Protein 4ZRX (pdb70)

Nearest PDB structures (foldseek):
  4zrx-assembly1_A  TM=1.001E+00  e=0.000E+00  Bacteroides ovatus ATCC 8483
  3mo4-assembly2_B  TM=9.146E-01  e=2.061E-53  Bifidobacterium longum subsp. infantis ATCC 15697 = JCM 1222 = DSM 20088
  8ayr-assembly2_B  TM=6.978E-01  e=7.006E-56  Akkermansia muciniphila
  5k9h-assembly1_A  TM=6.922E-01  e=6.216E-56  unidentified
  3eyp-assembly2_B  TM=8.611E-01  e=3.362E-43  Bacteroides thetaiotaomicron

CATH classification: 3.20.20.80 (+1 more: 2.60.120.260)

Foldseek 3Di:
DAAAEFKDFAPDPDDLLRLLLLQRYFYDPLLVVVLVFEAAEAEDDLCLQVVDQADQLPDQLQSQAAAAAALLQVLVLCVLLPHPYEYAQAGLSGEGQAPAPLDPRYLLRYPHVDSPDHVLQNNLVSCVVSPAYAYEYELRHNNDPCAQVAVVSQVSSLSVLLCSLPVRPEHAEYEYAPDDDCPPHHGDYDHPVVVSVVSCCVRHVSYQDVHQSANEQQDAALAHALDFFLFFLQDRPNDPCRVVSCVVLVHDNPDHDGDDSVSSVPGRMTGNHFYAHHYEQFPGQEDDPVGLVGRAALQSVVVSRCRASQRSHHYHYYQYQHSNNHRDPSNSVSSNVNSVLVCQFPVDWFWDPFQPKDKAAAFDKDKTFGDPFDKFFDKFAFPSNRHWKQAKKWKWFQAPVGIDTADIGGTAYGHHHGGPIDGGGMMMMGRRHIRDMTITRGMTTGHRPDDDHDDDDDPAADQDCVQKDFPDFVQTKIFSNDKFWWQWKKFAPPVFDDDQAFAFKWKWFDVRPDTDTFDFPRGPPPCCGRGMDITGGPDTHIHRMMTMFGAGPVRHGHGGDVRMHIHD

Structure (mmCIF, N/CA/C/O backbone):
data_4ZRX
#
_entry.id   4ZRX
#
_cell.length_a   63.021
_cell.length_b   71.754
_cell.length_c   73.106
_cell.angle_alpha   90.000
_cell.angle_beta   106.980
_cell.angle_gamma   90.000
#
_symmetry.space_group_name_H-M   'P 1 21 1'
#
loop_
_entity.id
_entity.type
_entity.pdbx_description
1 polymer 'F5/8 type C domain protein'
2 non-polymer 1,2-ETHANEDIOL
3 water water
#
loop_
_atom_site.group_PDB
_atom_site.id
_atom_site.type_symbol
_atom_site.label_atom_id
_atom_site.label_alt_id
_atom_site.label_comp_id
_atom_site.label_asym_id
_atom_site.label_entity_id
_atom_site.label_seq_id
_atom_site.pdbx_PDB_ins_code
_atom_site.Cartn_x
_atom_site.Cartn_y
_atom_site.Cartn_z
_atom_site.occupancy
_atom_site.B_iso_or_equiv
_atom_site.auth_seq_id
_atom_site.auth_comp_id
_atom_site.auth_asym_id
_atom_site.auth_atom_id
_atom_site.pdbx_PDB_model_num
ATOM 1 N N . GLU A 1 5 ? -42.392 49.473 -60.935 1.00 52.85 24 GLU A N 1
ATOM 2 C CA . GLU A 1 5 ? -41.571 48.739 -59.948 1.00 47.73 24 GLU A CA 1
ATOM 3 C C . GLU A 1 5 ? -41.966 47.288 -59.835 1.00 47.58 24 GLU A C 1
ATOM 4 O O . GLU A 1 5 ? -42.989 46.996 -59.203 1.00 51.00 24 GLU A O 1
ATOM 6 N N . ASN A 1 6 ? -41.129 46.371 -60.325 1.00 41.49 25 ASN A N 1
ATOM 7 C CA . ASN A 1 6 ? -41.396 44.951 -60.186 1.00 38.80 25 ASN A CA 1
ATOM 8 C C . ASN A 1 6 ? -40.458 44.248 -59.169 1.00 33.74 25 ASN A C 1
ATOM 9 O O . ASN A 1 6 ? -39.341 44.695 -58.944 1.00 31.79 25 ASN A O 1
ATOM 14 N N . TYR A 1 7 ? -40.941 43.130 -58.654 1.00 30.97 26 TYR A N 1
ATOM 15 C CA . TYR A 1 7 ? -40.246 42.362 -57.625 1.00 28.87 26 TYR A CA 1
ATOM 16 C C . TYR A 1 7 ? -40.161 40.910 -58.056 1.00 28.51 26 TYR A C 1
ATOM 17 O O . TYR A 1 7 ? -41.022 40.405 -58.809 1.00 29.37 26 TYR A O 1
ATOM 26 N N . TYR A 1 8 ? -39.132 40.239 -57.571 1.00 26.35 27 TYR A N 1
ATOM 27 C CA . TYR A 1 8 ? -38.930 38.822 -57.817 1.00 26.80 27 TYR A CA 1
ATOM 28 C C . TYR A 1 8 ? -39.286 38.065 -56.570 1.00 25.49 27 TYR A C 1
ATOM 29 O O . TYR A 1 8 ? -38.645 38.270 -55.514 1.00 25.55 27 TYR A O 1
ATOM 38 N N . VAL A 1 9 ? -40.291 37.208 -56.622 1.00 25.27 28 VAL A N 1
ATOM 39 C CA . VAL A 1 9 ? -40.702 36.457 -55.435 1.00 23.87 28 VAL A CA 1
ATOM 40 C C . VAL A 1 9 ? -39.776 35.254 -55.250 1.00 24.46 28 VAL A C 1
ATOM 41 O O . VAL A 1 9 ? -39.733 34.381 -56.094 1.00 25.27 28 VAL A O 1
ATOM 45 N N . LYS A 1 10 ? -39.037 35.238 -54.112 1.00 23.42 29 LYS A N 1
ATOM 46 C CA . LYS A 1 10 ? -38.268 34.076 -53.587 1.00 24.50 29 LYS A CA 1
ATOM 47 C C . LYS A 1 10 ? -36.982 33.725 -54.280 1.00 24.91 29 LYS A C 1
ATOM 48 O O . LYS A 1 10 ? -36.027 33.276 -53.624 1.00 22.99 29 LYS A O 1
ATOM 54 N N . HIS A 1 11 ? -36.930 33.923 -55.599 1.00 25.86 30 HIS A N 1
ATOM 55 C CA . HIS A 1 11 ? -35.735 33.623 -56.388 1.00 27.21 30 HIS A CA 1
ATOM 56 C C . HIS A 1 11 ? -35.594 34.582 -57.534 1.00 27.87 30 HIS A C 1
ATOM 57 O O . HIS A 1 11 ? -36.607 35.009 -58.103 1.00 26.85 30 HIS A O 1
ATOM 64 N N . VAL A 1 12 ? -34.360 34.959 -57.826 1.00 27.96 31 VAL A N 1
ATOM 65 C CA . VAL A 1 12 ? -34.058 35.674 -59.040 1.00 29.85 31 VAL A CA 1
ATOM 66 C C . VAL A 1 12 ? -32.774 35.127 -59.638 1.00 30.81 31 VAL A C 1
ATOM 67 O O . VAL A 1 12 ? -31.837 34.849 -58.934 1.00 28.27 31 VAL A O 1
ATOM 71 N N . GLU A 1 13 ? -32.765 34.973 -60.969 1.00 33.11 32 GLU A N 1
ATOM 72 C CA A GLU A 1 13 ? -31.595 34.552 -61.732 0.50 35.19 32 GLU A CA 1
ATOM 73 C CA B GLU A 1 13 ? -31.574 34.556 -61.698 0.50 35.10 32 GLU A CA 1
ATOM 74 C C . GLU A 1 13 ? -30.991 35.790 -62.395 1.00 35.93 32 GLU A C 1
ATOM 75 O O . GLU A 1 13 ? -31.714 36.532 -63.053 1.00 37.36 32 GLU A O 1
ATOM 86 N N . PHE A 1 14 ? -29.697 36.020 -62.245 1.00 35.25 33 PHE A N 1
ATOM 87 C CA . PHE A 1 14 ? -29.075 37.156 -62.879 1.00 36.75 33 PHE A CA 1
ATOM 88 C C . PHE A 1 14 ? -28.769 36.737 -64.336 1.00 39.23 33 PHE A C 1
ATOM 89 O O . PHE A 1 14 ? -28.302 35.617 -64.568 1.00 39.22 33 PHE A O 1
ATOM 97 N N . PRO A 1 15 ? -29.072 37.612 -65.303 1.00 41.92 34 PRO A N 1
ATOM 98 C CA . PRO A 1 15 ? -28.664 37.339 -66.700 1.00 45.69 34 PRO A CA 1
ATOM 99 C C . PRO A 1 15 ? -27.160 37.173 -66.817 1.00 47.53 34 PRO A C 1
ATOM 100 O O . PRO A 1 15 ? -26.400 37.734 -66.034 1.00 45.82 34 PRO A O 1
ATOM 104 N N . GLN A 1 16 ? -26.746 36.446 -67.835 1.00 52.51 35 GLN A N 1
ATOM 105 C CA . GLN A 1 16 ? -25.404 35.868 -67.866 1.00 56.95 35 GLN A CA 1
ATOM 106 C C . GLN A 1 16 ? -24.237 36.838 -67.685 1.00 56.55 35 GLN A C 1
ATOM 107 O O . GLN A 1 16 ? -23.262 36.499 -67.046 1.00 60.84 35 GLN A O 1
ATOM 113 N N . SER A 1 17 ? -24.302 38.020 -68.241 1.00 56.10 36 SER A N 1
ATOM 114 C CA . SER A 1 17 ? -23.219 38.958 -67.999 1.00 57.87 36 SER A CA 1
ATOM 115 C C . SER A 1 17 ? -23.789 40.228 -67.394 1.00 55.38 36 SER A C 1
ATOM 116 O O . SER A 1 17 ? -23.512 41.330 -67.834 1.00 55.55 36 SER A O 1
ATOM 119 N N . ALA A 1 18 ? -24.605 40.041 -66.354 1.00 51.04 37 ALA A N 1
ATOM 120 C CA . ALA A 1 18 ? -25.064 41.140 -65.529 1.00 47.34 37 ALA A CA 1
ATOM 121 C C . ALA A 1 18 ? -23.883 41.816 -64.840 1.00 44.22 37 ALA A C 1
ATOM 122 O O . ALA A 1 18 ? -23.000 41.155 -64.315 1.00 45.74 37 ALA A O 1
ATOM 124 N N . THR A 1 19 ? -23.884 43.135 -64.825 1.00 41.88 38 THR A N 1
ATOM 125 C CA . THR A 1 19 ? -22.912 43.898 -64.059 1.00 39.97 38 THR A CA 1
ATOM 126 C C . THR A 1 19 ? -23.302 43.850 -62.587 1.00 38.19 38 THR A C 1
ATOM 127 O O . THR A 1 19 ? -24.418 43.480 -62.248 1.00 36.12 38 THR A O 1
ATOM 131 N N . ILE A 1 20 ? -22.371 44.214 -61.727 1.00 36.53 39 ILE A N 1
ATOM 132 C CA . ILE A 1 20 ? -22.661 44.300 -60.312 1.00 35.14 39 ILE A CA 1
ATOM 133 C C . ILE A 1 20 ? -23.800 45.286 -60.059 1.00 35.17 39 ILE A C 1
ATOM 134 O O . ILE A 1 20 ? -24.640 45.055 -59.179 1.00 32.47 39 ILE A O 1
ATOM 139 N N . GLU A 1 21 ? -23.879 46.364 -60.834 1.00 35.91 40 GLU A N 1
ATOM 140 C CA . GLU A 1 21 ? -24.978 47.306 -60.640 1.00 37.21 40 GLU A CA 1
ATOM 141 C C . GLU A 1 21 ? -26.313 46.638 -60.963 1.00 36.21 40 GLU A C 1
ATOM 142 O O . GLU A 1 21 ? -27.274 46.825 -60.239 1.00 35.72 40 GLU A O 1
ATOM 148 N N . GLN A 1 22 ? -26.356 45.841 -62.020 1.00 36.33 41 GLN A N 1
ATOM 149 C CA . GLN A 1 22 ? -27.579 45.141 -62.385 1.00 36.86 41 GLN A CA 1
ATOM 150 C C . GLN A 1 22 ? -27.931 44.096 -61.305 1.00 34.44 41 GLN A C 1
ATOM 151 O O . GLN A 1 22 ? -29.091 43.924 -60.947 1.00 33.62 41 GLN A O 1
ATOM 157 N N . LYS A 1 23 ? -26.925 43.374 -60.827 1.00 32.96 42 LYS A N 1
ATOM 158 C CA . LYS A 1 23 ? -27.161 42.402 -59.732 1.00 31.17 42 LYS A CA 1
ATOM 159 C C . LYS A 1 23 ? -27.706 43.068 -58.479 1.00 29.58 42 LYS A C 1
ATOM 160 O O . LYS A 1 23 ? -28.603 42.526 -57.860 1.00 28.62 42 LYS A O 1
ATOM 166 N N . VAL A 1 24 ? -27.142 44.209 -58.108 1.00 28.80 43 VAL A N 1
ATOM 167 C CA . VAL A 1 24 ? -27.596 44.924 -56.939 1.00 28.91 43 VAL A CA 1
ATOM 168 C C . VAL A 1 24 ? -29.044 45.396 -57.094 1.00 28.74 43 VAL A C 1
ATOM 169 O O . VAL A 1 24 ? -29.823 45.274 -56.159 1.00 25.98 43 VAL A O 1
ATOM 173 N N . ASP A 1 25 ? -29.385 45.891 -58.286 1.00 28.82 44 ASP A N 1
ATOM 174 C CA . ASP A 1 25 ? -30.740 46.359 -58.590 1.00 29.50 44 ASP A CA 1
ATOM 175 C C . ASP A 1 25 ? -31.755 45.217 -58.480 1.00 29.22 44 ASP A C 1
ATOM 176 O O . ASP A 1 25 ? -32.826 45.365 -57.893 1.00 29.28 44 ASP A O 1
ATOM 189 N N . ALA A 1 27 ? -31.199 42.329 -56.865 1.00 25.14 46 ALA A N 1
ATOM 190 C CA . ALA A 1 27 ? -31.149 41.843 -55.465 1.00 24.01 46 ALA A CA 1
ATOM 191 C C . ALA A 1 27 ? -32.075 42.646 -54.535 1.00 23.36 46 ALA A C 1
ATOM 192 O O . ALA A 1 27 ? -32.734 42.111 -53.651 1.00 21.92 46 ALA A O 1
ATOM 194 N N . ALA A 1 28 ? -32.106 43.962 -54.762 1.00 23.64 47 ALA A N 1
ATOM 195 C CA . ALA A 1 28 ? -32.898 44.864 -53.968 1.00 22.82 47 ALA A CA 1
ATOM 196 C C . ALA A 1 28 ? -34.380 44.595 -54.117 1.00 22.98 47 ALA A C 1
ATOM 197 O O . ALA A 1 28 ? -35.179 45.037 -53.281 1.00 22.08 47 ALA A O 1
ATOM 199 N N . ARG A 1 29 ? -34.778 43.921 -55.196 1.00 22.47 48 ARG A N 1
ATOM 200 C CA . ARG A 1 29 ? -36.192 43.712 -55.451 1.00 23.23 48 ARG A CA 1
ATOM 201 C C . ARG A 1 29 ? -36.615 42.280 -55.317 1.00 22.45 48 ARG A C 1
ATOM 202 O O . ARG A 1 29 ? -37.683 41.878 -55.775 1.00 22.43 48 ARG A O 1
ATOM 210 N N . LEU A 1 30 ? -35.784 41.494 -54.627 1.00 21.88 49 LEU A N 1
ATOM 211 C CA . LEU A 1 30 ? -36.098 40.128 -54.290 1.00 21.71 49 LEU A CA 1
ATOM 212 C C . LEU A 1 30 ? -36.875 40.098 -52.977 1.00 20.71 49 LEU A C 1
ATOM 213 O O . LEU A 1 30 ? -36.444 40.703 -52.001 1.00 20.69 49 LEU A O 1
ATOM 218 N N . VAL A 1 31 ? -38.004 39.420 -52.959 1.00 20.98 50 VAL A N 1
ATOM 219 C CA . VAL A 1 31 ? -38.977 39.540 -51.892 1.00 21.19 50 VAL A CA 1
ATOM 220 C C . VAL A 1 31 ? -39.481 38.156 -51.400 1.00 21.18 50 VAL A C 1
ATOM 221 O O . VAL A 1 31 ? -39.441 37.217 -52.148 1.00 21.81 50 VAL A O 1
ATOM 225 N N . PRO A 1 32 ? -39.909 38.035 -50.132 1.00 20.32 51 PRO A N 1
ATOM 226 C CA . PRO A 1 32 ? -40.493 36.767 -49.633 1.00 20.02 51 PRO A CA 1
ATOM 227 C C . PRO A 1 32 ? -41.828 36.411 -50.285 1.00 20.93 51 PRO A C 1
ATOM 228 O O . PRO A 1 32 ? -42.573 37.294 -50.763 1.00 20.23 51 PRO A O 1
ATOM 232 N N . THR A 1 33 ? -42.138 35.111 -50.291 1.00 20.89 52 THR A N 1
ATOM 233 C CA . THR A 1 33 ? -43.522 34.663 -50.534 1.00 21.22 52 THR A CA 1
ATOM 234 C C . THR A 1 33 ? -44.392 35.141 -49.400 1.00 21.23 52 THR A C 1
ATOM 235 O O . THR A 1 33 ? -43.891 35.458 -48.325 1.00 21.09 52 THR A O 1
ATOM 239 N N . PRO A 1 34 ? -45.738 35.112 -49.572 1.00 22.43 53 PRO A N 1
ATOM 240 C CA . PRO A 1 34 ? -46.608 35.390 -48.423 1.00 22.17 53 PRO A CA 1
ATOM 241 C C . PRO A 1 34 ? -46.347 34.448 -47.246 1.00 20.59 53 PRO A C 1
ATOM 242 O O . PRO A 1 34 ? -46.440 34.874 -46.091 1.00 20.21 53 PRO A O 1
ATOM 246 N N . GLN A 1 35 ? -46.029 33.202 -47.541 1.00 20.76 54 GLN A N 1
ATOM 247 C CA . GLN A 1 35 ? -45.764 32.220 -46.453 1.00 20.91 54 GLN A CA 1
ATOM 248 C C . GLN A 1 35 ? -44.481 32.564 -45.690 1.00 19.19 54 GLN A C 1
ATOM 249 O O . GLN A 1 35 ? -44.430 32.479 -44.453 1.00 18.73 54 GLN A O 1
ATOM 255 N N . GLN A 1 36 ? -43.461 32.955 -46.417 1.00 19.01 55 GLN A N 1
ATOM 256 C CA . GLN A 1 36 ? -42.218 33.369 -45.761 1.00 17.55 55 GLN A CA 1
ATOM 257 C C . GLN A 1 36 ? -42.389 34.623 -44.958 1.00 17.17 55 GLN A C 1
ATOM 258 O O . GLN A 1 36 ? -41.768 34.781 -43.906 1.00 16.15 55 GLN A O 1
ATOM 264 N N . TYR A 1 37 ? -43.199 35.539 -45.454 1.00 17.70 56 TYR A N 1
ATOM 265 C CA . TYR A 1 37 ? -43.443 36.788 -44.753 1.00 18.63 56 TYR A CA 1
ATOM 266 C C . TYR A 1 37 ? -44.214 36.556 -43.508 1.00 17.96 56 TYR A C 1
ATOM 267 O O . TYR A 1 37 ? -43.858 37.056 -42.435 1.00 18.23 56 TYR A O 1
ATOM 276 N N . ALA A 1 38 ? -45.252 35.718 -43.596 1.00 18.38 57 ALA A N 1
ATOM 277 C CA . ALA A 1 38 ? -46.030 35.359 -42.403 1.00 17.91 57 ALA A CA 1
ATOM 278 C C . ALA A 1 38 ? -45.157 34.645 -41.354 1.00 17.33 57 ALA A C 1
ATOM 279 O O . ALA A 1 38 ? -45.239 34.886 -40.149 1.00 17.06 57 ALA A O 1
ATOM 281 N N . TRP A 1 39 ? -44.285 33.761 -41.819 1.00 16.36 58 TRP A N 1
ATOM 282 C CA . TRP A 1 39 ? -43.364 33.076 -40.910 1.00 16.53 58 TRP A CA 1
ATOM 283 C C . TRP A 1 39 ? -42.510 34.064 -40.139 1.00 15.17 58 TRP A C 1
ATOM 284 O O . TRP A 1 39 ? -42.370 33.962 -38.912 1.00 13.95 58 TRP A O 1
ATOM 295 N N . GLN A 1 40 ? -41.970 35.041 -40.855 1.00 15.46 59 GLN A N 1
ATOM 296 C CA . GLN A 1 40 ? -41.084 36.053 -40.301 1.00 15.62 59 GLN A CA 1
ATOM 297 C C . GLN A 1 40 ? -41.800 36.824 -39.168 1.00 16.52 59 GLN A C 1
ATOM 298 O O . GLN A 1 40 ? -41.220 37.143 -38.148 1.00 15.37 59 GLN A O 1
ATOM 304 N N . GLN A 1 41 ? -43.074 37.094 -39.372 1.00 16.38 60 GLN A N 1
ATOM 305 C CA . GLN A 1 41 ? -43.879 37.827 -38.398 1.00 17.78 60 GLN A CA 1
ATOM 306 C C . GLN A 1 41 ? -44.043 37.121 -37.103 1.00 17.26 60 GLN A C 1
ATOM 307 O O . GLN A 1 41 ? -44.270 37.789 -36.070 1.00 16.99 60 GLN A O 1
ATOM 321 N N . GLU A 1 43 ? -41.781 35.633 -35.242 1.00 15.69 62 GLU A N 1
ATOM 322 C CA . GLU A 1 43 ? -40.621 36.049 -34.469 1.00 15.37 62 GLU A CA 1
ATOM 323 C C . GLU A 1 43 ? -40.124 35.032 -33.472 1.00 15.01 62 GLU A C 1
ATOM 324 O O . GLU A 1 43 ? -38.907 34.853 -33.378 1.00 14.56 62 GLU A O 1
ATOM 330 N N . LEU A 1 44 ? -41.033 34.442 -32.696 1.00 14.93 63 LEU A N 1
ATOM 331 C CA . LEU A 1 44 ? -40.674 33.646 -31.509 1.00 15.96 63 LEU A CA 1
ATOM 332 C C . LEU A 1 44 ? -41.483 32.394 -31.500 1.00 15.96 63 LEU A C 1
ATOM 333 O O . LEU A 1 44 ? -42.698 32.455 -31.315 1.00 16.88 63 LEU A O 1
ATOM 338 N N . THR A 1 45 ? -40.814 31.270 -31.644 1.00 14.46 64 THR A N 1
ATOM 339 C CA . THR A 1 45 ? -41.500 30.008 -31.738 1.00 14.43 64 THR A CA 1
ATOM 340 C C . THR A 1 45 ? -40.865 28.995 -30.789 1.00 14.30 64 THR A C 1
ATOM 341 O O . THR A 1 45 ? -39.755 29.192 -30.330 1.00 13.60 64 THR A O 1
ATOM 345 N N . ALA A 1 46 ? -41.560 27.913 -30.528 1.00 13.78 65 ALA A N 1
ATOM 346 C CA . ALA A 1 46 ? -41.085 26.913 -29.571 1.00 14.65 65 ALA A CA 1
ATOM 347 C C . ALA A 1 46 ? -40.853 25.562 -30.206 1.00 15.39 65 ALA A C 1
ATOM 348 O O . ALA A 1 46 ? -41.717 25.036 -30.916 1.00 17.48 65 ALA A O 1
ATOM 350 N N . PHE A 1 47 ? -39.703 24.988 -29.913 1.00 14.60 66 PHE A N 1
ATOM 351 C CA . PHE A 1 47 ? -39.346 23.614 -30.305 1.00 14.64 66 PHE A CA 1
ATOM 352 C C . PHE A 1 47 ? -39.727 22.734 -29.113 1.00 15.19 66 PHE A C 1
ATOM 353 O O . PHE A 1 47 ? -39.502 23.118 -27.946 1.00 15.67 66 PHE A O 1
ATOM 361 N N . LEU A 1 48 ? -40.290 21.547 -29.399 1.00 15.49 67 LEU A N 1
ATOM 362 C CA . LEU A 1 48 ? -40.527 20.517 -28.440 1.00 15.73 67 LEU A CA 1
ATOM 363 C C . LEU A 1 48 ? -39.814 19.229 -28.846 1.00 15.91 67 LEU A C 1
ATOM 364 O O . LEU A 1 48 ? -40.327 18.436 -29.668 1.00 16.88 67 LEU A O 1
ATOM 369 N N . HIS A 1 49 ? -38.619 19.014 -28.337 1.00 15.05 68 HIS A N 1
ATOM 370 C CA . HIS A 1 49 ? -37.947 17.738 -28.481 1.00 15.51 68 HIS A CA 1
ATOM 371 C C . HIS A 1 49 ? -38.472 16.791 -27.419 1.00 15.60 68 HIS A C 1
ATOM 372 O O . HIS A 1 49 ? -38.269 16.997 -26.219 1.00 15.73 68 HIS A O 1
ATOM 379 N N . PHE A 1 50 ? -39.140 15.738 -27.899 1.00 15.43 69 PHE A N 1
ATOM 380 C CA . PHE A 1 50 ? -39.796 14.753 -27.077 1.00 15.69 69 PHE A CA 1
ATOM 381 C C . PHE A 1 50 ? -39.846 13.458 -27.859 1.00 15.89 69 PHE A C 1
ATOM 382 O O . PHE A 1 50 ? -40.075 13.427 -29.068 1.00 16.10 69 PHE A O 1
ATOM 390 N N . GLY A 1 51 ? -39.540 12.357 -27.204 1.00 16.37 70 GLY A N 1
ATOM 391 C CA . GLY A 1 51 ? -39.566 11.048 -27.849 1.00 17.29 70 GLY A CA 1
ATOM 392 C C . GLY A 1 51 ? -38.964 9.971 -26.995 1.00 18.22 70 GLY A C 1
ATOM 393 O O . GLY A 1 51 ? -38.894 10.086 -25.754 1.00 17.94 70 GLY A O 1
ATOM 394 N N . ILE A 1 52 ? -38.515 8.910 -27.656 1.00 18.92 71 ILE A N 1
ATOM 395 C CA . ILE A 1 52 ? -37.906 7.831 -26.902 1.00 20.45 71 ILE A CA 1
ATOM 396 C C . ILE A 1 52 ? -36.591 8.299 -26.230 1.00 20.14 71 ILE A C 1
ATOM 397 O O . ILE A 1 52 ? -36.263 7.826 -25.142 1.00 20.19 71 ILE A O 1
ATOM 402 N N . ASN A 1 53 ? -35.905 9.273 -26.821 1.00 19.88 72 ASN A N 1
ATOM 403 C CA . ASN A 1 53 ? -34.671 9.800 -26.231 1.00 19.75 72 ASN A CA 1
ATOM 404 C C . ASN A 1 53 ? -34.915 10.410 -24.862 1.00 19.94 72 ASN A C 1
ATOM 405 O O . ASN A 1 53 ? -34.012 10.429 -23.999 1.00 20.21 72 ASN A O 1
ATOM 410 N N . THR A 1 54 ? -36.128 10.935 -24.637 1.00 18.72 73 THR A N 1
ATOM 411 C CA . THR A 1 54 ? -36.470 11.478 -23.344 1.00 18.50 73 THR A CA 1
ATOM 412 C C . THR A 1 54 ? -36.338 10.405 -22.252 1.00 20.10 73 THR A C 1
ATOM 413 O O . THR A 1 54 ? -36.002 10.719 -21.099 1.00 20.06 73 THR A O 1
ATOM 417 N N . PHE A 1 55 ? -36.618 9.152 -22.624 1.00 19.46 74 PHE A N 1
ATOM 418 C CA . PHE A 1 55 ? -36.645 8.018 -21.692 1.00 20.71 74 PHE A CA 1
ATOM 419 C C . PHE A 1 55 ? -35.338 7.257 -21.604 1.00 22.30 74 PHE A C 1
ATOM 420 O O . PHE A 1 55 ? -35.123 6.514 -20.629 1.00 23.85 74 PHE A O 1
ATOM 428 N N . THR A 1 56 ? -34.475 7.404 -22.610 1.00 22.27 75 THR A N 1
ATOM 429 C CA . THR A 1 56 ? -33.175 6.753 -22.551 1.00 22.14 75 THR A CA 1
ATOM 430 C C . THR A 1 56 ? -32.052 7.649 -22.042 1.00 23.16 75 THR A C 1
ATOM 431 O O . THR A 1 56 ? -30.974 7.158 -21.693 1.00 23.21 75 THR A O 1
ATOM 435 N N . GLY A 1 57 ? -32.272 8.952 -22.064 1.00 23.00 76 GLY A N 1
ATOM 436 C CA . GLY A 1 57 ? -31.271 9.929 -21.703 1.00 23.96 76 GLY A CA 1
ATOM 437 C C . GLY A 1 57 ? -30.283 10.248 -22.798 1.00 24.08 76 GLY A C 1
ATOM 438 O O . GLY A 1 57 ? -29.286 10.840 -22.535 1.00 26.38 76 GLY A O 1
ATOM 439 N N . ARG A 1 58 ? -30.575 9.907 -24.040 1.00 24.06 77 ARG A N 1
ATOM 440 C CA . ARG A 1 58 ? -29.671 10.139 -25.129 1.00 24.83 77 ARG A CA 1
ATOM 441 C C . ARG A 1 58 ? -30.041 11.407 -25.897 1.00 23.69 77 ARG A C 1
ATOM 442 O O . ARG A 1 58 ? -31.185 11.748 -25.967 1.00 24.81 77 ARG A O 1
ATOM 450 N N . GLU A 1 59 ? -29.072 12.107 -26.454 1.00 21.83 78 GLU A N 1
ATOM 451 C CA . GLU A 1 59 ? -29.367 13.201 -27.351 1.00 20.73 78 GLU A CA 1
ATOM 452 C C . GLU A 1 59 ? -29.713 12.719 -28.747 1.00 21.04 78 GLU A C 1
ATOM 453 O O . GLU A 1 59 ? -30.564 13.309 -29.393 1.00 20.64 78 GLU A O 1
ATOM 459 N N . TRP A 1 60 ? -28.972 11.721 -29.243 1.00 21.19 79 TRP A N 1
ATOM 460 C CA . TRP A 1 60 ? -29.322 11.061 -30.490 1.00 21.91 79 TRP A CA 1
ATOM 461 C C . TRP A 1 60 ? -29.521 9.581 -30.151 1.00 22.13 79 TRP A C 1
ATOM 462 O O . TRP A 1 60 ? -28.649 8.952 -29.553 1.00 22.20 79 TRP A O 1
ATOM 473 N N . GLY A 1 61 ? -30.647 9.043 -30.537 1.00 21.79 80 GLY A N 1
ATOM 474 C CA . GLY A 1 61 ? -30.896 7.581 -30.389 1.00 22.06 80 GLY A CA 1
ATOM 475 C C . GLY A 1 61 ? -30.323 6.829 -31.562 1.00 23.09 80 GLY A C 1
ATOM 476 O O . GLY A 1 61 ? -29.968 7.410 -32.600 1.00 23.34 80 GLY A O 1
ATOM 477 N N . ASP A 1 62 ? -30.288 5.498 -31.448 1.00 23.29 81 ASP A N 1
ATOM 478 C CA . ASP A 1 62 ? -29.608 4.696 -32.477 1.00 24.43 81 ASP A CA 1
ATOM 479 C C . ASP A 1 62 ? -30.544 3.852 -33.322 1.00 24.41 81 ASP A C 1
ATOM 480 O O . ASP A 1 62 ? -30.086 3.116 -34.231 1.00 24.32 81 ASP A O 1
ATOM 485 N N . GLY A 1 63 ? -31.842 3.891 -33.033 1.00 23.34 82 GLY A N 1
ATOM 486 C CA . GLY A 1 63 ? -32.820 3.154 -33.847 1.00 24.55 82 GLY A CA 1
ATOM 487 C C . GLY A 1 63 ? -33.094 1.736 -33.308 1.00 25.21 82 GLY A C 1
ATOM 488 O O . GLY A 1 63 ? -34.008 1.062 -33.744 1.00 26.25 82 GLY A O 1
ATOM 489 N N . LYS A 1 64 ? -32.350 1.340 -32.292 1.00 26.04 83 LYS A N 1
ATOM 490 C CA . LYS A 1 64 ? -32.489 0.001 -31.667 1.00 28.12 83 LYS A CA 1
ATOM 491 C C . LYS A 1 64 ? -33.262 0.061 -30.382 1.00 27.63 83 LYS A C 1
ATOM 492 O O . LYS A 1 64 ? -33.480 -0.966 -29.752 1.00 27.18 83 LYS A O 1
ATOM 498 N N . GLU A 1 65 ? -33.708 1.246 -29.979 1.00 25.66 84 GLU A N 1
ATOM 499 C CA . GLU A 1 65 ? -34.429 1.376 -28.736 1.00 25.30 84 GLU A CA 1
ATOM 500 C C . GLU A 1 65 ? -35.711 0.524 -28.757 1.00 24.88 84 GLU A C 1
ATOM 501 O O . GLU A 1 65 ? -36.388 0.397 -29.789 1.00 24.02 84 GLU A O 1
ATOM 507 N N . ASP A 1 66 ? -36.030 -0.003 -27.591 1.00 25.06 85 ASP A N 1
ATOM 508 C CA . ASP A 1 66 ? -37.253 -0.767 -27.387 1.00 25.58 85 ASP A CA 1
ATOM 509 C C . ASP A 1 66 ? -38.418 0.237 -27.231 1.00 26.42 85 ASP A C 1
ATOM 510 O O . ASP A 1 66 ? -38.414 1.009 -26.274 1.00 24.45 85 ASP A O 1
ATOM 515 N N . PRO A 1 67 ? -39.462 0.193 -28.118 1.00 26.91 86 PRO A N 1
ATOM 516 C CA . PRO A 1 67 ? -40.612 1.119 -27.846 1.00 27.07 86 PRO A CA 1
ATOM 517 C C . PRO A 1 67 ? -41.220 1.059 -26.485 1.00 26.75 86 PRO A C 1
ATOM 518 O O . PRO A 1 67 ? -41.912 1.976 -26.087 1.00 26.49 86 PRO A O 1
ATOM 522 N N . ALA A 1 68 ? -41.024 -0.042 -25.781 1.00 26.59 87 ALA A N 1
ATOM 523 C CA . ALA A 1 68 ? -41.458 -0.196 -24.403 1.00 26.73 87 ALA A CA 1
ATOM 524 C C . ALA A 1 68 ? -40.962 0.909 -23.474 1.00 26.94 87 ALA A C 1
ATOM 525 O O . ALA A 1 68 ? -41.599 1.197 -22.486 1.00 27.50 87 ALA A O 1
ATOM 527 N N . LEU A 1 69 ? -39.835 1.522 -23.808 1.00 25.67 88 LEU A N 1
ATOM 528 C CA . LEU A 1 69 ? -39.272 2.550 -22.969 1.00 25.79 88 LEU A CA 1
ATOM 529 C C . LEU A 1 69 ? -40.075 3.849 -23.033 1.00 24.48 88 LEU A C 1
ATOM 530 O O . LEU A 1 69 ? -39.985 4.656 -22.107 1.00 23.47 88 LEU A O 1
ATOM 535 N N . PHE A 1 70 ? -40.803 4.041 -24.127 1.00 23.76 89 PHE A N 1
ATOM 536 C CA . PHE A 1 70 ? -41.654 5.276 -24.255 1.00 23.04 89 PHE A CA 1
ATOM 537 C C . PHE A 1 70 ? -42.851 5.150 -23.367 1.00 24.54 89 PHE A C 1
ATOM 538 O O . PHE A 1 70 ? -43.847 4.469 -23.692 1.00 24.99 89 PHE A O 1
ATOM 546 N N . ASN A 1 71 ? -42.795 5.783 -22.207 1.00 24.79 90 ASN A N 1
ATOM 547 C CA . ASN A 1 71 ? -43.907 5.666 -21.293 1.00 26.73 90 ASN A CA 1
ATOM 548 C C . ASN A 1 71 ? -44.085 6.858 -20.369 1.00 25.50 90 ASN A C 1
ATOM 549 O O . ASN A 1 71 ? -43.844 6.780 -19.170 1.00 25.50 90 ASN A O 1
ATOM 554 N N . PRO A 1 72 ? -44.511 7.986 -20.924 1.00 23.99 91 PRO A N 1
ATOM 555 C CA . PRO A 1 72 ? -44.750 9.148 -20.069 1.00 24.44 91 PRO A CA 1
ATOM 556 C C . PRO A 1 72 ? -45.770 8.946 -18.998 1.00 25.50 91 PRO A C 1
ATOM 557 O O . PRO A 1 72 ? -46.829 8.347 -19.273 1.00 26.70 91 PRO A O 1
ATOM 561 N N . SER A 1 73 ? -45.459 9.362 -17.764 1.00 26.01 92 SER A N 1
ATOM 562 C CA . SER A 1 73 ? -46.334 8.992 -16.656 1.00 26.86 92 SER A CA 1
ATOM 563 C C . SER A 1 73 ? -47.613 9.788 -16.548 1.00 26.90 92 SER A C 1
ATOM 564 O O . SER A 1 73 ? -48.579 9.274 -15.983 1.00 27.70 92 SER A O 1
ATOM 567 N N . GLU A 1 74 ? -47.642 11.048 -17.018 1.00 25.50 93 GLU A N 1
ATOM 568 C CA . GLU A 1 74 ? -48.845 11.861 -16.904 1.00 26.00 93 GLU A CA 1
ATOM 569 C C . GLU A 1 74 ? -48.878 12.947 -17.975 1.00 24.33 93 GLU A C 1
ATOM 570 O O . GLU A 1 74 ? -49.050 14.135 -17.683 1.00 23.52 93 GLU A O 1
ATOM 576 N N . LEU A 1 75 ? -48.766 12.511 -19.211 1.00 23.90 94 LEU A N 1
ATOM 577 C CA . LEU A 1 75 ? -48.540 13.450 -20.298 1.00 22.60 94 LEU A CA 1
ATOM 578 C C . LEU A 1 75 ? -49.718 14.423 -20.369 1.00 23.67 94 LEU A C 1
ATOM 579 O O . LEU A 1 75 ? -50.902 14.006 -20.291 1.00 23.47 94 LEU A O 1
ATOM 584 N N . ASP A 1 76 ? -49.411 15.711 -20.547 1.00 22.94 95 ASP A N 1
ATOM 585 C CA . ASP A 1 76 ? -50.424 16.732 -20.662 1.00 23.43 95 ASP A CA 1
ATOM 586 C C . ASP A 1 76 ? -49.952 17.796 -21.645 1.00 23.16 95 ASP A C 1
ATOM 587 O O . ASP A 1 76 ? -49.232 18.754 -21.260 1.00 23.18 95 ASP A O 1
ATOM 592 N N . ALA A 1 77 ? -50.346 17.636 -22.909 1.00 21.86 96 ALA A N 1
ATOM 593 C CA . ALA A 1 77 ? -50.006 18.591 -23.932 1.00 20.67 96 ALA A CA 1
ATOM 594 C C . ALA A 1 77 ? -50.686 19.954 -23.801 1.00 21.54 96 ALA A C 1
ATOM 595 O O . ALA A 1 77 ? -50.125 20.968 -24.293 1.00 21.44 96 ALA A O 1
ATOM 597 N N . GLU A 1 78 ? -51.826 20.011 -23.113 1.00 22.61 97 GLU A N 1
ATOM 598 C CA . GLU A 1 78 ? -52.445 21.298 -22.751 1.00 23.94 97 GLU A CA 1
ATOM 599 C C . GLU A 1 78 ? -51.510 22.105 -21.844 1.00 22.60 97 GLU A C 1
ATOM 600 O O . GLU A 1 78 ? -51.425 23.313 -21.965 1.00 22.54 97 GLU A O 1
ATOM 606 N N . GLN A 1 79 ? -50.797 21.418 -20.942 1.00 22.31 98 GLN A N 1
ATOM 607 C CA . GLN A 1 79 ? -49.837 22.081 -20.066 1.00 21.11 98 GLN A CA 1
ATOM 608 C C . GLN A 1 79 ? -48.700 22.669 -20.874 1.00 20.33 98 GLN A C 1
ATOM 609 O O . GLN A 1 79 ? -48.256 23.791 -20.641 1.00 20.49 98 GLN A O 1
ATOM 615 N N . TRP A 1 80 ? -48.252 21.920 -21.881 1.00 19.32 99 TRP A N 1
ATOM 616 C CA . TRP A 1 80 ? -47.238 22.446 -22.778 1.00 18.54 99 TRP A CA 1
ATOM 617 C C . TRP A 1 80 ? -47.718 23.739 -23.478 1.00 18.67 99 TRP A C 1
ATOM 618 O O . TRP A 1 80 ? -47.031 24.749 -23.491 1.00 18.24 99 TRP A O 1
ATOM 629 N N . VAL A 1 81 ? -48.862 23.650 -24.149 1.00 19.02 100 VAL A N 1
ATOM 630 C CA . VAL A 1 81 ? -49.295 24.726 -25.000 1.00 19.12 100 VAL A CA 1
ATOM 631 C C . VAL A 1 81 ? -49.736 25.913 -24.179 1.00 19.36 100 VAL A C 1
ATOM 632 O O . VAL A 1 81 ? -49.455 27.067 -24.555 1.00 19.67 100 VAL A O 1
ATOM 636 N N . ARG A 1 82 ? -50.391 25.686 -23.052 1.00 21.44 101 ARG A N 1
ATOM 637 C CA . ARG A 1 82 ? -50.800 26.813 -22.192 1.00 23.10 101 ARG A CA 1
ATOM 638 C C . ARG A 1 82 ? -49.541 27.591 -21.719 1.00 22.22 101 ARG A C 1
ATOM 639 O O . ARG A 1 82 ? -49.478 28.828 -21.756 1.00 22.28 101 ARG A O 1
ATOM 647 N N . THR A 1 83 ? -48.545 26.834 -21.271 1.00 21.77 102 THR A N 1
ATOM 648 C CA . THR A 1 83 ? -47.297 27.408 -20.810 1.00 21.52 102 THR A CA 1
ATOM 649 C C . THR A 1 83 ? -46.666 28.257 -21.925 1.00 20.83 102 THR A C 1
ATOM 650 O O . THR A 1 83 ? -46.286 29.414 -21.698 1.00 20.73 102 THR A O 1
ATOM 654 N N . LEU A 1 84 ? -46.604 27.685 -23.117 1.00 19.71 103 LEU A N 1
ATOM 655 C CA . LEU A 1 84 ? -45.919 28.339 -24.226 1.00 19.05 103 LEU A CA 1
ATOM 656 C C . LEU A 1 84 ? -46.716 29.530 -24.799 1.00 18.75 103 LEU A C 1
ATOM 657 O O . LEU A 1 84 ? -46.143 30.542 -25.203 1.00 18.04 103 LEU A O 1
ATOM 662 N N . LYS A 1 85 ? -48.052 29.426 -24.775 1.00 19.15 104 LYS A N 1
ATOM 663 C CA . LYS A 1 85 ? -48.901 30.560 -25.163 1.00 21.04 104 LYS A CA 1
ATOM 664 C C . LYS A 1 85 ? -48.696 31.715 -24.229 1.00 20.91 104 LYS A C 1
ATOM 665 O O . LYS A 1 85 ? -48.421 32.851 -24.685 1.00 21.96 104 LYS A O 1
ATOM 671 N N . GLU A 1 86 ? -48.749 31.435 -22.940 1.00 21.90 105 GLU A N 1
ATOM 672 C CA . GLU A 1 86 ? -48.568 32.447 -21.920 1.00 24.44 105 GLU A CA 1
ATOM 673 C C . GLU A 1 86 ? -47.163 33.053 -21.955 1.00 23.57 105 GLU A C 1
ATOM 674 O O . GLU A 1 86 ? -47.003 34.230 -21.667 1.00 24.46 105 GLU A O 1
ATOM 680 N N . ALA A 1 87 ? -46.174 32.271 -22.347 1.00 22.15 106 ALA A N 1
ATOM 681 C CA . ALA A 1 87 ? -44.792 32.749 -22.501 1.00 21.40 106 ALA A CA 1
ATOM 682 C C . ALA A 1 87 ? -44.491 33.498 -23.780 1.00 20.19 106 ALA A C 1
ATOM 683 O O . ALA A 1 87 ? -43.390 33.957 -23.954 1.00 19.96 106 ALA A O 1
ATOM 685 N N . GLY A 1 88 ? -45.447 33.643 -24.671 1.00 19.61 107 GLY A N 1
ATOM 686 C CA . GLY A 1 88 ? -45.332 34.464 -25.824 1.00 18.56 107 GLY A CA 1
ATOM 687 C C . GLY A 1 88 ? -45.019 33.815 -27.141 1.00 18.35 107 GLY A C 1
ATOM 688 O O . GLY A 1 88 ? -44.798 34.523 -28.130 1.00 18.90 107 GLY A O 1
ATOM 689 N N . PHE A 1 89 ? -44.942 32.487 -27.193 1.00 17.58 108 PHE A N 1
ATOM 690 C CA . PHE A 1 89 ? -44.629 31.785 -28.422 1.00 17.70 108 PHE A CA 1
ATOM 691 C C . PHE A 1 89 ? -45.779 31.771 -29.401 1.00 17.22 108 PHE A C 1
ATOM 692 O O . PHE A 1 89 ? -46.944 31.736 -28.988 1.00 17.02 108 PHE A O 1
ATOM 700 N N . LYS A 1 90 ? -45.432 31.797 -30.676 1.00 17.03 109 LYS A N 1
ATOM 701 C CA . LYS A 1 90 ? -46.424 31.879 -31.749 1.00 19.48 109 LYS A CA 1
ATOM 702 C C . LYS A 1 90 ? -46.626 30.603 -32.528 1.00 18.97 109 LYS A C 1
ATOM 703 O O . LYS A 1 90 ? -47.497 30.531 -33.378 1.00 19.89 109 LYS A O 1
ATOM 717 N N . VAL A 1 92 ? -45.744 26.089 -31.956 1.00 16.97 111 VAL A N 1
ATOM 718 C CA . VAL A 1 92 ? -45.047 24.973 -31.343 1.00 17.37 111 VAL A CA 1
ATOM 719 C C . VAL A 1 92 ? -44.668 23.976 -32.405 1.00 17.64 111 VAL A C 1
ATOM 720 O O . VAL A 1 92 ? -45.454 23.664 -33.351 1.00 19.64 111 VAL A O 1
ATOM 724 N N . LEU A 1 93 ? -43.433 23.480 -32.321 1.00 16.57 112 LEU A N 1
ATOM 725 C CA . LEU A 1 93 ? -42.898 22.612 -33.338 1.00 17.73 112 LEU A CA 1
ATOM 726 C C . LEU A 1 93 ? -42.417 21.329 -32.710 1.00 16.67 112 LEU A C 1
ATOM 727 O O . LEU A 1 93 ? -41.439 21.318 -31.980 1.00 15.70 112 LEU A O 1
ATOM 732 N N . LEU A 1 94 ? -43.102 20.233 -33.006 1.00 16.29 113 LEU A N 1
ATOM 733 C CA . LEU A 1 94 ? -42.848 18.947 -32.314 1.00 16.23 113 LEU A CA 1
ATOM 734 C C . LEU A 1 94 ? -41.964 18.027 -33.127 1.00 16.35 113 LEU A C 1
ATOM 735 O O . LEU A 1 94 ? -42.180 17.838 -34.331 1.00 16.44 113 LEU A O 1
ATOM 740 N N . THR A 1 95 ? -41.008 17.365 -32.482 1.00 15.76 114 THR A N 1
ATOM 741 C CA . THR A 1 95 ? -40.246 16.278 -33.057 1.00 15.85 114 THR A CA 1
ATOM 742 C C . THR A 1 95 ? -41.120 15.007 -33.151 1.00 15.54 114 THR A C 1
ATOM 743 O O . THR A 1 95 ? -41.033 14.087 -32.322 1.00 17.11 114 THR A O 1
ATOM 747 N N . ALA A 1 96 ? -41.918 14.939 -34.201 1.00 15.46 115 ALA A N 1
ATOM 748 C CA . ALA A 1 96 ? -42.799 13.807 -34.416 1.00 16.16 115 ALA A CA 1
ATOM 749 C C . ALA A 1 96 ? -41.964 12.521 -34.643 1.00 16.11 115 ALA A C 1
ATOM 750 O O . ALA A 1 96 ? -42.395 11.409 -34.306 1.00 17.12 115 ALA A O 1
ATOM 752 N N . LYS A 1 97 ? -40.782 12.679 -35.262 1.00 16.61 116 LYS A N 1
ATOM 753 C CA . LYS A 1 97 ? -39.848 11.603 -35.447 1.00 17.00 116 LYS A CA 1
ATOM 754 C C . LYS A 1 97 ? -38.461 12.212 -35.491 1.00 17.14 116 LYS A C 1
ATOM 755 O O . LYS A 1 97 ? -38.182 13.077 -36.305 1.00 17.45 116 LYS A O 1
ATOM 761 N N . HIS A 1 98 ? -37.605 11.788 -34.547 1.00 16.59 117 HIS A N 1
ATOM 762 C CA . HIS A 1 98 ? -36.213 12.208 -34.518 1.00 16.44 117 HIS A CA 1
ATOM 763 C C . HIS A 1 98 ? -35.343 11.145 -35.220 1.00 17.55 117 HIS A C 1
ATOM 764 O O . HIS A 1 98 ? -35.870 10.302 -35.906 1.00 17.19 117 HIS A O 1
ATOM 771 N N . HIS A 1 99 ? -34.014 11.294 -35.162 1.00 18.23 118 HIS A N 1
ATOM 772 C CA . HIS A 1 99 ? -33.098 10.461 -36.002 1.00 20.21 118 HIS A CA 1
ATOM 773 C C . HIS A 1 99 ? -33.218 8.983 -35.716 1.00 20.53 118 HIS A C 1
ATOM 774 O O . HIS A 1 99 ? -33.027 8.143 -36.608 1.00 20.91 118 HIS A O 1
ATOM 781 N N . ASP A 1 100 ? -33.582 8.693 -34.484 1.00 19.82 119 ASP A N 1
ATOM 782 C CA . ASP A 1 100 ? -33.829 7.311 -34.013 1.00 21.21 119 ASP A CA 1
ATOM 783 C C . ASP A 1 100 ? -34.991 6.624 -34.705 1.00 20.79 119 ASP A C 1
ATOM 784 O O . ASP A 1 100 ? -35.081 5.392 -34.698 1.00 22.38 119 ASP A O 1
ATOM 789 N N . GLY A 1 101 ? -35.899 7.385 -35.308 1.00 20.11 120 GLY A N 1
ATOM 790 C CA . GLY A 1 101 ? -36.946 6.801 -36.125 1.00 20.51 120 GLY A CA 1
ATOM 791 C C . GLY A 1 101 ? -38.220 6.422 -35.417 1.00 20.88 120 GLY A C 1
ATOM 792 O O . GLY A 1 101 ? -39.177 5.943 -36.067 1.00 21.05 120 GLY A O 1
ATOM 793 N N . PHE A 1 102 ? -38.246 6.646 -34.099 1.00 19.57 121 PHE A N 1
ATOM 794 C CA . PHE A 1 102 ? -39.424 6.389 -33.291 1.00 20.18 121 PHE A CA 1
ATOM 795 C C . PHE A 1 102 ? -40.539 7.422 -33.510 1.00 19.80 121 PHE A C 1
ATOM 796 O O . PHE A 1 102 ? -40.338 8.591 -33.281 1.00 19.55 121 PHE A O 1
ATOM 804 N N . CYS A 1 103 ? -41.683 6.984 -34.015 1.00 19.76 122 CYS A N 1
ATOM 805 C CA . CYS A 1 103 ? -42.773 7.903 -34.364 1.00 20.15 122 CYS A CA 1
ATOM 806 C C . CYS A 1 103 ? -43.680 8.140 -33.177 1.00 19.65 122 CYS A C 1
ATOM 807 O O . CYS A 1 103 ? -44.183 7.187 -32.560 1.00 20.35 122 CYS A O 1
ATOM 810 N N . LEU A 1 104 ? -43.989 9.431 -32.924 1.00 19.04 123 LEU A N 1
ATOM 811 C CA . LEU A 1 104 ? -44.910 9.840 -31.867 1.00 19.08 123 LEU A CA 1
ATOM 812 C C . LEU A 1 104 ? -46.413 9.756 -32.165 1.00 18.83 123 LEU A C 1
ATOM 813 O O . LEU A 1 104 ? -47.211 10.116 -31.341 1.00 19.26 123 LEU A O 1
ATOM 818 N N . TRP A 1 105 ? -46.765 9.249 -33.335 1.00 19.18 124 TRP A N 1
ATOM 819 C CA . TRP A 1 105 ? -48.119 9.023 -33.738 1.00 20.11 124 TRP A CA 1
ATOM 820 C C . TRP A 1 105 ? -48.154 7.582 -34.325 1.00 21.28 124 TRP A C 1
ATOM 821 O O . TRP A 1 105 ? -47.120 7.048 -34.813 1.00 20.89 124 TRP A O 1
ATOM 832 N N . PRO A 1 106 ? -49.341 6.968 -34.282 1.00 22.85 125 PRO A N 1
ATOM 833 C CA . PRO A 1 106 ? -49.476 5.563 -34.759 1.00 23.99 125 PRO A CA 1
ATOM 834 C C . PRO A 1 106 ? -49.507 5.508 -36.268 1.00 25.28 125 PRO A C 1
ATOM 835 O O . PRO A 1 106 ? -50.587 5.325 -36.896 1.00 27.41 125 PRO A O 1
ATOM 839 N N . THR A 1 107 ? -48.356 5.681 -36.866 1.00 23.87 126 THR A N 1
ATOM 840 C CA . THR A 1 107 ? -48.202 5.647 -38.308 1.00 24.46 126 THR A CA 1
ATOM 841 C C . THR A 1 107 ? -48.532 4.256 -38.880 1.00 25.42 126 THR A C 1
ATOM 842 O O . THR A 1 107 ? -48.226 3.233 -38.293 1.00 27.39 126 THR A O 1
ATOM 846 N N . ALA A 1 108 ? -49.077 4.237 -40.084 1.00 26.45 127 ALA A N 1
ATOM 847 C CA . ALA A 1 108 ? -49.278 2.972 -40.820 1.00 26.79 127 ALA A CA 1
ATOM 848 C C . ALA A 1 108 ? -47.949 2.457 -41.382 1.00 26.82 127 ALA A C 1
ATOM 849 O O . ALA A 1 108 ? -47.870 1.341 -41.881 1.00 27.44 127 ALA A O 1
ATOM 851 N N . THR A 1 109 ? -46.863 3.242 -41.289 1.00 25.45 128 THR A N 1
ATOM 852 C CA . THR A 1 109 ? -45.631 2.927 -42.011 1.00 25.07 128 THR A CA 1
ATOM 853 C C . THR A 1 109 ? -44.672 1.989 -41.291 1.00 25.35 128 THR A C 1
ATOM 854 O O . THR A 1 109 ? -43.808 1.363 -41.941 1.00 26.53 128 THR A O 1
ATOM 858 N N . THR A 1 110 ? -44.784 1.932 -39.978 1.00 25.15 129 THR A N 1
ATOM 859 C CA . THR A 1 110 ? -43.797 1.184 -39.159 1.00 25.04 129 THR A CA 1
ATOM 860 C C . THR A 1 110 ? -44.414 0.854 -37.831 1.00 25.10 129 THR A C 1
ATOM 861 O O . THR A 1 110 ? -45.339 1.541 -37.374 1.00 26.66 129 THR A O 1
ATOM 865 N N . LYS A 1 111 ? -43.927 -0.242 -37.248 1.00 25.48 130 LYS A N 1
ATOM 866 C CA . LYS A 1 111 ? -44.226 -0.632 -35.884 1.00 25.31 130 LYS A CA 1
ATOM 867 C C . LYS A 1 111 ? -43.470 0.180 -34.859 1.00 24.12 130 LYS A C 1
ATOM 868 O O . LYS A 1 111 ? -43.800 0.121 -33.686 1.00 24.22 130 LYS A O 1
ATOM 874 N N . HIS A 1 112 ? -42.464 0.932 -35.285 1.00 23.71 131 HIS A N 1
ATOM 875 C CA . HIS A 1 112 ? -41.587 1.623 -34.363 1.00 23.25 131 HIS A CA 1
ATOM 876 C C . HIS A 1 112 ? -42.221 2.975 -34.031 1.00 23.16 131 HIS A C 1
ATOM 877 O O . HIS A 1 112 ? -41.811 4.038 -34.534 1.00 22.87 131 HIS A O 1
ATOM 884 N N . SER A 1 113 ? -43.230 2.898 -33.185 1.00 23.01 132 SER A N 1
ATOM 885 C CA . SER A 1 113 ? -44.037 4.049 -32.816 1.00 22.39 132 SER A CA 1
ATOM 886 C C . SER A 1 113 ? -44.690 3.871 -31.494 1.00 22.16 132 SER A C 1
ATOM 887 O O . SER A 1 113 ? -44.625 2.782 -30.901 1.00 22.52 132 SER A O 1
ATOM 890 N N . VAL A 1 114 ? -45.414 4.894 -31.079 1.00 20.77 133 VAL A N 1
ATOM 891 C CA . VAL A 1 114 ? -46.217 4.837 -29.855 1.00 21.46 133 VAL A CA 1
ATOM 892 C C . VAL A 1 114 ? -47.231 3.680 -29.812 1.00 21.85 133 VAL A C 1
ATOM 893 O O . VAL A 1 114 ? -47.635 3.253 -28.762 1.00 22.42 133 VAL A O 1
ATOM 897 N N . ALA A 1 115 ? -47.638 3.211 -30.970 1.00 22.05 134 ALA A N 1
ATOM 898 C CA . ALA A 1 115 ? -48.562 2.037 -31.055 1.00 23.61 134 ALA A CA 1
ATOM 899 C C . ALA A 1 115 ? -47.959 0.778 -30.441 1.00 24.57 134 ALA A C 1
ATOM 900 O O . ALA A 1 115 ? -48.691 -0.127 -29.993 1.00 26.38 134 ALA A O 1
ATOM 902 N N . SER A 1 116 ? -46.626 0.682 -30.444 1.00 24.12 135 SER A N 1
ATOM 903 C CA . SER A 1 116 ? -45.891 -0.447 -29.870 1.00 24.76 135 SER A CA 1
ATOM 904 C C . SER A 1 116 ? -45.401 -0.162 -28.487 1.00 25.07 135 SER A C 1
ATOM 905 O O . SER A 1 116 ? -44.655 -0.993 -27.953 1.00 26.07 135 SER A O 1
ATOM 908 N N . SER A 1 117 ? -45.817 0.963 -27.895 1.00 24.21 136 SER A N 1
ATOM 909 C CA A SER A 1 117 ? -45.436 1.355 -26.535 0.40 24.42 136 SER A CA 1
ATOM 910 C CA B SER A 1 117 ? -45.432 1.357 -26.537 0.30 24.78 136 SER A CA 1
ATOM 911 C CA C SER A 1 117 ? -45.427 1.339 -26.543 0.30 24.60 136 SER A CA 1
ATOM 912 C C . SER A 1 117 ? -46.541 1.022 -25.542 1.00 25.85 136 SER A C 1
ATOM 913 O O . SER A 1 117 ? -47.713 0.904 -25.928 1.00 25.89 136 SER A O 1
ATOM 920 N N . PRO A 1 118 ? -46.186 0.907 -24.231 1.00 27.54 137 PRO A N 1
ATOM 921 C CA . PRO A 1 118 ? -47.199 0.641 -23.202 1.00 29.58 137 PRO A CA 1
ATOM 922 C C . PRO A 1 118 ? -48.022 1.859 -22.832 1.00 28.49 137 PRO A C 1
ATOM 923 O O . PRO A 1 118 ? -49.095 1.721 -22.207 1.00 29.91 137 PRO A O 1
ATOM 927 N N . TRP A 1 119 ? -47.580 3.036 -23.231 1.00 26.13 138 TRP A N 1
ATOM 928 C CA . TRP A 1 119 ? -48.277 4.280 -22.978 1.00 25.56 138 TRP A CA 1
ATOM 929 C C . TRP A 1 119 ? -49.705 4.198 -23.544 1.00 25.80 138 TRP A C 1
ATOM 930 O O . TRP A 1 119 ? -49.903 3.877 -24.740 1.00 24.51 138 TRP A O 1
ATOM 941 N N . LYS A 1 120 ? -50.667 4.465 -22.678 1.00 26.15 139 LYS A N 1
ATOM 942 C CA . LYS A 1 120 ? -52.075 4.372 -23.025 1.00 27.41 139 LYS A CA 1
ATOM 943 C C . LYS A 1 120 ? -52.411 3.080 -23.745 1.00 25.58 139 LYS A C 1
ATOM 944 O O . LYS A 1 120 ? -53.209 3.050 -24.678 1.00 24.24 139 LYS A O 1
ATOM 950 N N . ASN A 1 121 ? -51.785 1.978 -23.329 1.00 25.75 140 ASN A N 1
ATOM 951 C CA . ASN A 1 121 ? -52.055 0.654 -23.907 1.00 25.81 140 ASN A CA 1
ATOM 952 C C . ASN A 1 121 ? -51.880 0.588 -25.397 1.00 25.34 140 ASN A C 1
ATOM 953 O O . ASN A 1 121 ? -52.589 -0.134 -26.074 1.00 25.52 140 ASN A O 1
ATOM 958 N N . GLY A 1 122 ? -50.927 1.385 -25.912 1.00 24.11 141 GLY A N 1
ATOM 959 C CA . GLY A 1 122 ? -50.666 1.417 -27.336 1.00 23.59 141 GLY A CA 1
ATOM 960 C C . GLY A 1 122 ? -51.635 2.239 -28.159 1.00 23.98 141 GLY A C 1
ATOM 961 O O . GLY A 1 122 ? -51.556 2.252 -29.392 1.00 24.41 141 GLY A O 1
ATOM 962 N N . GLN A 1 123 ? -52.558 2.915 -27.482 1.00 23.91 142 GLN A N 1
ATOM 963 C CA . GLN A 1 123 ? -53.617 3.661 -28.138 1.00 24.52 142 GLN A CA 1
ATOM 964 C C . GLN A 1 123 ? -53.338 5.139 -28.179 1.00 24.63 142 GLN A C 1
ATOM 965 O O . GLN A 1 123 ? -54.234 5.906 -28.563 1.00 26.46 142 GLN A O 1
ATOM 971 N N . GLY A 1 124 ? -52.127 5.552 -27.854 1.00 22.64 143 GLY A N 1
ATOM 972 C CA . GLY A 1 124 ? -51.811 6.967 -27.817 1.00 23.50 143 GLY A CA 1
ATOM 973 C C . GLY A 1 124 ? -51.378 7.591 -29.133 1.00 22.53 143 GLY A C 1
ATOM 974 O O . GLY A 1 124 ? -50.959 6.916 -30.095 1.00 22.07 143 GLY A O 1
ATOM 975 N N . ASP A 1 125 ? -51.420 8.927 -29.147 1.00 21.79 144 ASP A N 1
ATOM 976 C CA . ASP A 1 125 ? -50.927 9.665 -30.270 1.00 20.69 144 ASP A CA 1
ATOM 977 C C . ASP A 1 125 ? -50.523 11.062 -29.739 1.00 19.60 144 ASP A C 1
ATOM 978 O O . ASP A 1 125 ? -51.369 11.875 -29.397 1.00 19.45 144 ASP A O 1
ATOM 983 N N . VAL A 1 126 ? -49.221 11.276 -29.603 1.00 19.32 145 VAL A N 1
ATOM 984 C CA . VAL A 1 126 ? -48.717 12.529 -28.995 1.00 18.51 145 VAL A CA 1
ATOM 985 C C . VAL A 1 126 ? -49.049 13.687 -29.906 1.00 17.91 145 VAL A C 1
ATOM 986 O O . VAL A 1 126 ? -49.355 14.778 -29.446 1.00 18.02 145 VAL A O 1
ATOM 990 N N . VAL A 1 127 ? -48.927 13.438 -31.201 1.00 17.85 146 VAL A N 1
ATOM 991 C CA . VAL A 1 127 ? -49.174 14.485 -32.189 1.00 18.15 146 VAL A CA 1
ATOM 992 C C . VAL A 1 127 ? -50.627 14.942 -32.085 1.00 18.73 146 VAL A C 1
ATOM 993 O O . VAL A 1 127 ? -50.919 16.135 -32.102 1.00 18.26 146 VAL A O 1
ATOM 997 N N . LYS A 1 128 ? -51.546 13.993 -31.941 1.00 19.28 147 LYS A N 1
ATOM 998 C CA . LYS A 1 128 ? -52.928 14.296 -31.757 1.00 20.89 147 LYS A CA 1
ATOM 999 C C . LYS A 1 128 ? -53.181 15.097 -30.492 1.00 20.22 147 LYS A C 1
ATOM 1000 O O . LYS A 1 128 ? -53.932 16.074 -30.530 1.00 20.22 147 LYS A O 1
ATOM 1006 N N . GLU A 1 129 ? -52.598 14.699 -29.362 1.00 19.76 148 GLU A N 1
ATOM 1007 C CA . GLU A 1 129 ? -52.810 15.422 -28.133 1.00 20.21 148 GLU A CA 1
ATOM 1008 C C . GLU A 1 129 ? -52.281 16.869 -28.248 1.00 19.65 148 GLU A C 1
ATOM 1009 O O . GLU A 1 129 ? -52.931 17.794 -27.749 1.00 19.11 148 GLU A O 1
ATOM 1015 N N . LEU A 1 130 ? -51.130 17.034 -28.900 1.00 19.14 149 LEU A N 1
ATOM 1016 C CA . LEU A 1 130 ? -50.585 18.373 -29.102 1.00 18.49 149 LEU A CA 1
ATOM 1017 C C . LEU A 1 130 ? -51.527 19.190 -29.991 1.00 19.03 149 LEU A C 1
ATOM 1018 O O . LEU A 1 130 ? -51.812 20.373 -29.709 1.00 19.04 149 LEU A O 1
ATOM 1023 N N . ARG A 1 131 ? -52.011 18.584 -31.075 1.00 20.43 150 ARG A N 1
ATOM 1024 C CA . ARG A 1 131 ? -52.928 19.334 -31.942 1.00 21.61 150 ARG A CA 1
ATOM 1025 C C . ARG A 1 131 ? -54.180 19.757 -31.244 1.00 21.62 150 ARG A C 1
ATOM 1026 O O . ARG A 1 131 ? -54.644 20.870 -31.500 1.00 21.31 150 ARG A O 1
ATOM 1034 N N . ALA A 1 132 ? -54.751 18.902 -30.387 1.00 20.84 151 ALA A N 1
ATOM 1035 C CA . ALA A 1 132 ? -55.924 19.257 -29.605 1.00 21.14 151 ALA A CA 1
ATOM 1036 C C . ALA A 1 132 ? -55.682 20.471 -28.669 1.00 20.73 151 ALA A C 1
ATOM 1037 O O . ALA A 1 132 ? -56.512 21.372 -28.593 1.00 21.11 151 ALA A O 1
ATOM 1039 N N . ALA A 1 133 ? -54.517 20.492 -28.041 1.00 19.26 152 ALA A N 1
ATOM 1040 C CA . ALA A 1 133 ? -54.094 21.601 -27.202 1.00 19.94 152 ALA A CA 1
ATOM 1041 C C . ALA A 1 133 ? -53.854 22.866 -28.048 1.00 19.76 152 ALA A C 1
ATOM 1042 O O . ALA A 1 133 ? -54.308 23.935 -27.641 1.00 20.13 152 ALA A O 1
ATOM 1044 N N . CYS A 1 134 ? -53.296 22.729 -29.253 1.00 19.48 153 CYS A N 1
ATOM 1045 C CA . CYS A 1 134 ? -53.173 23.891 -30.120 1.00 20.39 153 CYS A CA 1
ATOM 1046 C C . CYS A 1 134 ? -54.534 24.428 -30.535 1.00 21.79 153 CYS A C 1
ATOM 1047 O O . CYS A 1 134 ? -54.712 25.647 -30.631 1.00 22.35 153 CYS A O 1
ATOM 1050 N N . ASP A 1 135 ? -55.475 23.521 -30.828 1.00 22.06 154 ASP A N 1
ATOM 1051 C CA . ASP A 1 135 ? -56.877 23.903 -31.116 1.00 23.89 154 ASP A CA 1
ATOM 1052 C C . ASP A 1 135 ? -57.485 24.727 -29.988 1.00 24.72 154 ASP A C 1
ATOM 1053 O O . ASP A 1 135 ? -58.107 25.774 -30.247 1.00 26.42 154 ASP A O 1
ATOM 1058 N N . LYS A 1 136 ? -57.252 24.330 -28.747 1.00 24.43 155 LYS A N 1
ATOM 1059 C CA . LYS A 1 136 ? -57.828 24.999 -27.593 1.00 26.08 155 LYS A CA 1
ATOM 1060 C C . LYS A 1 136 ? -57.284 26.413 -27.410 1.00 25.92 155 LYS A C 1
ATOM 1061 O O . LYS A 1 136 ? -58.055 27.348 -27.152 1.00 25.58 155 LYS A O 1
ATOM 1067 N N . TYR A 1 137 ? -55.979 26.557 -27.563 1.00 24.00 156 TYR A N 1
ATOM 1068 C CA . TYR A 1 137 ? -55.291 27.857 -27.325 1.00 25.03 156 TYR A CA 1
ATOM 1069 C C . TYR A 1 137 ? -55.006 28.676 -28.550 1.00 24.64 156 TYR A C 1
ATOM 1070 O O . TYR A 1 137 ? -54.324 29.717 -28.453 1.00 25.61 156 TYR A O 1
ATOM 1079 N N . ASP A 1 138 ? -55.494 28.255 -29.712 1.00 23.77 157 ASP A N 1
ATOM 1080 C CA . ASP A 1 138 ? -55.288 28.950 -30.975 1.00 24.31 157 ASP A CA 1
ATOM 1081 C C . ASP A 1 138 ? -53.801 29.190 -31.211 1.00 23.32 157 ASP A C 1
ATOM 1082 O O . ASP A 1 138 ? -53.347 30.330 -31.418 1.00 24.14 157 ASP A O 1
ATOM 1095 N N . LYS A 1 140 ? -50.345 28.067 -33.353 1.00 20.32 159 LYS A N 1
ATOM 1096 C CA . LYS A 1 140 ? -49.916 27.488 -34.620 1.00 20.14 159 LYS A CA 1
ATOM 1097 C C . LYS A 1 140 ? -49.032 26.255 -34.335 1.00 19.47 159 LYS A C 1
ATOM 1098 O O . LYS A 1 140 ? -48.444 26.136 -33.257 1.00 19.23 159 LYS A O 1
ATOM 1104 N N . PHE A 1 141 ? -48.977 25.370 -35.306 1.00 18.67 160 PHE A N 1
ATOM 1105 C CA . PHE A 1 141 ? -48.437 24.009 -35.120 1.00 20.10 160 PHE A CA 1
ATOM 1106 C C . PHE A 1 141 ? -47.518 23.747 -36.250 1.00 18.83 160 PHE A C 1
ATOM 1107 O O . PHE A 1 141 ? -47.856 23.982 -37.447 1.00 18.87 160 PHE A O 1
ATOM 1115 N N . GLY A 1 142 ? -46.388 23.151 -35.913 1.00 17.38 161 GLY A N 1
ATOM 1116 C CA . GLY A 1 142 ? -45.427 22.715 -36.883 1.00 17.19 161 GLY A CA 1
ATOM 1117 C C . GLY A 1 142 ? -44.886 21.338 -36.535 1.00 17.81 161 GLY A C 1
ATOM 1118 O O . GLY A 1 142 ? -45.000 20.891 -35.405 1.00 16.58 161 GLY A O 1
ATOM 1119 N N . VAL A 1 143 ? -44.318 20.655 -37.529 1.00 17.69 162 VAL A N 1
ATOM 1120 C CA . VAL A 1 143 ? -43.748 19.342 -37.358 1.00 18.18 162 VAL A CA 1
ATOM 1121 C C . VAL A 1 143 ? -42.309 19.211 -37.839 1.00 17.34 162 VAL A C 1
ATOM 1122 O O . VAL A 1 143 ? -41.958 19.696 -38.892 1.00 17.84 162 VAL A O 1
ATOM 1126 N N . TYR A 1 144 ? -41.534 18.460 -37.067 1.00 16.44 163 TYR A N 1
ATOM 1127 C CA . TYR A 1 144 ? -40.158 18.042 -37.353 1.00 16.44 163 TYR A CA 1
ATOM 1128 C C . TYR A 1 144 ? -40.274 16.557 -37.681 1.00 17.73 163 TYR A C 1
ATOM 1129 O O . TYR A 1 144 ? -40.774 15.780 -36.878 1.00 18.15 163 TYR A O 1
ATOM 1138 N N . LEU A 1 145 ? -39.841 16.197 -38.886 1.00 17.35 164 LEU A N 1
ATOM 1139 C CA . LEU A 1 145 ? -39.885 14.807 -39.327 1.00 17.94 164 LEU A CA 1
ATOM 1140 C C . LEU A 1 145 ? -38.496 14.487 -39.855 1.00 18.08 164 LEU A C 1
ATOM 1141 O O . LEU A 1 145 ? -38.129 14.906 -40.952 1.00 18.83 164 LEU A O 1
ATOM 1146 N N . SER A 1 146 ? -37.710 13.731 -39.076 1.00 18.15 165 SER A N 1
ATOM 1147 C CA . SER A 1 146 ? -36.278 13.539 -39.429 1.00 18.30 165 SER A CA 1
ATOM 1148 C C . SER A 1 146 ? -36.064 12.808 -40.756 1.00 19.52 165 SER A C 1
ATOM 1149 O O . SER A 1 146 ? -36.534 11.647 -40.899 1.00 20.05 165 SER A O 1
ATOM 1152 N N . PRO A 1 147 ? -35.394 13.454 -41.719 1.00 20.11 166 PRO A N 1
ATOM 1153 C CA . PRO A 1 147 ? -35.027 12.711 -42.957 1.00 21.47 166 PRO A CA 1
ATOM 1154 C C . PRO A 1 147 ? -34.163 11.495 -42.623 1.00 22.17 166 PRO A C 1
ATOM 1155 O O . PRO A 1 147 ? -34.491 10.400 -43.066 1.00 22.16 166 PRO A O 1
ATOM 1159 N N . TRP A 1 148 ? -33.122 11.671 -41.800 1.00 21.98 167 TRP A N 1
ATOM 1160 C CA . TRP A 1 148 ? -32.268 10.545 -41.393 1.00 22.68 167 TRP A CA 1
ATOM 1161 C C . TRP A 1 148 ? -33.086 9.667 -40.410 1.00 22.93 167 TRP A C 1
ATOM 1162 O O . TRP A 1 148 ? -33.607 10.152 -39.407 1.00 21.97 167 TRP A O 1
ATOM 1173 N N . ASP A 1 149 ? -33.179 8.368 -40.711 1.00 22.03 168 ASP A N 1
ATOM 1174 C CA . ASP A 1 149 ? -33.965 7.461 -39.911 1.00 21.44 168 ASP A CA 1
ATOM 1175 C C . ASP A 1 149 ? -33.089 6.230 -39.664 1.00 22.92 168 ASP A C 1
ATOM 1176 O O . ASP A 1 149 ? -32.783 5.480 -40.591 1.00 23.07 168 ASP A O 1
ATOM 1181 N N . ARG A 1 150 ? -32.701 6.030 -38.412 1.00 21.44 169 ARG A N 1
ATOM 1182 C CA . ARG A 1 150 ? -31.781 4.979 -38.072 1.00 22.82 169 ARG A CA 1
ATOM 1183 C C . ARG A 1 150 ? -32.515 3.672 -37.758 1.00 23.41 169 ARG A C 1
ATOM 1184 O O . ARG A 1 150 ? -31.853 2.686 -37.475 1.00 25.27 169 ARG A O 1
ATOM 1192 N N . ASN A 1 151 ? -33.836 3.666 -37.745 1.00 23.47 170 ASN A N 1
ATOM 1193 C CA . ASN A 1 151 ? -34.603 2.449 -37.452 1.00 24.33 170 ASN A CA 1
ATOM 1194 C C . ASN A 1 151 ? -35.100 1.809 -38.722 1.00 26.15 170 ASN A C 1
ATOM 1195 O O . ASN A 1 151 ? -34.979 0.587 -38.905 1.00 27.77 170 ASN A O 1
ATOM 1200 N N . ALA A 1 152 ? -35.643 2.601 -39.618 1.00 26.53 171 ALA A N 1
ATOM 1201 C CA . ALA A 1 152 ? -36.306 2.092 -40.797 1.00 27.10 171 ALA A CA 1
ATOM 1202 C C . ALA A 1 152 ? -35.382 1.212 -41.657 1.00 29.88 171 ALA A C 1
ATOM 1203 O O . ALA A 1 152 ? -34.335 1.652 -42.136 1.00 28.65 171 ALA A O 1
ATOM 1205 N N . GLU A 1 153 ? -35.827 -0.026 -41.903 1.00 32.92 172 GLU A N 1
ATOM 1206 C CA . GLU A 1 153 ? -35.021 -0.950 -42.664 1.00 35.99 172 GLU A CA 1
ATOM 1207 C C . GLU A 1 153 ? -34.774 -0.417 -44.063 1.00 35.54 172 GLU A C 1
ATOM 1208 O O . GLU A 1 153 ? -33.727 -0.677 -44.632 1.00 35.06 172 GLU A O 1
ATOM 1214 N N . CYS A 1 154 ? -35.744 0.325 -44.616 1.00 34.61 173 CYS A N 1
ATOM 1215 C CA . CYS A 1 154 ? -35.643 0.755 -46.005 1.00 34.78 173 CYS A CA 1
ATOM 1216 C C . CYS A 1 154 ? -34.806 2.018 -46.166 1.00 34.30 173 CYS A C 1
ATOM 1217 O O . CYS A 1 154 ? -34.594 2.441 -47.296 1.00 33.52 173 CYS A O 1
ATOM 1220 N N . TYR A 1 155 ? -34.335 2.629 -45.050 1.00 33.66 174 TYR A N 1
ATOM 1221 C CA . TYR A 1 155 ? -33.451 3.803 -45.152 1.00 32.32 174 TYR A CA 1
ATOM 1222 C C . TYR A 1 155 ? -32.192 3.456 -45.933 1.00 34.60 174 TYR A C 1
ATOM 1223 O O . TYR A 1 155 ? -31.496 2.510 -45.593 1.00 35.92 174 TYR A O 1
ATOM 1232 N N . GLY A 1 156 ? -31.929 4.219 -46.991 1.00 35.29 175 GLY A N 1
ATOM 1233 C CA . GLY A 1 156 ? -30.766 4.010 -47.824 1.00 38.00 175 GLY A CA 1
ATOM 1234 C C . GLY A 1 156 ? -31.071 3.154 -49.057 1.00 39.81 175 GLY A C 1
ATOM 1235 O O . GLY A 1 156 ? -30.240 3.045 -49.921 1.00 43.39 175 GLY A O 1
ATOM 1236 N N . ASP A 1 157 ? -32.255 2.543 -49.126 1.00 41.84 176 ASP A N 1
ATOM 1237 C CA . ASP A 1 157 ? -32.827 1.999 -50.389 1.00 42.74 176 ASP A CA 1
ATOM 1238 C C . ASP A 1 157 ? -33.661 3.170 -50.895 1.00 40.06 176 ASP A C 1
ATOM 1239 O O . ASP A 1 157 ? -34.862 3.244 -50.629 1.00 42.07 176 ASP A O 1
ATOM 1244 N N . SER A 1 158 ? -33.039 4.072 -51.636 1.00 39.41 177 SER A N 1
ATOM 1245 C CA . SER A 1 158 ? -33.584 5.435 -51.773 1.00 37.49 177 SER A CA 1
ATOM 1246 C C . SER A 1 158 ? -35.069 5.563 -52.156 1.00 38.21 177 SER A C 1
ATOM 1247 O O . SER A 1 158 ? -35.805 6.282 -51.481 1.00 36.38 177 SER A O 1
ATOM 1250 N N . PRO A 1 159 ? -35.533 4.881 -53.239 1.00 38.70 178 PRO A N 1
ATOM 1251 C CA . PRO A 1 159 ? -36.946 5.097 -53.608 1.00 38.32 178 PRO A CA 1
ATOM 1252 C C . PRO A 1 159 ? -37.923 4.556 -52.608 1.00 36.39 178 PRO A C 1
ATOM 1253 O O . PRO A 1 159 ? -39.004 5.115 -52.437 1.00 37.64 178 PRO A O 1
ATOM 1257 N N . ARG A 1 160 ? -37.558 3.477 -51.950 1.00 37.21 179 ARG A N 1
ATOM 1258 C CA . ARG A 1 160 ? -38.433 2.849 -50.983 1.00 36.73 179 ARG A CA 1
ATOM 1259 C C . ARG A 1 160 ? -38.542 3.769 -49.749 1.00 33.95 179 ARG A C 1
ATOM 1260 O O . ARG A 1 160 ? -39.627 4.018 -49.212 1.00 31.79 179 ARG A O 1
ATOM 1268 N N . TYR A 1 161 ? -37.406 4.277 -49.328 1.00 32.51 180 TYR A N 1
ATOM 1269 C CA . TYR A 1 161 ? -37.446 5.235 -48.189 1.00 30.62 180 TYR A CA 1
ATOM 1270 C C . TYR A 1 161 ? -38.135 6.540 -48.547 1.00 30.14 180 TYR A C 1
ATOM 1271 O O . TYR A 1 161 ? -38.831 7.105 -47.724 1.00 29.27 180 TYR A O 1
ATOM 1280 N N . ASN A 1 162 ? -37.951 7.015 -49.768 1.00 31.25 181 ASN A N 1
ATOM 1281 C CA . ASN A 1 162 ? -38.641 8.216 -50.186 1.00 30.68 181 ASN A CA 1
ATOM 1282 C C . ASN A 1 162 ? -40.132 8.032 -50.124 1.00 32.21 181 ASN A C 1
ATOM 1283 O O . ASN A 1 162 ? -40.837 8.885 -49.614 1.00 31.18 181 ASN A O 1
ATOM 1288 N N . ASP A 1 163 ? -40.644 6.885 -50.603 1.00 31.96 182 ASP A N 1
ATOM 1289 C CA A ASP A 1 163 ? -42.090 6.601 -50.513 0.50 32.92 182 ASP A CA 1
ATOM 1290 C CA B ASP A 1 163 ? -42.082 6.640 -50.514 0.50 32.40 182 ASP A CA 1
ATOM 1291 C C . ASP A 1 163 ? -42.545 6.544 -49.065 1.00 30.50 182 ASP A C 1
ATOM 1292 O O . ASP A 1 163 ? -43.616 7.058 -48.719 1.00 31.01 182 ASP A O 1
ATOM 1301 N N . PHE A 1 164 ? -41.759 5.863 -48.250 1.00 28.52 183 PHE A N 1
ATOM 1302 C CA . PHE A 1 164 ? -42.025 5.671 -46.810 1.00 27.43 183 PHE A CA 1
ATOM 1303 C C . PHE A 1 164 ? -42.122 7.036 -46.107 1.00 25.48 183 PHE A C 1
ATOM 1304 O O . PHE A 1 164 ? -43.046 7.299 -45.338 1.00 25.35 183 PHE A O 1
ATOM 1312 N N . PHE A 1 165 ? -41.158 7.863 -46.421 1.00 24.12 184 PHE A N 1
ATOM 1313 C CA . PHE A 1 165 ? -41.081 9.239 -45.893 1.00 24.21 184 PHE A CA 1
ATOM 1314 C C . PHE A 1 165 ? -42.276 10.055 -46.294 1.00 24.21 184 PHE A C 1
ATOM 1315 O O . PHE A 1 165 ? -42.877 10.716 -45.470 1.00 23.36 184 PHE A O 1
ATOM 1323 N N . ILE A 1 166 ? -42.679 9.964 -47.573 1.00 25.65 185 ILE A N 1
ATOM 1324 C CA . ILE A 1 166 ? -43.847 10.686 -48.008 1.00 26.34 185 ILE A CA 1
ATOM 1325 C C . ILE A 1 166 ? -45.056 10.156 -47.291 1.00 26.13 185 ILE A C 1
ATOM 1326 O O . ILE A 1 166 ? -45.958 10.924 -46.995 1.00 26.41 185 ILE A O 1
ATOM 1331 N N . ARG A 1 167 ? -45.147 8.826 -47.061 1.00 26.77 186 ARG A N 1
ATOM 1332 C CA A ARG A 1 167 ? -46.327 8.331 -46.361 0.50 26.56 186 ARG A CA 1
ATOM 1333 C CA B ARG A 1 167 ? -46.295 8.245 -46.351 0.50 26.87 186 ARG A CA 1
ATOM 1334 C C . ARG A 1 167 ? -46.375 8.857 -44.944 1.00 25.44 186 ARG A C 1
ATOM 1335 O O . ARG A 1 167 ? -47.440 9.263 -44.493 1.00 25.58 186 ARG A O 1
ATOM 1350 N N . GLN A 1 168 ? -45.234 8.917 -44.256 1.00 25.24 187 GLN A N 1
ATOM 1351 C CA . GLN A 1 168 ? -45.198 9.555 -42.915 1.00 23.66 187 GLN A CA 1
ATOM 1352 C C . GLN A 1 168 ? -45.607 11.029 -42.911 1.00 22.43 187 GLN A C 1
ATOM 1353 O O . GLN A 1 168 ? -46.438 11.491 -42.092 1.00 22.92 187 GLN A O 1
ATOM 1359 N N . LEU A 1 169 ? -45.065 11.736 -43.877 1.00 22.89 188 LEU A N 1
ATOM 1360 C CA . LEU A 1 169 ? -45.310 13.183 -44.060 1.00 22.04 188 LEU A CA 1
ATOM 1361 C C . LEU A 1 169 ? -46.747 13.441 -44.368 1.00 22.71 188 LEU A C 1
ATOM 1362 O O . LEU A 1 169 ? -47.335 14.326 -43.851 1.00 22.74 188 LEU A O 1
ATOM 1367 N N . THR A 1 170 ? -47.343 12.609 -45.232 1.00 24.17 189 THR A N 1
ATOM 1368 C CA . THR A 1 170 ? -48.746 12.726 -45.599 1.00 24.20 189 THR A CA 1
ATOM 1369 C C . THR A 1 170 ? -49.627 12.506 -44.399 1.00 23.67 189 THR A C 1
ATOM 1370 O O . THR A 1 170 ? -50.544 13.237 -44.187 1.00 23.86 189 THR A O 1
ATOM 1374 N N . GLU A 1 171 ? -49.295 11.563 -43.524 1.00 23.29 190 GLU A N 1
ATOM 1375 C CA . GLU A 1 171 ? -50.110 11.427 -42.314 1.00 23.48 190 GLU A CA 1
ATOM 1376 C C . GLU A 1 171 ? -50.092 12.708 -41.466 1.00 22.73 190 GLU A C 1
ATOM 1377 O O . GLU A 1 171 ? -51.148 13.239 -40.992 1.00 23.06 190 GLU A O 1
ATOM 1383 N N . LEU A 1 172 ? -48.883 13.212 -41.249 1.00 22.39 191 LEU A N 1
ATOM 1384 C CA . LEU A 1 172 ? -48.699 14.394 -40.409 1.00 21.21 191 LEU A CA 1
ATOM 1385 C C . LEU A 1 172 ? -49.372 15.628 -40.964 1.00 21.43 191 LEU A C 1
ATOM 1386 O O . LEU A 1 172 ? -49.832 16.468 -40.199 1.00 20.46 191 LEU A O 1
ATOM 1391 N N . LEU A 1 173 ? -49.437 15.692 -42.287 1.00 22.39 192 LEU A N 1
ATOM 1392 C CA . LEU A 1 173 ? -49.979 16.866 -42.956 1.00 24.18 192 LEU A CA 1
ATOM 1393 C C . LEU A 1 173 ? -51.450 16.743 -43.343 1.00 25.20 192 LEU A C 1
ATOM 1394 O O . LEU A 1 173 ? -52.007 17.676 -43.921 1.00 24.92 192 LEU A O 1
ATOM 1399 N N . THR A 1 174 ? -52.056 15.591 -43.064 1.00 25.56 193 THR A N 1
ATOM 1400 C CA . THR A 1 174 ? -53.475 15.303 -43.370 1.00 27.18 193 THR A CA 1
ATOM 1401 C C . THR A 1 174 ? -54.319 15.263 -42.104 1.00 27.36 193 THR A C 1
ATOM 1402 O O . THR A 1 174 ? -55.390 15.920 -41.993 1.00 28.45 193 THR A O 1
ATOM 1406 N N . ASN A 1 175 ? -53.830 14.515 -41.105 1.00 26.74 194 ASN A N 1
ATOM 1407 C CA . ASN A 1 175 ? -54.660 14.201 -39.941 1.00 27.09 194 ASN A CA 1
ATOM 1408 C C . ASN A 1 175 ? -54.567 15.109 -38.773 1.00 26.03 194 ASN A C 1
ATOM 1409 O O . ASN A 1 175 ? -55.214 14.868 -37.758 1.00 25.76 194 ASN A O 1
ATOM 1414 N N . TYR A 1 176 ? -53.792 16.206 -38.873 1.00 23.91 195 TYR A N 1
ATOM 1415 C CA . TYR A 1 176 ? -53.584 17.072 -37.709 1.00 23.27 195 TYR A CA 1
ATOM 1416 C C . TYR A 1 176 ? -53.768 18.564 -38.070 1.00 23.07 195 TYR A C 1
ATOM 1417 O O . TYR A 1 176 ? -52.956 19.410 -37.613 1.00 21.83 195 TYR A O 1
ATOM 1426 N N . GLY A 1 177 ? -54.798 18.870 -38.864 1.00 22.64 196 GLY A N 1
ATOM 1427 C CA . GLY A 1 177 ? -55.127 20.264 -39.121 1.00 22.72 196 GLY A CA 1
ATOM 1428 C C . GLY A 1 177 ? -54.011 21.017 -39.849 1.00 22.43 196 GLY A C 1
ATOM 1429 O O . GLY A 1 177 ? -53.156 20.432 -40.477 1.00 22.07 196 GLY A O 1
ATOM 1430 N N . GLU A 1 178 ? -54.021 22.331 -39.709 1.00 22.47 197 GLU A N 1
ATOM 1431 C CA . GLU A 1 178 ? -53.102 23.197 -40.411 1.00 23.52 197 GLU A CA 1
ATOM 1432 C C . GLU A 1 178 ? -51.718 23.144 -39.771 1.00 21.69 197 GLU A C 1
ATOM 1433 O O . GLU A 1 178 ? -51.595 23.147 -38.549 1.00 20.71 197 GLU A O 1
ATOM 1439 N N . VAL A 1 179 ? -50.718 23.124 -40.633 1.00 21.13 198 VAL A N 1
ATOM 1440 C CA . VAL A 1 179 ? -49.341 23.008 -40.271 1.00 21.00 198 VAL A CA 1
ATOM 1441 C C . VAL A 1 179 ? -48.604 24.203 -40.887 1.00 20.43 198 VAL A C 1
ATOM 1442 O O . VAL A 1 179 ? -48.693 24.413 -42.108 1.00 22.19 198 VAL A O 1
ATOM 1446 N N . HIS A 1 180 ? -47.924 24.989 -40.062 1.00 19.34 199 HIS A N 1
ATOM 1447 C CA . HIS A 1 180 ? -47.258 26.206 -40.538 1.00 19.09 199 HIS A CA 1
ATOM 1448 C C . HIS A 1 180 ? -45.770 26.044 -40.864 1.00 18.23 199 HIS A C 1
ATOM 1449 O O . HIS A 1 180 ? -45.216 26.878 -41.573 1.00 19.18 199 HIS A O 1
ATOM 1456 N N . GLU A 1 181 ? -45.128 24.999 -40.363 1.00 17.66 200 GLU A N 1
ATOM 1457 C CA . GLU A 1 181 ? -43.712 24.799 -40.639 1.00 17.18 200 GLU A CA 1
ATOM 1458 C C . GLU A 1 181 ? -43.430 23.310 -40.600 1.00 17.64 200 GLU A C 1
ATOM 1459 O O . GLU A 1 181 ? -43.932 22.636 -39.693 1.00 18.21 200 GLU A O 1
ATOM 1465 N N . VAL A 1 182 ? -42.613 22.846 -41.550 1.00 17.80 201 VAL A N 1
ATOM 1466 C CA . VAL A 1 182 ? -42.130 21.485 -41.652 1.00 18.01 201 VAL A CA 1
ATOM 1467 C C . VAL A 1 182 ? -40.619 21.519 -41.650 1.00 18.08 201 VAL A C 1
ATOM 1468 O O . VAL A 1 182 ? -40.012 22.165 -42.519 1.00 18.14 201 VAL A O 1
ATOM 1472 N N . TRP A 1 183 ? -40.025 20.931 -40.598 1.00 17.28 202 TRP A N 1
ATOM 1473 C CA . TRP A 1 183 ? -38.607 21.043 -40.362 1.00 17.43 202 TRP A CA 1
ATOM 1474 C C . TRP A 1 183 ? -37.942 19.747 -40.795 1.00 18.63 202 TRP A C 1
ATOM 1475 O O . TRP A 1 183 ? -38.280 18.666 -40.271 1.00 19.21 202 TRP A O 1
ATOM 1486 N N . PHE A 1 184 ? -37.013 19.861 -41.746 1.00 17.71 203 PHE A N 1
ATOM 1487 C CA . PHE A 1 184 ? -36.231 18.730 -42.236 1.00 18.37 203 PHE A CA 1
ATOM 1488 C C . PHE A 1 184 ? -34.761 18.936 -41.911 1.00 18.29 203 PHE A C 1
ATOM 1489 O O . PHE A 1 184 ? -34.008 19.637 -42.596 1.00 18.88 203 PHE A O 1
ATOM 1497 N N . ASP A 1 185 ? -34.355 18.364 -40.781 1.00 18.65 204 ASP A N 1
ATOM 1498 C CA . ASP A 1 185 ? -33.016 18.456 -40.274 1.00 19.46 204 ASP A CA 1
ATOM 1499 C C . ASP A 1 185 ? -32.034 17.897 -41.273 1.00 21.13 204 ASP A C 1
ATOM 1500 O O . ASP A 1 185 ? -32.309 16.859 -41.902 1.00 20.57 204 ASP A O 1
ATOM 1505 N N . GLY A 1 186 ? -30.906 18.605 -41.449 1.00 20.37 205 GLY A N 1
ATOM 1506 C CA . GLY A 1 186 ? -29.847 18.158 -42.389 1.00 22.18 205 GLY A CA 1
ATOM 1507 C C . GLY A 1 186 ? -28.860 17.197 -41.764 1.00 24.05 205 GLY A C 1
ATOM 1508 O O . GLY A 1 186 ? -28.033 16.596 -42.452 1.00 24.65 205 GLY A O 1
ATOM 1509 N N . ALA A 1 187 ? -28.940 17.050 -40.453 1.00 25.95 206 ALA A N 1
ATOM 1510 C CA . ALA A 1 187 ? -27.959 16.252 -39.701 1.00 27.98 206 ALA A CA 1
ATOM 1511 C C . ALA A 1 187 ? -28.040 14.803 -40.124 1.00 30.18 206 ALA A C 1
ATOM 1512 O O . ALA A 1 187 ? -29.123 14.241 -40.335 1.00 31.48 206 ALA A O 1
ATOM 1514 N N . ASN A 1 188 ? -26.879 14.209 -40.337 1.00 30.38 207 ASN A N 1
ATOM 1515 C CA . ASN A 1 188 ? -26.794 12.869 -40.765 1.00 33.24 207 ASN A CA 1
ATOM 1516 C C . ASN A 1 188 ? -25.456 12.301 -40.278 1.00 35.49 207 ASN A C 1
ATOM 1517 O O . ASN A 1 188 ? -24.403 12.823 -40.611 1.00 35.66 207 ASN A O 1
ATOM 1522 N N . GLY A 1 189 ? -25.509 11.276 -39.455 1.00 36.18 208 GLY A N 1
ATOM 1523 C CA . GLY A 1 189 ? -24.281 10.662 -38.922 1.00 37.45 208 GLY A CA 1
ATOM 1524 C C . GLY A 1 189 ? -23.967 9.307 -39.531 1.00 38.29 208 GLY A C 1
ATOM 1525 O O . GLY A 1 189 ? -23.263 8.530 -38.918 1.00 39.75 208 GLY A O 1
ATOM 1526 N N . GLU A 1 190 ? -24.541 8.960 -40.680 1.00 39.86 209 GLU A N 1
ATOM 1527 C CA . GLU A 1 190 ? -24.198 7.677 -41.315 1.00 43.31 209 GLU A CA 1
ATOM 1528 C C . GLU A 1 190 ? -22.685 7.640 -41.587 1.00 46.55 209 GLU A C 1
ATOM 1529 O O . GLU A 1 190 ? -22.059 6.631 -41.325 1.00 51.04 209 GLU A O 1
ATOM 1535 N N . GLY A 1 191 ? -22.143 8.761 -42.073 1.00 51.97 210 GLY A N 1
ATOM 1536 C CA . GLY A 1 191 ? -20.697 8.996 -42.233 1.00 57.16 210 GLY A CA 1
ATOM 1537 C C . GLY A 1 191 ? -20.204 8.470 -43.567 1.00 59.89 210 GLY A C 1
ATOM 1538 O O . GLY A 1 191 ? -21.037 8.092 -44.395 1.00 62.96 210 GLY A O 1
ATOM 1539 N N . PRO A 1 192 ? -18.858 8.424 -43.787 1.00 64.27 211 PRO A N 1
ATOM 1540 C CA . PRO A 1 192 ? -18.346 7.825 -45.062 1.00 67.53 211 PRO A CA 1
ATOM 1541 C C . PRO A 1 192 ? -18.821 6.365 -45.309 1.00 69.72 211 PRO A C 1
ATOM 1542 O O . PRO A 1 192 ? -18.996 5.968 -46.461 1.00 72.53 211 PRO A O 1
ATOM 1546 N N . ASN A 1 193 ? -19.080 5.617 -44.234 1.00 69.66 212 ASN A N 1
ATOM 1547 C CA . ASN A 1 193 ? -19.653 4.271 -44.307 1.00 71.04 212 ASN A CA 1
ATOM 1548 C C . ASN A 1 193 ? -21.127 4.269 -43.950 1.00 70.62 212 ASN A C 1
ATOM 1549 O O . ASN A 1 193 ? -21.681 5.312 -43.703 1.00 60.11 212 ASN A O 1
ATOM 1554 N N . GLY A 1 194 ? -21.766 3.096 -43.959 1.00 75.54 213 GLY A N 1
ATOM 1555 C CA . GLY A 1 194 ? -23.215 3.022 -43.691 1.00 74.34 213 GLY A CA 1
ATOM 1556 C C . GLY A 1 194 ? -24.062 3.551 -44.846 1.00 71.65 213 GLY A C 1
ATOM 1557 O O . GLY A 1 194 ? -23.627 3.571 -45.990 1.00 70.56 213 GLY A O 1
ATOM 1558 N N . LYS A 1 195 ? -25.260 4.031 -44.531 1.00 68.64 214 LYS A N 1
ATOM 1559 C CA . LYS A 1 195 ? -26.362 4.085 -45.514 1.00 64.90 214 LYS A CA 1
ATOM 1560 C C . LYS A 1 195 ? -26.427 5.396 -46.293 1.00 60.87 214 LYS A C 1
ATOM 1561 O O . LYS A 1 195 ? -26.242 6.461 -45.703 1.00 60.35 214 LYS A O 1
ATOM 1567 N N . LYS A 1 196 ? -26.686 5.315 -47.604 1.00 56.09 215 LYS A N 1
ATOM 1568 C CA . LYS A 1 196 ? -26.635 6.477 -48.479 1.00 53.24 215 LYS A CA 1
ATOM 1569 C C . LYS A 1 196 ? -27.979 6.782 -49.116 1.00 48.95 215 LYS A C 1
ATOM 1570 O O . LYS A 1 196 ? -28.308 6.295 -50.191 1.00 49.41 215 LYS A O 1
ATOM 1576 N N . GLN A 1 197 ? -28.736 7.661 -48.485 1.00 40.79 216 GLN A N 1
ATOM 1577 C CA . GLN A 1 197 ? -30.065 7.977 -48.953 1.00 38.09 216 GLN A CA 1
ATOM 1578 C C . GLN A 1 197 ? -29.998 9.153 -49.895 1.00 35.54 216 GLN A C 1
ATOM 1579 O O . GLN A 1 197 ? -29.387 10.156 -49.566 1.00 35.10 216 GLN A O 1
ATOM 1585 N N . VAL A 1 198 ? -30.666 9.057 -51.037 1.00 35.57 217 VAL A N 1
ATOM 1586 C CA . VAL A 1 198 ? -30.817 10.192 -51.947 1.00 34.98 217 VAL A CA 1
ATOM 1587 C C . VAL A 1 198 ? -32.256 10.585 -51.800 1.00 34.06 217 VAL A C 1
ATOM 1588 O O . VAL A 1 198 ? -33.169 9.876 -52.245 1.00 33.53 217 VAL A O 1
ATOM 1592 N N . TYR A 1 199 ? -32.465 11.710 -51.124 1.00 31.68 218 TYR A N 1
ATOM 1593 C CA . TYR A 1 199 ? -33.801 12.158 -50.814 1.00 30.96 218 TYR A CA 1
ATOM 1594 C C . TYR A 1 199 ? -34.500 12.801 -52.013 1.00 31.02 218 TYR A C 1
ATOM 1595 O O . TYR A 1 199 ? -33.892 13.595 -52.724 1.00 33.79 218 TYR A O 1
ATOM 1604 N N . ASP A 1 200 ? -35.799 12.548 -52.162 1.00 30.63 219 ASP A N 1
ATOM 1605 C CA . ASP A 1 200 ? -36.614 13.226 -53.178 1.00 31.71 219 ASP A CA 1
ATOM 1606 C C . ASP A 1 200 ? -37.256 14.452 -52.548 1.00 29.46 219 ASP A C 1
ATOM 1607 O O . ASP A 1 200 ? -38.457 14.517 -52.297 1.00 28.75 219 ASP A O 1
ATOM 1612 N N . TRP A 1 201 ? -36.415 15.435 -52.299 1.00 29.58 220 TRP A N 1
ATOM 1613 C CA . TRP A 1 201 ? -36.826 16.688 -51.657 1.00 27.90 220 TRP A CA 1
ATOM 1614 C C . TRP A 1 201 ? -37.917 17.395 -52.415 1.00 28.72 220 TRP A C 1
ATOM 1615 O O . TRP A 1 201 ? -38.829 17.978 -51.830 1.00 28.50 220 TRP A O 1
ATOM 1626 N N . ASP A 1 202 ? -37.889 17.304 -53.747 1.00 30.73 221 ASP A N 1
ATOM 1627 C CA . ASP A 1 202 ? -38.923 17.963 -54.527 1.00 31.64 221 ASP A CA 1
ATOM 1628 C C . ASP A 1 202 ? -40.276 17.310 -54.310 1.00 30.50 221 ASP A C 1
ATOM 1629 O O . ASP A 1 202 ? -41.272 18.018 -54.106 1.00 30.72 221 ASP A O 1
ATOM 1634 N N . ALA A 1 203 ? -40.323 15.981 -54.247 1.00 29.80 222 ALA A N 1
ATOM 1635 C CA . ALA A 1 203 ? -41.586 15.305 -53.971 1.00 30.37 222 ALA A CA 1
ATOM 1636 C C . ALA A 1 203 ? -42.078 15.606 -52.573 1.00 28.99 222 ALA A C 1
ATOM 1637 O O . ALA A 1 203 ? -43.289 15.716 -52.356 1.00 29.70 222 ALA A O 1
ATOM 1639 N N . PHE A 1 204 ? -41.154 15.741 -51.616 1.00 28.83 223 PHE A N 1
ATOM 1640 C CA . PHE A 1 204 ? -41.549 16.088 -50.257 1.00 27.17 223 PHE A CA 1
ATOM 1641 C C . PHE A 1 204 ? -42.157 17.472 -50.301 1.00 26.57 223 PHE A C 1
ATOM 1642 O O . PHE A 1 204 ? -43.173 17.763 -49.639 1.00 26.81 223 PHE A O 1
ATOM 1650 N N . TYR A 1 205 ? -41.531 18.355 -51.058 1.00 27.34 224 TYR A N 1
ATOM 1651 C CA . TYR A 1 205 ? -42.069 19.727 -51.167 1.00 28.02 224 TYR A CA 1
ATOM 1652 C C . TYR A 1 205 ? -43.429 19.790 -51.826 1.00 27.89 224 TYR A C 1
ATOM 1653 O O . TYR A 1 205 ? -44.302 20.558 -51.408 1.00 27.12 224 TYR A O 1
ATOM 1662 N N . GLN A 1 206 ? -43.630 18.982 -52.867 1.00 29.72 225 GLN A N 1
ATOM 1663 C CA . GLN A 1 206 ? -44.937 18.946 -53.531 1.00 30.83 225 GLN A CA 1
ATOM 1664 C C . GLN A 1 206 ? -46.035 18.457 -52.594 1.00 29.81 225 GLN A C 1
ATOM 1665 O O . GLN A 1 206 ? -47.120 19.039 -52.562 1.00 29.90 225 GLN A O 1
ATOM 1671 N N . THR A 1 207 ? -45.692 17.518 -51.696 1.00 28.66 226 THR A N 1
ATOM 1672 C CA . THR A 1 207 ? -46.641 17.042 -50.709 1.00 27.81 226 THR A CA 1
ATOM 1673 C C . THR A 1 207 ? -47.048 18.137 -49.782 1.00 26.70 226 THR A C 1
ATOM 1674 O O . THR A 1 207 ? -48.228 18.320 -49.493 1.00 26.18 226 THR A O 1
ATOM 1678 N N . ILE A 1 208 ? -46.049 18.864 -49.278 1.00 25.49 227 ILE A N 1
ATOM 1679 C CA . ILE A 1 208 ? -46.304 19.946 -48.364 1.00 25.17 227 ILE A CA 1
ATOM 1680 C C . ILE A 1 208 ? -47.206 20.995 -49.002 1.00 26.03 227 ILE A C 1
ATOM 1681 O O . ILE A 1 208 ? -48.205 21.422 -48.431 1.00 26.45 227 ILE A O 1
ATOM 1686 N N . GLN A 1 209 ? -46.849 21.400 -50.205 1.00 27.26 228 GLN A N 1
ATOM 1687 C CA . GLN A 1 209 ? -47.619 22.434 -50.920 1.00 28.73 228 GLN A CA 1
ATOM 1688 C C . GLN A 1 209 ? -49.075 22.036 -51.185 1.00 29.72 228 GLN A C 1
ATOM 1689 O O . GLN A 1 209 ? -49.984 22.889 -51.134 1.00 30.25 228 GLN A O 1
ATOM 1695 N N . ARG A 1 210 ? -49.294 20.758 -51.444 1.00 31.01 229 ARG A N 1
ATOM 1696 C CA . ARG A 1 210 ? -50.636 20.278 -51.768 1.00 32.21 229 ARG A CA 1
ATOM 1697 C C . ARG A 1 210 ? -51.500 20.221 -50.552 1.00 31.02 229 ARG A C 1
ATOM 1698 O O . ARG A 1 210 ? -52.634 20.679 -50.583 1.00 31.31 229 ARG A O 1
ATOM 1706 N N . LEU A 1 211 ? -50.955 19.661 -49.460 1.00 28.97 230 LEU A N 1
ATOM 1707 C CA . LEU A 1 211 ? -51.680 19.498 -48.216 1.00 28.00 230 LEU A CA 1
ATOM 1708 C C . LEU A 1 211 ? -51.734 20.691 -47.324 1.00 26.51 230 LEU A C 1
ATOM 1709 O O . LEU A 1 211 ? -52.697 20.865 -46.570 1.00 25.85 230 LEU A O 1
ATOM 1714 N N . GLN A 1 212 ? -50.728 21.547 -47.430 1.00 24.87 231 GLN A N 1
ATOM 1715 C CA . GLN A 1 212 ? -50.526 22.638 -46.457 1.00 24.62 231 GLN A CA 1
ATOM 1716 C C . GLN A 1 212 ? -50.018 23.885 -47.142 1.00 24.96 231 GLN A C 1
ATOM 1717 O O . GLN A 1 212 ? -48.823 24.233 -47.062 1.00 24.61 231 GLN A O 1
ATOM 1723 N N . PRO A 1 213 ? -50.928 24.583 -47.834 1.00 26.46 232 PRO A N 1
ATOM 1724 C CA . PRO A 1 213 ? -50.544 25.756 -48.594 1.00 26.65 232 PRO A CA 1
ATOM 1725 C C . PRO A 1 213 ? -49.889 26.874 -47.792 1.00 26.88 232 PRO A C 1
ATOM 1726 O O . PRO A 1 213 ? -49.222 27.724 -48.391 1.00 27.32 232 PRO A O 1
ATOM 1730 N N . LYS A 1 214 ? -50.094 26.916 -46.477 1.00 26.58 233 LYS A N 1
ATOM 1731 C CA . LYS A 1 214 ? -49.508 27.960 -45.654 1.00 26.21 233 LYS A CA 1
ATOM 1732 C C . LYS A 1 214 ? -48.121 27.616 -45.131 1.00 25.18 233 LYS A C 1
ATOM 1733 O O . LYS A 1 214 ? -47.433 28.531 -44.586 1.00 24.47 233 LYS A O 1
ATOM 1739 N N . ALA A 1 215 ? -47.711 26.340 -45.232 1.00 23.90 234 ALA A N 1
ATOM 1740 C CA . ALA A 1 215 ? -46.483 25.841 -44.564 1.00 23.14 234 ALA A CA 1
ATOM 1741 C C . ALA A 1 215 ? -45.246 26.339 -45.255 1.00 22.14 234 ALA A C 1
ATOM 1742 O O . ALA A 1 215 ? -45.242 26.498 -46.500 1.00 22.73 234 ALA A O 1
ATOM 1744 N N . VAL A 1 216 ? -44.195 26.545 -44.470 1.00 20.41 235 VAL A N 1
ATOM 1745 C CA . VAL A 1 216 ? -42.856 26.688 -44.997 1.00 19.49 235 VAL A CA 1
ATOM 1746 C C . VAL A 1 216 ? -42.023 25.399 -44.751 1.00 20.18 235 VAL A C 1
ATOM 1747 O O . VAL A 1 216 ? -42.179 24.760 -43.703 1.00 21.02 235 VAL A O 1
ATOM 1759 N N . ALA A 1 218 ? -38.480 24.020 -44.005 1.00 18.13 237 ALA A N 1
ATOM 1760 C CA . ALA A 1 218 ? -37.306 24.567 -43.326 1.00 17.37 237 ALA A CA 1
ATOM 1761 C C . ALA A 1 218 ? -36.100 23.644 -43.246 1.00 17.52 237 ALA A C 1
ATOM 1762 O O . ALA A 1 218 ? -36.228 22.424 -43.099 1.00 17.17 237 ALA A O 1
ATOM 1764 N N . ILE A 1 219 ? -34.922 24.274 -43.343 1.00 17.41 238 ILE A N 1
ATOM 1765 C CA . ILE A 1 219 ? -33.589 23.714 -43.105 1.00 17.89 238 ILE A CA 1
ATOM 1766 C C . ILE A 1 219 ? -33.177 22.996 -44.380 1.00 19.32 238 ILE A C 1
ATOM 1767 O O . ILE A 1 219 ? -32.515 23.615 -45.238 1.00 19.62 238 ILE A O 1
ATOM 1780 N N . GLY A 1 221 ? -34.769 22.675 -46.996 1.00 21.41 240 GLY A N 1
ATOM 1781 C CA . GLY A 1 221 ? -35.949 23.331 -47.559 1.00 22.18 240 GLY A CA 1
ATOM 1782 C C . GLY A 1 221 ? -35.464 24.619 -48.218 1.00 21.87 240 GLY A C 1
ATOM 1783 O O . GLY A 1 221 ? -34.359 25.064 -47.959 1.00 20.76 240 GLY A O 1
ATOM 1784 N N . ASP A 1 222 ? -36.268 25.240 -49.074 1.00 21.99 241 ASP A N 1
ATOM 1785 C CA . ASP A 1 222 ? -35.881 26.543 -49.616 1.00 21.22 241 ASP A CA 1
ATOM 1786 C C . ASP A 1 222 ? -36.701 27.687 -49.063 1.00 20.37 241 ASP A C 1
ATOM 1787 O O . ASP A 1 222 ? -36.522 28.842 -49.517 1.00 21.04 241 ASP A O 1
ATOM 1792 N N . ASP A 1 223 ? -37.533 27.437 -48.029 1.00 19.38 242 ASP A N 1
ATOM 1793 C CA . ASP A 1 223 ? -38.286 28.534 -47.400 1.00 18.38 242 ASP A CA 1
ATOM 1794 C C . ASP A 1 223 ? -37.547 29.184 -46.229 1.00 17.37 242 ASP A C 1
ATOM 1795 O O . ASP A 1 223 ? -37.685 30.401 -46.053 1.00 18.08 242 ASP A O 1
ATOM 1800 N N . VAL A 1 224 ? -36.875 28.372 -45.420 1.00 16.29 243 VAL A N 1
ATOM 1801 C CA . VAL A 1 224 ? -36.267 28.837 -44.160 1.00 15.47 243 VAL A CA 1
ATOM 1802 C C . VAL A 1 224 ? -34.883 28.211 -44.023 1.00 15.55 243 VAL A C 1
ATOM 1803 O O . VAL A 1 224 ? -34.723 27.006 -44.197 1.00 15.45 243 VAL A O 1
ATOM 1807 N N . ARG A 1 225 ? -33.904 29.061 -43.703 1.00 14.79 244 ARG A N 1
ATOM 1808 C CA . ARG A 1 225 ? -32.495 28.710 -43.668 1.00 15.30 244 ARG A CA 1
ATOM 1809 C C . ARG A 1 225 ? -32.057 28.568 -42.207 1.00 14.36 244 ARG A C 1
ATOM 1810 O O . ARG A 1 225 ? -32.290 29.460 -41.386 1.00 14.83 244 ARG A O 1
ATOM 1818 N N . TRP A 1 226 ? -31.322 27.499 -41.927 1.00 14.19 245 TRP A N 1
ATOM 1819 C CA . TRP A 1 226 ? -30.685 27.370 -40.638 1.00 13.86 245 TRP A CA 1
ATOM 1820 C C . TRP A 1 226 ? -29.627 28.463 -40.462 1.00 13.92 245 TRP A C 1
ATOM 1821 O O . TRP A 1 226 ? -28.798 28.613 -41.324 1.00 16.22 245 TRP A O 1
ATOM 1832 N N . VAL A 1 227 ? -29.596 29.124 -39.314 1.00 14.05 246 VAL A N 1
ATOM 1833 C CA . VAL A 1 227 ? -28.681 30.211 -39.091 1.00 14.47 246 VAL A CA 1
ATOM 1834 C C . VAL A 1 227 ? -27.227 29.715 -39.176 1.00 14.86 246 VAL A C 1
ATOM 1835 O O . VAL A 1 227 ? -26.369 30.566 -39.402 1.00 14.80 246 VAL A O 1
ATOM 1839 N N . GLY A 1 228 ? -26.950 28.423 -38.877 1.00 15.23 247 GLY A N 1
ATOM 1840 C CA . GLY A 1 228 ? -25.581 27.877 -39.027 1.00 15.62 247 GLY A CA 1
ATOM 1841 C C . GLY A 1 228 ? -24.928 27.510 -37.742 1.00 16.20 247 GLY A C 1
ATOM 1842 O O . GLY A 1 228 ? -23.789 27.058 -37.734 1.00 17.93 247 GLY A O 1
ATOM 1843 N N . ASN A 1 229 ? -25.583 27.711 -36.626 1.00 15.84 248 ASN A N 1
ATOM 1844 C CA . ASN A 1 229 ? -25.138 27.255 -35.279 1.00 16.06 248 ASN A CA 1
ATOM 1845 C C . ASN A 1 229 ? -26.336 26.925 -34.397 1.00 16.92 248 ASN A C 1
ATOM 1846 O O . ASN A 1 229 ? -27.460 27.361 -34.723 1.00 15.83 248 ASN A O 1
ATOM 1851 N N . GLU A 1 230 ? -26.088 26.265 -33.247 1.00 18.18 249 GLU A N 1
ATOM 1852 C CA . GLU A 1 230 ? -27.177 25.840 -32.304 1.00 19.69 249 GLU A CA 1
ATOM 1853 C C . GLU A 1 230 ? -27.021 26.578 -30.976 1.00 19.39 249 GLU A C 1
ATOM 1854 O O . GLU A 1 230 ? -27.533 26.104 -29.937 1.00 20.03 249 GLU A O 1
ATOM 1860 N N . LYS A 1 231 ? -26.246 27.673 -30.969 1.00 17.63 250 LYS A N 1
ATOM 1861 C CA . LYS A 1 231 ? -25.958 28.361 -29.734 1.00 19.20 250 LYS A CA 1
ATOM 1862 C C . LYS A 1 231 ? -26.863 29.580 -29.477 1.00 17.38 250 LYS A C 1
ATOM 1863 O O . LYS A 1 231 ? -26.777 30.176 -28.404 1.00 17.47 250 LYS A O 1
ATOM 1869 N N . GLY A 1 232 ? -27.720 29.935 -30.433 1.00 15.81 251 GLY A N 1
ATOM 1870 C CA . GLY A 1 232 ? -28.649 31.066 -30.254 1.00 15.84 251 GLY A CA 1
ATOM 1871 C C . GLY A 1 232 ? -28.104 32.405 -30.684 1.00 17.07 251 GLY A C 1
ATOM 1872 O O . GLY A 1 232 ? -28.607 33.455 -30.246 1.00 17.81 251 GLY A O 1
ATOM 1873 N N . VAL A 1 233 ? -27.138 32.373 -31.609 1.00 16.67 252 VAL A N 1
ATOM 1874 C CA . VAL A 1 233 ? -26.428 33.612 -32.022 1.00 18.03 252 VAL A CA 1
ATOM 1875 C C . VAL A 1 233 ? -26.606 33.851 -33.509 1.00 16.45 252 VAL A C 1
ATOM 1876 O O . VAL A 1 233 ? -26.178 33.035 -34.321 1.00 16.21 252 VAL A O 1
ATOM 1880 N N . GLY A 1 234 ? -27.313 34.912 -33.873 1.00 14.15 253 GLY A N 1
ATOM 1881 C CA . GLY A 1 234 ? -27.423 35.269 -35.280 1.00 14.61 253 GLY A CA 1
ATOM 1882 C C . GLY A 1 234 ? -26.272 36.130 -35.720 1.00 15.73 253 GLY A C 1
ATOM 1883 O O . GLY A 1 234 ? -25.215 36.150 -35.080 1.00 18.62 253 GLY A O 1
ATOM 1884 N N . ARG A 1 235 ? -26.471 36.837 -36.818 1.00 14.59 254 ARG A N 1
ATOM 1885 C CA . ARG A 1 235 ? -25.446 37.689 -37.390 1.00 14.54 254 ARG A CA 1
ATOM 1886 C C . ARG A 1 235 ? -25.886 39.139 -37.276 1.00 15.12 254 ARG A C 1
ATOM 1887 O O . ARG A 1 235 ? -27.054 39.501 -37.588 1.00 14.50 254 ARG A O 1
ATOM 1895 N N . GLU A 1 236 ? -24.944 39.991 -36.875 1.00 16.09 255 GLU A N 1
ATOM 1896 C CA . GLU A 1 236 ? -25.180 41.438 -36.989 1.00 17.03 255 GLU A CA 1
ATOM 1897 C C . GLU A 1 236 ? -25.490 41.894 -38.422 1.00 15.89 255 GLU A C 1
ATOM 1898 O O . GLU A 1 236 ? -26.351 42.770 -38.605 1.00 16.45 255 GLU A O 1
ATOM 1904 N N . THR A 1 237 ? -24.834 41.314 -39.410 1.00 15.45 256 THR A N 1
ATOM 1905 C CA . THR A 1 237 ? -25.126 41.606 -40.802 1.00 15.14 256 THR A CA 1
ATOM 1906 C C . THR A 1 237 ? -25.802 40.357 -41.351 1.00 15.75 256 THR A C 1
ATOM 1907 O O . THR A 1 237 ? -25.116 39.337 -41.595 1.00 15.76 256 THR A O 1
ATOM 1911 N N . GLU A 1 238 ? -27.145 40.408 -41.454 1.00 15.33 257 GLU A N 1
ATOM 1912 C CA . GLU A 1 238 ? -27.928 39.244 -41.852 1.00 15.22 257 GLU A CA 1
ATOM 1913 C C . GLU A 1 238 ? -28.702 39.544 -43.131 1.00 15.77 257 GLU A C 1
ATOM 1914 O O . GLU A 1 238 ? -29.733 40.277 -43.093 1.00 15.32 257 GLU A O 1
ATOM 1920 N N . TRP A 1 239 ? -28.179 39.016 -44.236 1.00 15.60 258 TRP A N 1
ATOM 1921 C CA . TRP A 1 239 ? -28.791 39.104 -45.580 1.00 16.02 258 TRP A CA 1
ATOM 1922 C C . TRP A 1 239 ? -29.723 37.913 -45.782 1.00 16.13 258 TRP A C 1
ATOM 1923 O O . TRP A 1 239 ? -29.278 36.772 -45.872 1.00 16.52 258 TRP A O 1
ATOM 1934 N N . ASN A 1 240 ? -31.022 38.180 -45.811 1.00 16.40 259 ASN A N 1
ATOM 1935 C CA . ASN A 1 240 ? -31.987 37.148 -46.157 1.00 16.99 259 ASN A CA 1
ATOM 1936 C C . ASN A 1 240 ? -32.239 37.045 -47.629 1.00 17.42 259 ASN A C 1
ATOM 1937 O O . ASN A 1 240 ? -32.836 36.080 -48.110 1.00 18.72 259 ASN A O 1
ATOM 1942 N N . ALA A 1 241 ? -31.814 38.063 -48.369 1.00 18.37 260 ALA A N 1
ATOM 1943 C CA . ALA A 1 241 ? -31.605 37.960 -49.798 1.00 18.60 260 ALA A CA 1
ATOM 1944 C C . ALA A 1 241 ? -30.145 37.459 -49.917 1.00 19.40 260 ALA A C 1
ATOM 1945 O O . ALA A 1 241 ? -29.202 38.225 -49.741 1.00 19.43 260 ALA A O 1
ATOM 1947 N N . THR A 1 242 ? -29.980 36.162 -50.139 1.00 19.28 261 THR A N 1
ATOM 1948 C CA . THR A 1 242 ? -28.714 35.490 -49.921 1.00 20.02 261 THR A CA 1
ATOM 1949 C C . THR A 1 242 ? -28.258 34.695 -51.138 1.00 20.96 261 THR A C 1
ATOM 1950 O O . THR A 1 242 ? -29.079 34.208 -51.968 1.00 21.82 261 THR A O 1
ATOM 1954 N N . VAL A 1 243 ? -26.947 34.616 -51.289 1.00 22.05 262 VAL A N 1
ATOM 1955 C CA . VAL A 1 243 ? -26.328 33.782 -52.326 1.00 22.83 262 VAL A CA 1
ATOM 1956 C C . VAL A 1 243 ? -26.303 32.296 -51.939 1.00 22.93 262 VAL A C 1
ATOM 1957 O O . VAL A 1 243 ? -25.947 31.432 -52.769 1.00 23.86 262 VAL A O 1
ATOM 1961 N N . LEU A 1 244 ? -26.570 31.972 -50.661 1.00 22.22 263 LEU A N 1
ATOM 1962 C CA . LEU A 1 244 ? -26.533 30.576 -50.222 1.00 22.12 263 LEU A CA 1
ATOM 1963 C C . LEU A 1 244 ? -27.641 29.771 -50.884 1.00 22.92 263 LEU A C 1
ATOM 1964 O O . LEU A 1 244 ? -28.793 30.103 -50.731 1.00 22.39 263 LEU A O 1
ATOM 1969 N N . THR A 1 245 ? -27.275 28.685 -51.567 1.00 23.25 264 THR A N 1
ATOM 1970 C CA . THR A 1 245 ? -28.209 27.904 -52.331 1.00 24.45 264 THR A CA 1
ATOM 1971 C C . THR A 1 245 ? -28.819 26.892 -51.352 1.00 23.46 264 THR A C 1
ATOM 1972 O O . THR A 1 245 ? -28.084 26.115 -50.712 1.00 23.84 264 THR A O 1
ATOM 1976 N N . PRO A 1 246 ? -30.151 26.847 -51.263 1.00 24.24 265 PRO A N 1
ATOM 1977 C CA . PRO A 1 246 ? -30.802 25.805 -50.473 1.00 23.95 265 PRO A CA 1
ATOM 1978 C C . PRO A 1 246 ? -30.269 24.428 -50.754 1.00 25.68 265 PRO A C 1
ATOM 1979 O O . PRO A 1 246 ? -30.104 24.046 -51.931 1.00 26.08 265 PRO A O 1
ATOM 1983 N N . GLY A 1 247 ? -30.003 23.684 -49.682 1.00 25.70 266 GLY A N 1
ATOM 1984 C CA . GLY A 1 247 ? -29.353 22.382 -49.776 1.00 26.96 266 GLY A CA 1
ATOM 1985 C C . GLY A 1 247 ? -30.143 21.335 -50.547 1.00 27.96 266 GLY A C 1
ATOM 1986 O O . GLY A 1 247 ? -29.589 20.333 -51.005 1.00 29.89 266 GLY A O 1
ATOM 1987 N N . ILE A 1 248 ? -31.447 21.550 -50.685 1.00 27.81 267 ILE A N 1
ATOM 1988 C CA . ILE A 1 248 ? -32.293 20.608 -51.376 1.00 28.98 267 ILE A CA 1
ATOM 1989 C C . ILE A 1 248 ? -32.119 20.624 -52.900 1.00 29.92 267 ILE A C 1
ATOM 1990 O O . ILE A 1 248 ? -32.669 19.751 -53.565 1.00 31.01 267 ILE A O 1
ATOM 1995 N N . TYR A 1 249 ? -31.430 21.629 -53.431 1.00 29.12 268 TYR A N 1
ATOM 1996 C CA . TYR A 1 249 ? -31.270 21.741 -54.858 1.00 29.75 268 TYR A CA 1
ATOM 1997 C C . TYR A 1 249 ? -30.032 20.960 -55.235 1.00 30.96 268 TYR A C 1
ATOM 1998 O O . TYR A 1 249 ? -29.016 21.015 -54.554 1.00 29.17 268 TYR A O 1
ATOM 2007 N N . ALA A 1 250 ? -30.111 20.225 -56.347 1.00 31.86 269 ALA A N 1
ATOM 2008 C CA . ALA A 1 250 ? -28.987 19.394 -56.748 1.00 33.38 269 ALA A CA 1
ATOM 2009 C C . ALA A 1 250 ? -27.713 20.231 -56.956 1.00 34.03 269 ALA A C 1
ATOM 2010 O O . ALA A 1 250 ? -26.619 19.797 -56.643 1.00 36.01 269 ALA A O 1
ATOM 2012 N N . ARG A 1 251 ? -27.854 21.429 -57.504 1.00 34.51 270 ARG A N 1
ATOM 2013 C CA . ARG A 1 251 ? -26.687 22.328 -57.710 1.00 34.35 270 ARG A CA 1
ATOM 2014 C C . ARG A 1 251 ? -26.047 22.956 -56.454 1.00 33.32 270 ARG A C 1
ATOM 2015 O O . ARG A 1 251 ? -24.986 23.574 -56.526 1.00 33.26 270 ARG A O 1
ATOM 2023 N N . SER A 1 252 ? -26.697 22.836 -55.313 1.00 32.86 271 SER A N 1
ATOM 2024 C CA . SER A 1 252 ? -26.226 23.525 -54.127 1.00 31.26 271 SER A CA 1
ATOM 2025 C C . SER A 1 252 ? -24.809 23.201 -53.722 1.00 32.06 271 SER A C 1
ATOM 2026 O O . SER A 1 252 ? -24.081 24.095 -53.403 1.00 30.34 271 SER A O 1
ATOM 2029 N N . GLN A 1 253 ? -24.406 21.929 -53.679 1.00 34.32 272 GLN A N 1
ATOM 2030 C CA . GLN A 1 253 ? -23.083 21.649 -53.126 1.00 36.17 272 GLN A CA 1
ATOM 2031 C C . GLN A 1 253 ? -21.984 22.304 -53.977 1.00 37.57 272 GLN A C 1
ATOM 2032 O O . GLN A 1 253 ? -21.071 22.917 -53.425 1.00 36.50 272 GLN A O 1
ATOM 2038 N N . GLU A 1 254 ? -22.070 22.176 -55.308 1.00 39.44 273 GLU A N 1
ATOM 2039 C CA A GLU A 1 254 ? -21.063 22.767 -56.195 0.50 40.37 273 GLU A CA 1
ATOM 2040 C CA B GLU A 1 254 ? -21.054 22.762 -56.174 0.50 40.42 273 GLU A CA 1
ATOM 2041 C C . GLU A 1 254 ? -21.109 24.291 -56.153 1.00 38.74 273 GLU A C 1
ATOM 2042 O O . GLU A 1 254 ? -20.086 24.919 -56.061 1.00 38.61 273 GLU A O 1
ATOM 2053 N N . ASN A 1 255 ? -22.304 24.872 -56.245 1.00 35.96 274 ASN A N 1
ATOM 2054 C CA . ASN A 1 255 ? -22.446 26.335 -56.245 1.00 35.23 274 ASN A CA 1
ATOM 2055 C C . ASN A 1 255 ? -22.030 26.975 -54.931 1.00 31.30 274 ASN A C 1
ATOM 2056 O O . ASN A 1 255 ? -21.305 27.946 -54.916 1.00 30.62 274 ASN A O 1
ATOM 2061 N N . ASN A 1 256 ? -22.423 26.375 -53.830 1.00 28.85 275 ASN A N 1
ATOM 2062 C CA . ASN A 1 256 ? -21.921 26.871 -52.563 1.00 27.94 275 ASN A CA 1
ATOM 2063 C C . ASN A 1 256 ? -20.423 26.775 -52.413 1.00 28.63 275 ASN A C 1
ATOM 2064 O O . ASN A 1 256 ? -19.787 27.696 -51.876 1.00 27.41 275 ASN A O 1
ATOM 2069 N N . LYS A 1 257 ? -19.823 25.673 -52.896 1.00 30.70 276 LYS A N 1
ATOM 2070 C CA . LYS A 1 257 ? -18.360 25.557 -52.814 1.00 33.11 276 LYS A CA 1
ATOM 2071 C C . LYS A 1 257 ? -17.684 26.606 -53.683 1.00 33.60 276 LYS A C 1
ATOM 2072 O O . LYS A 1 257 ? -16.723 27.248 -53.246 1.00 33.07 276 LYS A O 1
ATOM 2078 N N . ARG A 1 258 ? -18.204 26.824 -54.890 1.00 34.37 277 ARG A N 1
ATOM 2079 C CA . ARG A 1 258 ? -17.636 27.835 -55.777 1.00 38.06 277 ARG A CA 1
ATOM 2080 C C . ARG A 1 258 ? -17.701 29.220 -55.158 1.00 35.99 277 ARG A C 1
ATOM 2081 O O . ARG A 1 258 ? -16.752 29.967 -55.269 1.00 36.11 277 ARG A O 1
ATOM 2089 N N . LEU A 1 259 ? -18.775 29.545 -54.441 1.00 34.20 278 LEU A N 1
ATOM 2090 C CA . LEU A 1 259 ? -18.859 30.879 -53.815 1.00 32.99 278 LEU A CA 1
ATOM 2091 C C . LEU A 1 259 ? -18.208 30.974 -52.446 1.00 31.23 278 LEU A C 1
ATOM 2092 O O . LEU A 1 259 ? -18.082 32.072 -51.933 1.00 29.58 278 LEU A O 1
ATOM 2097 N N . GLY A 1 260 ? -17.793 29.847 -51.862 1.00 30.45 279 GLY A N 1
ATOM 2098 C CA . GLY A 1 260 ? -17.204 29.838 -50.532 1.00 27.76 279 GLY A CA 1
ATOM 2099 C C . GLY A 1 260 ? -18.237 30.105 -49.432 1.00 26.51 279 GLY A C 1
ATOM 2100 O O . GLY A 1 260 ? -17.924 30.777 -48.469 1.00 25.47 279 GLY A O 1
ATOM 2101 N N . VAL A 1 261 ? -19.457 29.587 -49.591 1.00 24.65 280 VAL A N 1
ATOM 2102 C CA . VAL A 1 261 ? -20.512 29.816 -48.644 1.00 22.72 280 VAL A CA 1
ATOM 2103 C C . VAL A 1 261 ? -21.042 28.473 -48.124 1.00 21.87 280 VAL A C 1
ATOM 2104 O O . VAL A 1 261 ? -20.916 27.389 -48.787 1.00 23.87 280 VAL A O 1
ATOM 2108 N N . PHE A 1 262 ? -21.575 28.542 -46.903 1.00 20.40 281 PHE A N 1
ATOM 2109 C CA . PHE A 1 262 ? -22.089 27.361 -46.223 1.00 20.12 281 PHE A CA 1
ATOM 2110 C C . PHE A 1 262 ? -22.876 27.940 -45.070 1.00 19.28 281 PHE A C 1
ATOM 2111 O O . PHE A 1 262 ? -22.749 29.153 -44.790 1.00 19.07 281 PHE A O 1
ATOM 2119 N N . SER A 1 263 ? -23.699 27.129 -44.427 1.00 18.74 282 SER A N 1
ATOM 2120 C CA . SER A 1 263 ? -24.622 27.665 -43.438 1.00 18.95 282 SER A CA 1
ATOM 2121 C C . SER A 1 263 ? -24.022 28.537 -42.336 1.00 17.80 282 SER A C 1
ATOM 2122 O O . SER A 1 263 ? -24.619 29.541 -42.010 1.00 16.93 282 SER A O 1
ATOM 2125 N N . LYS A 1 264 ? -22.859 28.150 -41.797 1.00 17.18 283 LYS A N 1
ATOM 2126 C CA . LYS A 1 264 ? -22.196 28.838 -40.750 1.00 16.35 283 LYS A CA 1
ATOM 2127 C C . LYS A 1 264 ? -21.336 30.061 -41.237 1.00 16.79 283 LYS A C 1
ATOM 2128 O O . LYS A 1 264 ? -20.823 30.776 -40.451 1.00 16.16 283 LYS A O 1
ATOM 2134 N N . ALA A 1 265 ? -21.226 30.273 -42.544 1.00 17.24 284 ALA A N 1
ATOM 2135 C CA . ALA A 1 265 ? -20.314 31.309 -43.050 1.00 18.45 284 ALA A CA 1
ATOM 2136 C C . ALA A 1 265 ? -20.733 32.686 -42.612 1.00 18.58 284 ALA A C 1
ATOM 2137 O O . ALA A 1 265 ? -21.930 32.959 -42.358 1.00 17.87 284 ALA A O 1
ATOM 2139 N N . GLU A 1 266 ? -19.736 33.546 -42.560 1.00 19.01 285 GLU A N 1
ATOM 2140 C CA . GLU A 1 266 ? -19.953 34.920 -42.121 1.00 20.85 285 GLU A CA 1
ATOM 2141 C C . GLU A 1 266 ? -20.714 35.778 -43.087 1.00 19.71 285 GLU A C 1
ATOM 2142 O O . GLU A 1 266 ? -21.663 36.480 -42.649 1.00 20.89 285 GLU A O 1
ATOM 2148 N N . ASP A 1 267 ? -20.346 35.724 -44.359 1.00 19.12 286 ASP A N 1
ATOM 2149 C CA . ASP A 1 267 ? -20.956 36.572 -45.393 1.00 19.57 286 ASP A CA 1
ATOM 2150 C C . ASP A 1 267 ? -21.732 35.738 -46.370 1.00 20.04 286 ASP A C 1
ATOM 2151 O O . ASP A 1 267 ? -21.136 34.935 -47.117 1.00 20.37 286 ASP A O 1
ATOM 2156 N N . LEU A 1 268 ? -23.048 35.938 -46.377 1.00 18.16 287 LEU A N 1
ATOM 2157 C CA . LEU A 1 268 ? -23.942 35.247 -47.231 1.00 18.91 287 LEU A CA 1
ATOM 2158 C C . LEU A 1 268 ? -24.690 36.175 -48.192 1.00 19.05 287 LEU A C 1
ATOM 2159 O O . LEU A 1 268 ? -25.601 35.709 -48.864 1.00 20.34 287 LEU A O 1
ATOM 2164 N N . GLY A 1 269 ? -24.291 37.443 -48.307 1.00 19.94 288 GLY A N 1
ATOM 2165 C CA . GLY A 1 269 ? -24.992 38.346 -49.230 1.00 20.00 288 GLY A CA 1
ATOM 2166 C C . GLY A 1 269 ? -24.478 39.736 -49.475 1.00 20.86 288 GLY A C 1
ATOM 2167 O O . GLY A 1 269 ? -25.236 40.514 -50.047 1.00 20.43 288 GLY A O 1
ATOM 2168 N N . SER A 1 270 ? -23.238 40.055 -49.084 1.00 20.12 289 SER A N 1
ATOM 2169 C CA . SER A 1 270 ? -22.696 41.397 -49.357 1.00 22.04 289 SER A CA 1
ATOM 2170 C C . SER A 1 270 ? -22.553 41.620 -50.862 1.00 22.42 289 SER A C 1
ATOM 2171 O O . SER A 1 270 ? -22.548 40.683 -51.632 1.00 23.07 289 SER A O 1
ATOM 2174 N N . ARG A 1 271 ? -22.377 42.874 -51.275 1.00 23.09 290 ARG A N 1
ATOM 2175 C CA . ARG A 1 271 ? -22.166 43.125 -52.704 1.00 24.32 290 ARG A CA 1
ATOM 2176 C C . ARG A 1 271 ? -20.911 42.442 -53.234 1.00 26.27 290 ARG A C 1
ATOM 2177 O O . ARG A 1 271 ? -20.871 42.006 -54.392 1.00 27.35 290 ARG A O 1
ATOM 2185 N N . LYS A 1 272 ? -19.903 42.335 -52.389 1.00 26.45 291 LYS A N 1
ATOM 2186 C CA . LYS A 1 272 ? -18.688 41.628 -52.770 1.00 29.54 291 LYS A CA 1
ATOM 2187 C C . LYS A 1 272 ? -19.002 40.216 -53.197 1.00 29.72 291 LYS A C 1
ATOM 2188 O O . LYS A 1 272 ? -18.514 39.760 -54.240 1.00 30.50 291 LYS A O 1
ATOM 2194 N N . ILE A 1 273 ? -19.770 39.488 -52.400 1.00 27.33 292 ILE A N 1
ATOM 2195 C CA . ILE A 1 273 ? -20.044 38.110 -52.753 1.00 28.09 292 ILE A CA 1
ATOM 2196 C C . ILE A 1 273 ? -21.041 37.963 -53.912 1.00 29.12 292 ILE A C 1
ATOM 2197 O O . ILE A 1 273 ? -21.022 36.948 -54.613 1.00 28.47 292 ILE A O 1
ATOM 2202 N N . LEU A 1 274 ? -21.892 38.971 -54.154 1.00 28.08 293 LEU A N 1
ATOM 2203 C CA . LEU A 1 274 ? -22.723 38.982 -55.376 1.00 32.07 293 LEU A CA 1
ATOM 2204 C C . LEU A 1 274 ? -21.949 38.837 -56.655 1.00 35.20 293 LEU A C 1
ATOM 2205 O O . LEU A 1 274 ? -22.476 38.292 -57.632 1.00 35.13 293 LEU A O 1
ATOM 2210 N N . GLU A 1 275 ? -20.689 39.279 -56.633 1.00 39.53 294 GLU A N 1
ATOM 2211 C CA . GLU A 1 275 ? -19.821 39.275 -57.831 1.00 44.32 294 GLU A CA 1
ATOM 2212 C C . GLU A 1 275 ? -19.787 37.945 -58.557 1.00 44.27 294 GLU A C 1
ATOM 2213 O O . GLU A 1 275 ? -19.981 37.918 -59.755 1.00 42.09 294 GLU A O 1
ATOM 2219 N N . LYS A 1 276 ? -19.581 36.840 -57.854 1.00 45.49 295 LYS A N 1
ATOM 2220 C CA . LYS A 1 276 ? -19.583 35.560 -58.545 1.00 46.42 295 LYS A CA 1
ATOM 2221 C C . LYS A 1 276 ? -20.913 34.833 -58.484 1.00 41.79 295 LYS A C 1
ATOM 2222 O O . LYS A 1 276 ? -21.028 33.768 -59.077 1.00 41.74 295 LYS A O 1
ATOM 2228 N N . ALA A 1 277 ? -21.943 35.425 -57.869 1.00 35.66 296 ALA A N 1
ATOM 2229 C CA . ALA A 1 277 ? -23.234 34.763 -57.815 1.00 33.49 296 ALA A CA 1
ATOM 2230 C C . ALA A 1 277 ? -23.972 34.880 -59.128 1.00 33.67 296 ALA A C 1
ATOM 2231 O O . ALA A 1 277 ? -23.883 35.907 -59.794 1.00 33.91 296 ALA A O 1
ATOM 2233 N N . THR A 1 278 ? -24.710 33.844 -59.508 1.00 33.94 297 THR A N 1
ATOM 2234 C CA . THR A 1 278 ? -25.562 33.926 -60.717 1.00 34.87 297 THR A CA 1
ATOM 2235 C C . THR A 1 278 ? -27.046 33.930 -60.358 1.00 32.88 297 THR A C 1
ATOM 2236 O O . THR A 1 278 ? -27.890 33.967 -61.253 1.00 33.17 297 THR A O 1
ATOM 2240 N N . GLU A 1 279 ? -27.376 33.812 -59.061 1.00 30.94 298 GLU A N 1
ATOM 2241 C CA . GLU A 1 279 ? -28.753 33.826 -58.643 1.00 28.86 298 GLU A CA 1
ATOM 2242 C C . GLU A 1 279 ? -28.816 34.180 -57.169 1.00 27.11 298 GLU A C 1
ATOM 2243 O O . GLU A 1 279 ? -27.796 34.223 -56.504 1.00 26.61 298 GLU A O 1
ATOM 2249 N N . LEU A 1 280 ? -30.020 34.492 -56.708 1.00 25.98 299 LEU A N 1
ATOM 2250 C CA . LEU A 1 280 ? -30.210 34.955 -55.362 1.00 24.17 299 LEU A CA 1
ATOM 2251 C C . LEU A 1 280 ? -31.529 34.440 -54.849 1.00 23.47 299 LEU A C 1
ATOM 2252 O O . LEU A 1 280 ? -32.497 34.278 -55.601 1.00 24.35 299 LEU A O 1
ATOM 2257 N N . PHE A 1 281 ? -31.542 34.159 -53.545 1.00 21.98 300 PHE A N 1
ATOM 2258 C CA . PHE A 1 281 ? -32.659 33.485 -52.924 1.00 21.43 300 PHE A CA 1
ATOM 2259 C C . PHE A 1 281 ? -33.190 34.287 -51.756 1.00 20.53 300 PHE A C 1
ATOM 2260 O O . PHE A 1 281 ? -32.389 34.759 -50.959 1.00 19.89 300 PHE A O 1
ATOM 2268 N N . TRP A 1 282 ? -34.530 34.378 -51.598 1.00 19.94 301 TRP A N 1
ATOM 2269 C CA . TRP A 1 282 ? -35.083 34.861 -50.321 1.00 18.94 301 TRP A CA 1
ATOM 2270 C C . TRP A 1 282 ? -35.134 33.618 -49.431 1.00 18.13 301 TRP A C 1
ATOM 2271 O O . TRP A 1 282 ? -35.925 32.652 -49.636 1.00 18.45 301 TRP A O 1
ATOM 2282 N N . TYR A 1 283 ? -34.257 33.592 -48.432 1.00 17.89 302 TYR A N 1
ATOM 2283 C CA . TYR A 1 283 ? -34.002 32.342 -47.670 1.00 17.20 302 TYR A CA 1
ATOM 2284 C C . TYR A 1 283 ? -33.586 32.812 -46.308 1.00 16.83 302 TYR A C 1
ATOM 2285 O O . TYR A 1 283 ? -32.414 32.948 -46.025 1.00 16.08 302 TYR A O 1
ATOM 2294 N N . PRO A 1 284 ? -34.564 33.081 -45.451 1.00 15.46 303 PRO A N 1
ATOM 2295 C CA . PRO A 1 284 ? -34.299 33.799 -44.231 1.00 15.32 303 PRO A CA 1
ATOM 2296 C C . PRO A 1 284 ? -33.934 32.920 -43.065 1.00 14.90 303 PRO A C 1
ATOM 2297 O O . PRO A 1 284 ? -34.376 31.808 -42.973 1.00 15.23 303 PRO A O 1
ATOM 2301 N N . SER A 1 285 ? -33.119 33.491 -42.200 1.00 14.64 304 SER A N 1
ATOM 2302 C CA A SER A 1 285 ? -32.476 32.806 -41.082 0.50 14.48 304 SER A CA 1
ATOM 2303 C CA B SER A 1 285 ? -32.501 32.708 -41.128 0.50 14.43 304 SER A CA 1
ATOM 2304 C C . SER A 1 285 ? -33.390 32.481 -39.917 1.00 14.16 304 SER A C 1
ATOM 2305 O O . SER A 1 285 ? -34.139 33.357 -39.488 1.00 14.28 304 SER A O 1
ATOM 2310 N N . GLU A 1 286 ? -33.277 31.251 -39.396 1.00 14.03 305 GLU A N 1
ATOM 2311 C CA . GLU A 1 286 ? -33.924 30.837 -38.199 1.00 13.95 305 GLU A CA 1
ATOM 2312 C C . GLU A 1 286 ? -32.856 30.396 -37.214 1.00 13.58 305 GLU A C 1
ATOM 2313 O O . GLU A 1 286 ? -32.019 29.522 -37.512 1.00 13.74 305 GLU A O 1
ATOM 2319 N N . VAL A 1 287 ? -32.895 31.001 -36.026 1.00 13.44 306 VAL A N 1
ATOM 2320 C CA . VAL A 1 287 ? -31.980 30.700 -34.931 1.00 13.53 306 VAL A CA 1
ATOM 2321 C C . VAL A 1 287 ? -32.639 29.668 -34.022 1.00 13.46 306 VAL A C 1
ATOM 2322 O O . VAL A 1 287 ? -33.677 29.949 -33.455 1.00 13.97 306 VAL A O 1
ATOM 2326 N N . ASP A 1 288 ? -32.066 28.462 -33.936 1.00 12.89 307 ASP A N 1
ATOM 2327 C CA . ASP A 1 288 ? -32.590 27.413 -33.100 1.00 13.53 307 ASP A CA 1
ATOM 2328 C C . ASP A 1 288 ? -31.666 27.207 -31.902 1.00 13.47 307 ASP A C 1
ATOM 2329 O O . ASP A 1 288 ? -30.443 27.132 -32.060 1.00 15.53 307 ASP A O 1
ATOM 2334 N N . VAL A 1 289 ? -32.226 27.119 -30.706 1.00 13.48 308 VAL A N 1
ATOM 2335 C CA . VAL A 1 289 ? -31.405 26.935 -29.528 1.00 12.86 308 VAL A CA 1
ATOM 2336 C C . VAL A 1 289 ? -32.224 26.313 -28.467 1.00 13.55 308 VAL A C 1
ATOM 2337 O O . VAL A 1 289 ? -33.445 26.530 -28.422 1.00 13.71 308 VAL A O 1
ATOM 2341 N N . SER A 1 290 ? -31.587 25.576 -27.575 1.00 13.40 309 SER A N 1
ATOM 2342 C CA . SER A 1 290 ? -32.328 25.008 -26.461 1.00 13.46 309 SER A CA 1
ATOM 2343 C C . SER A 1 290 ? -32.244 25.830 -25.181 1.00 14.21 309 SER A C 1
ATOM 2344 O O . SER A 1 290 ? -31.282 26.528 -24.938 1.00 14.71 309 SER A O 1
ATOM 2347 N N . ILE A 1 291 ? -33.303 25.792 -24.412 1.00 13.92 310 ILE A N 1
ATOM 2348 C CA . ILE A 1 291 ? -33.315 26.367 -23.044 1.00 14.78 310 ILE A CA 1
ATOM 2349 C C . ILE A 1 291 ? -32.376 25.679 -22.079 1.00 16.00 310 ILE A C 1
ATOM 2350 O O . ILE A 1 291 ? -32.040 26.261 -21.003 1.00 16.19 310 ILE A O 1
ATOM 2355 N N . ARG A 1 292 ? -31.967 24.462 -22.437 1.00 15.67 311 ARG A N 1
ATOM 2356 C CA . ARG A 1 292 ? -31.043 23.645 -21.646 1.00 16.82 311 ARG A CA 1
ATOM 2357 C C . ARG A 1 292 ? -29.818 23.341 -22.482 1.00 17.26 311 ARG A C 1
ATOM 2358 O O . ARG A 1 292 ? -29.805 23.626 -23.677 1.00 16.77 311 ARG A O 1
ATOM 2366 N N . PRO A 1 293 ? -28.802 22.697 -21.908 1.00 17.84 312 PRO A N 1
ATOM 2367 C CA . PRO A 1 293 ? -27.638 22.366 -22.759 1.00 19.00 312 PRO A CA 1
ATOM 2368 C C . PRO A 1 293 ? -27.980 21.377 -23.889 1.00 18.57 312 PRO A C 1
ATOM 2369 O O . PRO A 1 293 ? -27.528 21.568 -25.017 1.00 19.65 312 PRO A O 1
ATOM 2373 N N . GLY A 1 294 ? -28.779 20.362 -23.582 1.00 17.86 313 GLY A N 1
ATOM 2374 C CA . GLY A 1 294 ? -29.230 19.392 -24.559 1.00 17.27 313 GLY A CA 1
ATOM 2375 C C . GLY A 1 294 ? -30.625 19.767 -25.123 1.00 16.30 313 GLY A C 1
ATOM 2376 O O . GLY A 1 294 ? -31.296 20.638 -24.594 1.00 16.96 313 GLY A O 1
ATOM 2377 N N . TRP A 1 295 ? -30.988 19.156 -26.235 1.00 16.20 314 TRP A N 1
ATOM 2378 C CA . TRP A 1 295 ? -32.299 19.290 -26.824 1.00 15.14 314 TRP A CA 1
ATOM 2379 C C . TRP A 1 295 ? -33.349 18.482 -26.127 1.00 15.54 314 TRP A C 1
ATOM 2380 O O . TRP A 1 295 ? -34.501 18.912 -26.007 1.00 14.97 314 TRP A O 1
ATOM 2391 N N . PHE A 1 296 ? -33.026 17.239 -25.763 1.00 15.71 315 PHE A N 1
ATOM 2392 C CA . PHE A 1 296 ? -33.973 16.412 -25.060 1.00 16.00 315 PHE A CA 1
ATOM 2393 C C . PHE A 1 296 ? -33.860 16.658 -23.571 1.00 16.55 315 PHE A C 1
ATOM 2394 O O . PHE A 1 296 ? -32.894 17.275 -23.104 1.00 18.07 315 PHE A O 1
ATOM 2402 N N . TYR A 1 297 ? -34.897 16.264 -22.854 1.00 17.03 316 TYR A N 1
ATOM 2403 C CA . TYR A 1 297 ? -34.952 16.461 -21.410 1.00 16.94 316 TYR A CA 1
ATOM 2404 C C . TYR A 1 297 ? -33.938 15.556 -20.683 1.00 17.86 316 TYR A C 1
ATOM 2405 O O . TYR A 1 297 ? -33.928 14.321 -20.890 1.00 17.82 316 TYR A O 1
ATOM 2414 N N . HIS A 1 298 ? -33.125 16.163 -19.817 1.00 18.25 317 HIS A N 1
ATOM 2415 C CA . HIS A 1 298 ? -32.274 15.391 -18.904 1.00 19.37 317 HIS A CA 1
ATOM 2416 C C . HIS A 1 298 ? -32.467 15.960 -17.538 1.00 19.70 317 HIS A C 1
ATOM 2417 O O . HIS A 1 298 ? -32.298 17.154 -17.352 1.00 19.79 317 HIS A O 1
ATOM 2424 N N . ALA A 1 299 ? -32.795 15.133 -16.573 1.00 21.28 318 ALA A N 1
ATOM 2425 C CA . ALA A 1 299 ? -32.918 15.621 -15.175 1.00 22.18 318 ALA A CA 1
ATOM 2426 C C . ALA A 1 299 ? -31.626 16.249 -14.640 1.00 23.23 318 ALA A C 1
ATOM 2427 O O . ALA A 1 299 ? -31.672 17.172 -13.816 1.00 22.60 318 ALA A O 1
ATOM 2429 N N . GLU A 1 300 ? -30.489 15.758 -15.153 1.00 23.81 319 GLU A N 1
ATOM 2430 C CA . GLU A 1 300 ? -29.162 16.264 -14.838 1.00 25.41 319 GLU A CA 1
ATOM 2431 C C . GLU A 1 300 ? -28.975 17.736 -15.217 1.00 24.55 319 GLU A C 1
ATOM 2432 O O . GLU A 1 300 ? -28.053 18.415 -14.732 1.00 23.93 319 GLU A O 1
ATOM 2438 N N . GLU A 1 301 ? -29.840 18.211 -16.138 1.00 22.78 320 GLU A N 1
ATOM 2439 C CA . GLU A 1 301 ? -29.810 19.593 -16.573 1.00 22.39 320 GLU A CA 1
ATOM 2440 C C . GLU A 1 301 ? -30.904 20.483 -15.965 1.00 22.66 320 GLU A C 1
ATOM 2441 O O . GLU A 1 301 ? -31.048 21.632 -16.362 1.00 22.82 320 GLU A O 1
ATOM 2447 N N . ASP A 1 302 ? -31.632 20.001 -14.979 1.00 23.66 321 ASP A N 1
ATOM 2448 C CA . ASP A 1 302 ? -32.659 20.828 -14.321 1.00 24.61 321 ASP A CA 1
ATOM 2449 C C . ASP A 1 302 ? -32.062 22.122 -13.699 1.00 26.01 321 ASP A C 1
ATOM 2450 O O . ASP A 1 302 ? -32.736 23.159 -13.666 1.00 27.31 321 ASP A O 1
ATOM 2455 N N . GLY A 1 303 ? -30.828 22.048 -13.208 1.00 25.87 322 GLY A N 1
ATOM 2456 C CA . GLY A 1 303 ? -30.130 23.215 -12.652 1.00 26.37 322 GLY A CA 1
ATOM 2457 C C . GLY A 1 303 ? -29.321 23.971 -13.682 1.00 25.47 322 GLY A C 1
ATOM 2458 O O . GLY A 1 303 ? -28.555 24.853 -13.342 1.00 25.77 322 GLY A O 1
ATOM 2459 N N . LYS A 1 304 ? -29.506 23.663 -14.973 1.00 24.03 323 LYS A N 1
ATOM 2460 C CA . LYS A 1 304 ? -28.729 24.270 -16.034 1.00 23.05 323 LYS A CA 1
ATOM 2461 C C . LYS A 1 304 ? -29.619 24.913 -17.091 1.00 21.56 323 LYS A C 1
ATOM 2462 O O . LYS A 1 304 ? -29.195 25.125 -18.230 1.00 21.42 323 LYS A O 1
ATOM 2468 N N . VAL A 1 305 ? -30.849 25.225 -16.715 1.00 21.07 324 VAL A N 1
ATOM 2469 C CA . VAL A 1 305 ? -31.716 26.013 -17.581 1.00 19.38 324 VAL A CA 1
ATOM 2470 C C . VAL A 1 305 ? -31.024 27.375 -17.758 1.00 19.48 324 VAL A C 1
ATOM 2471 O O . VAL A 1 305 ? -30.519 27.999 -16.804 1.00 19.24 324 VAL A O 1
ATOM 2475 N N . LYS A 1 306 ? -30.994 27.867 -18.980 1.00 17.39 325 LYS A N 1
ATOM 2476 C CA . LYS A 1 306 ? -30.268 29.095 -19.291 1.00 17.20 325 LYS A CA 1
ATOM 2477 C C . LYS A 1 306 ? -30.817 30.262 -18.505 1.00 17.93 325 LYS A C 1
ATOM 2478 O O . LYS A 1 306 ? -32.050 30.357 -18.223 1.00 17.16 325 LYS A O 1
ATOM 2484 N N . SER A 1 307 ? -29.922 31.165 -18.107 1.00 18.25 326 SER A N 1
ATOM 2485 C CA . SER A 1 307 ? -30.304 32.295 -17.265 1.00 18.81 326 SER A CA 1
ATOM 2486 C C . SER A 1 307 ? -31.179 33.274 -17.991 1.00 18.97 326 SER A C 1
ATOM 2487 O O . SER A 1 307 ? -31.182 33.302 -19.238 1.00 17.47 326 SER A O 1
ATOM 2490 N N . LEU A 1 308 ? -31.889 34.100 -17.232 1.00 19.07 327 LEU A N 1
ATOM 2491 C CA . LEU A 1 308 ? -32.678 35.160 -17.872 1.00 19.54 327 LEU A CA 1
ATOM 2492 C C . LEU A 1 308 ? -31.843 36.071 -18.725 1.00 19.17 327 LEU A C 1
ATOM 2493 O O . LEU A 1 308 ? -32.270 36.431 -19.851 1.00 17.70 327 LEU A O 1
ATOM 2498 N N . LYS A 1 309 ? -30.682 36.466 -18.196 1.00 20.62 328 LYS A N 1
ATOM 2499 C CA . LYS A 1 309 ? -29.772 37.288 -19.017 1.00 21.39 328 LYS A CA 1
ATOM 2500 C C . LYS A 1 309 ? -29.364 36.623 -20.319 1.00 20.24 328 LYS A C 1
ATOM 2501 O O . LYS A 1 309 ? -29.361 37.232 -21.368 1.00 18.26 328 LYS A O 1
ATOM 2507 N N . HIS A 1 310 ? -29.036 35.340 -20.263 1.00 19.18 329 HIS A N 1
ATOM 2508 C CA . HIS A 1 310 ? -28.641 34.643 -21.479 1.00 18.50 329 HIS A CA 1
ATOM 2509 C C . HIS A 1 310 ? -29.787 34.563 -22.471 1.00 17.05 329 HIS A C 1
ATOM 2510 O O . HIS A 1 310 ? -29.610 34.772 -23.695 1.00 15.96 329 HIS A O 1
ATOM 2517 N N . LEU A 1 311 ? -31.005 34.261 -21.998 1.00 16.91 330 LEU A N 1
ATOM 2518 C CA . LEU A 1 311 ? -32.148 34.203 -22.903 1.00 16.70 330 LEU A CA 1
ATOM 2519 C C . LEU A 1 311 ? -32.454 35.569 -23.525 1.00 16.24 330 LEU A C 1
ATOM 2520 O O . LEU A 1 311 ? -32.722 35.684 -24.727 1.00 15.79 330 LEU A O 1
ATOM 2525 N N . SER A 1 312 ? -32.342 36.617 -22.709 1.00 17.05 331 SER A N 1
ATOM 2526 C CA . SER A 1 312 ? -32.483 37.971 -23.228 1.00 17.40 331 SER A CA 1
ATOM 2527 C C . SER A 1 312 ? -31.441 38.287 -24.280 1.00 16.11 331 SER A C 1
ATOM 2528 O O . SER A 1 312 ? -31.766 38.812 -25.388 1.00 16.24 331 SER A O 1
ATOM 2531 N N . ASP A 1 313 ? -30.202 37.918 -24.016 1.00 16.26 332 ASP A N 1
ATOM 2532 C CA . ASP A 1 313 ? -29.130 38.137 -24.990 1.00 16.46 332 ASP A CA 1
ATOM 2533 C C . ASP A 1 313 ? -29.399 37.366 -26.254 1.00 16.34 332 ASP A C 1
ATOM 2534 O O . ASP A 1 313 ? -29.187 37.889 -27.371 1.00 15.25 332 ASP A O 1
ATOM 2539 N N . ILE A 1 314 ? -29.829 36.118 -26.106 1.00 14.91 333 ILE A N 1
ATOM 2540 C CA . ILE A 1 314 ? -30.244 35.359 -27.306 1.00 14.84 333 ILE A CA 1
ATOM 2541 C C . ILE A 1 314 ? -31.323 36.083 -28.077 1.00 13.80 333 ILE A C 1
ATOM 2542 O O . ILE A 1 314 ? -31.231 36.174 -29.303 1.00 13.94 333 ILE A O 1
ATOM 2547 N N . TYR A 1 315 ? -32.372 36.554 -27.435 1.00 14.17 334 TYR A N 1
ATOM 2548 C CA . TYR A 1 315 ? -33.441 37.285 -28.084 1.00 14.35 334 TYR A CA 1
ATOM 2549 C C . TYR A 1 315 ? -32.916 38.464 -28.889 1.00 14.41 334 TYR A C 1
ATOM 2550 O O . TYR A 1 315 ? -33.206 38.626 -30.081 1.00 14.21 334 TYR A O 1
ATOM 2559 N N . PHE A 1 316 ? -32.081 39.259 -28.261 1.00 15.38 335 PHE A N 1
ATOM 2560 C CA . PHE A 1 316 ? -31.489 40.409 -28.960 1.00 15.98 335 PHE A CA 1
ATOM 2561 C C . PHE A 1 316 ? -30.569 40.045 -30.100 1.00 16.10 335 PHE A C 1
ATOM 2562 O O . PHE A 1 316 ? -30.445 40.821 -31.015 1.00 15.68 335 PHE A O 1
ATOM 2570 N N . GLN A 1 317 ? -29.957 38.866 -30.055 1.00 15.00 336 GLN A N 1
ATOM 2571 C CA . GLN A 1 317 ? -29.106 38.399 -31.098 1.00 15.66 336 GLN A CA 1
ATOM 2572 C C . GLN A 1 317 ? -29.788 37.447 -32.093 1.00 14.71 336 GLN A C 1
ATOM 2573 O O . GLN A 1 317 ? -29.113 36.790 -32.884 1.00 14.40 336 GLN A O 1
ATOM 2579 N N . SER A 1 318 ? -31.100 37.364 -32.004 1.00 13.81 337 SER A N 1
ATOM 2580 C CA . SER A 1 318 ? -31.905 36.591 -32.916 1.00 13.25 337 SER A CA 1
ATOM 2581 C C . SER A 1 318 ? -33.000 37.462 -33.485 1.00 12.57 337 SER A C 1
ATOM 2582 O O . SER A 1 318 ? -32.855 37.967 -34.601 1.00 12.97 337 SER A O 1
ATOM 2585 N N . VAL A 1 319 ? -34.097 37.636 -32.765 1.00 12.73 338 VAL A N 1
ATOM 2586 C CA . VAL A 1 319 ? -35.162 38.518 -33.175 1.00 12.91 338 VAL A CA 1
ATOM 2587 C C . VAL A 1 319 ? -34.590 39.921 -33.446 1.00 13.33 338 VAL A C 1
ATOM 2588 O O . VAL A 1 319 ? -34.964 40.578 -34.406 1.00 13.51 338 VAL A O 1
ATOM 2592 N N . GLY A 1 320 ? -33.653 40.350 -32.606 1.00 13.80 339 GLY A N 1
ATOM 2593 C CA . GLY A 1 320 ? -32.996 41.622 -32.834 1.00 13.31 339 GLY A CA 1
ATOM 2594 C C . GLY A 1 320 ? -31.948 41.683 -33.922 1.00 13.40 339 GLY A C 1
ATOM 2595 O O . GLY A 1 320 ? -31.403 42.773 -34.174 1.00 13.72 339 GLY A O 1
ATOM 2596 N N . TYR A 1 321 ? -31.623 40.540 -34.529 1.00 12.87 340 TYR A N 1
ATOM 2597 C CA . TYR A 1 321 ? -30.662 40.406 -35.599 1.00 13.18 340 TYR A CA 1
ATOM 2598 C C . TYR A 1 321 ? -31.339 39.835 -36.855 1.00 13.49 340 TYR A C 1
ATOM 2599 O O . TYR A 1 321 ? -30.699 39.148 -37.660 1.00 13.82 340 TYR A O 1
ATOM 2608 N N . ASN A 1 322 ? -32.613 40.131 -37.066 1.00 12.78 341 ASN A N 1
ATOM 2609 C CA . ASN A 1 322 ? -33.282 39.780 -38.309 1.00 13.13 341 ASN A CA 1
ATOM 2610 C C . ASN A 1 322 ? -33.383 38.253 -38.515 1.00 13.19 341 ASN A C 1
ATOM 2611 O O . ASN A 1 322 ? -33.269 37.790 -39.659 1.00 14.19 341 ASN A O 1
ATOM 2616 N N . SER A 1 323 ? -33.549 37.524 -37.427 1.00 13.61 342 SER A N 1
ATOM 2617 C CA . SER A 1 323 ? -33.838 36.079 -37.454 1.00 13.20 342 SER A CA 1
ATOM 2618 C C . SER A 1 323 ? -35.128 35.837 -36.672 1.00 13.83 342 SER A C 1
ATOM 2619 O O . SER A 1 323 ? -35.506 36.579 -35.780 1.00 15.05 342 SER A O 1
ATOM 2622 N N . VAL A 1 324 ? -35.741 34.711 -36.960 1.00 13.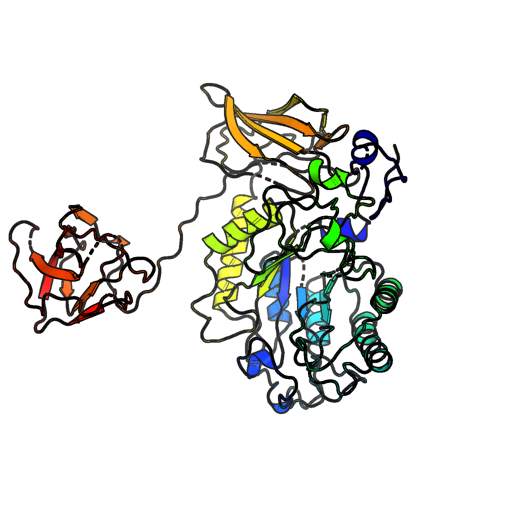61 343 VAL A N 1
ATOM 2623 C CA . VAL A 1 324 ? -36.754 34.145 -36.049 1.00 13.26 343 VAL A CA 1
ATOM 2624 C C . VAL A 1 324 ? -36.039 33.351 -34.969 1.00 12.99 343 VAL A C 1
ATOM 2625 O O . VAL A 1 324 ? -35.041 32.650 -35.269 1.00 13.69 343 VAL A O 1
ATOM 2629 N N . LEU A 1 325 ? -36.524 33.408 -33.725 1.00 12.45 344 LEU A N 1
ATOM 2630 C CA . LEU A 1 325 ? -35.968 32.611 -32.662 1.00 12.71 344 LEU A CA 1
ATOM 2631 C C . LEU A 1 325 ? -36.875 31.380 -32.397 1.00 13.29 344 LEU A C 1
ATOM 2632 O O . LEU A 1 325 ? -38.033 31.555 -32.003 1.00 13.80 344 LEU A O 1
ATOM 2637 N N . LEU A 1 326 ? -36.274 30.202 -32.555 1.00 13.02 345 LEU A N 1
ATOM 2638 C CA . LEU A 1 326 ? -36.943 28.941 -32.299 1.00 12.71 345 LEU A CA 1
ATOM 2639 C C . LEU A 1 326 ? -36.275 28.327 -31.076 1.00 13.27 345 LEU A C 1
ATOM 2640 O O . LEU A 1 326 ? -35.131 27.804 -31.162 1.00 14.08 345 LEU A O 1
ATOM 2645 N N . LEU A 1 327 ? -36.925 28.478 -29.942 1.00 12.59 346 LEU A N 1
ATOM 2646 C CA . LEU A 1 327 ? -36.368 28.084 -28.619 1.00 13.16 346 LEU A CA 1
ATOM 2647 C C . LEU A 1 327 ? -36.960 26.753 -28.210 1.00 13.70 346 LEU A C 1
ATOM 2648 O O . LEU A 1 327 ? -38.177 26.602 -28.136 1.00 13.23 346 LEU A O 1
ATOM 2653 N N . ASN A 1 328 ? -36.099 25.791 -27.895 1.00 13.76 347 ASN A N 1
ATOM 2654 C CA . ASN A 1 328 ? -36.552 24.467 -27.510 1.00 13.99 347 ASN A CA 1
ATOM 2655 C C . ASN A 1 328 ? -36.753 24.336 -26.028 1.00 14.26 347 ASN A C 1
ATOM 2656 O O . ASN A 1 328 ? -35.860 24.700 -25.264 1.00 14.66 347 ASN A O 1
ATOM 2661 N N . ILE A 1 329 ? -37.875 23.740 -25.668 1.00 14.95 348 ILE A N 1
ATOM 2662 C CA . ILE A 1 329 ? -38.173 23.434 -24.260 1.00 15.53 348 ILE A CA 1
ATOM 2663 C C . ILE A 1 329 ? -38.633 21.976 -24.249 1.00 15.92 348 ILE A C 1
ATOM 2664 O O . ILE A 1 329 ? -39.695 21.645 -24.829 1.00 16.48 348 ILE A O 1
ATOM 2669 N N . PRO A 1 330 ? -37.852 21.110 -23.620 1.00 15.31 349 PRO A N 1
ATOM 2670 C CA . PRO A 1 330 ? -38.161 19.671 -23.773 1.00 15.36 349 PRO A CA 1
ATOM 2671 C C . PRO A 1 330 ? -39.061 19.127 -22.688 1.00 15.91 349 PRO A C 1
ATOM 2672 O O . PRO A 1 330 ? -38.668 19.178 -21.530 1.00 16.23 349 PRO A O 1
ATOM 2676 N N . PRO A 1 331 ? -40.197 18.522 -23.031 1.00 15.91 350 PRO A N 1
ATOM 2677 C CA . PRO A 1 331 ? -40.998 17.853 -22.008 1.00 17.04 350 PRO A CA 1
ATOM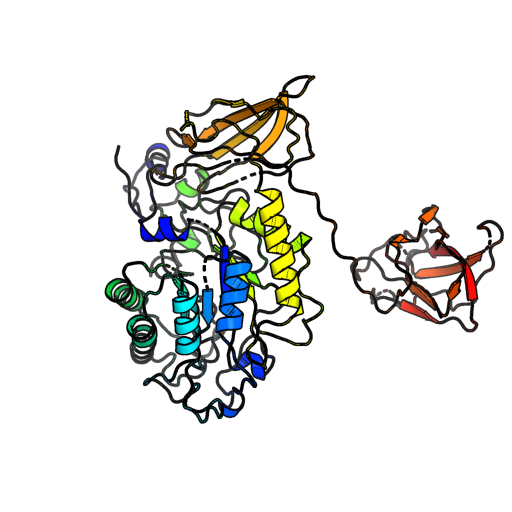 2678 C C . PRO A 1 331 ? -40.239 16.683 -21.395 1.00 17.59 350 PRO A C 1
ATOM 2679 O O . PRO A 1 331 ? -39.431 16.028 -22.052 1.00 17.96 350 PRO A O 1
ATOM 2683 N N . ASP A 1 332 ? -40.507 16.424 -20.123 1.00 18.70 351 ASP A N 1
ATOM 2684 C CA . ASP A 1 332 ? -39.797 15.423 -19.363 1.00 18.67 351 ASP A CA 1
ATOM 2685 C C . ASP A 1 332 ? -40.453 14.016 -19.390 1.00 18.85 351 ASP A C 1
ATOM 2686 O O . ASP A 1 332 ? -41.332 13.750 -20.242 1.00 18.38 351 ASP A O 1
ATOM 2691 N N . ARG A 1 333 ? -39.996 13.117 -18.496 1.00 19.34 352 ARG A N 1
ATOM 2692 C CA . ARG A 1 333 ? -40.524 11.736 -18.499 1.00 20.49 352 ARG A CA 1
ATOM 2693 C C . ARG A 1 333 ? -41.934 11.623 -17.922 1.00 20.66 352 ARG A C 1
ATOM 2694 O O . ARG A 1 333 ? -42.589 10.579 -18.071 1.00 21.74 352 ARG A O 1
ATOM 2702 N N . ARG A 1 334 ? -42.430 12.690 -17.286 1.00 20.53 353 ARG A N 1
ATOM 2703 C CA . ARG A 1 334 ? -43.864 12.786 -16.958 1.00 20.75 353 ARG A CA 1
ATOM 2704 C C . ARG A 1 334 ? -44.681 13.157 -18.181 1.00 20.68 353 ARG A C 1
ATOM 2705 O O . ARG A 1 334 ? -45.900 13.026 -18.196 1.00 21.92 353 ARG A O 1
ATOM 2713 N N . GLY A 1 335 ? -44.011 13.625 -19.239 1.00 19.52 354 GLY A N 1
ATOM 2714 C CA . GLY A 1 335 ? -44.720 14.307 -20.323 1.00 19.74 354 GLY A CA 1
ATOM 2715 C C . GLY A 1 335 ? -45.212 15.714 -19.993 1.00 19.25 354 GLY A C 1
ATOM 2716 O O . GLY A 1 335 ? -46.266 16.140 -20.466 1.00 19.43 354 GLY A O 1
ATOM 2717 N N . LEU A 1 336 ? -44.411 16.447 -19.234 1.00 19.70 355 LEU A N 1
ATOM 2718 C CA . LEU A 1 336 ? -44.719 17.806 -18.789 1.00 19.83 355 LEU A CA 1
ATOM 2719 C C . LEU A 1 336 ? -43.499 18.689 -19.025 1.00 19.29 355 LEU A C 1
ATOM 2720 O O . LEU A 1 336 ? -42.356 18.225 -18.989 1.00 19.14 355 LEU A O 1
ATOM 2725 N N . ILE A 1 337 ? -43.744 19.972 -19.269 1.00 19.47 356 ILE A N 1
ATOM 2726 C CA . ILE A 1 337 ? -42.649 20.962 -19.176 1.00 18.97 356 ILE A CA 1
ATOM 2727 C C . ILE A 1 337 ? -42.305 21.091 -17.709 1.00 19.57 356 ILE A C 1
ATOM 2728 O O . ILE A 1 337 ? -43.189 21.218 -16.872 1.00 19.88 356 ILE A O 1
ATOM 2733 N N . HIS A 1 338 ? -41.036 20.993 -17.406 1.00 19.66 357 HIS A N 1
ATOM 2734 C CA . HIS A 1 338 ? -40.528 20.981 -16.020 1.00 20.57 357 HIS A CA 1
ATOM 2735 C C . HIS A 1 338 ? -40.673 22.347 -15.354 1.00 20.83 357 HIS A C 1
ATOM 2736 O O . HIS A 1 338 ? -40.681 23.387 -15.993 1.00 20.96 357 HIS A O 1
ATOM 2743 N N . GLU A 1 339 ? -40.846 22.331 -14.049 1.00 21.98 358 GLU A N 1
ATOM 2744 C CA . GLU A 1 339 ? -41.098 23.520 -13.255 1.00 23.74 358 GLU A CA 1
ATOM 2745 C C . GLU A 1 339 ? -40.068 24.616 -13.431 1.00 22.96 358 GLU A C 1
ATOM 2746 O O . GLU A 1 339 ? -40.403 25.829 -13.433 1.00 23.06 358 GLU A O 1
ATOM 2752 N N . ALA A 1 340 ? -38.795 24.206 -13.490 1.00 22.52 359 ALA A N 1
ATOM 2753 C CA . ALA A 1 340 ? -37.702 25.148 -13.657 1.00 22.80 359 ALA A CA 1
ATOM 2754 C C . ALA A 1 340 ? -37.861 25.922 -14.987 1.00 21.07 359 ALA A C 1
ATOM 2755 O O . ALA A 1 340 ? -37.716 27.135 -15.000 1.00 21.60 359 ALA A O 1
ATOM 2757 N N . ASP A 1 341 ? -38.125 25.191 -16.061 1.00 20.42 360 ASP A N 1
ATOM 2758 C CA . ASP A 1 341 ? -38.349 25.784 -17.423 1.00 19.14 360 ASP A CA 1
ATOM 2759 C C . ASP A 1 341 ? -39.557 26.724 -17.381 1.00 19.56 360 ASP A C 1
ATOM 2760 O O . ASP A 1 341 ? -39.499 27.821 -17.933 1.00 19.02 360 ASP A O 1
ATOM 2765 N N . ILE A 1 342 ? -40.641 26.317 -16.708 1.00 19.73 361 ILE A N 1
ATOM 2766 C CA . ILE A 1 342 ? -41.832 27.158 -16.601 1.00 20.67 361 ILE A CA 1
ATOM 2767 C C . ILE A 1 342 ? -41.494 28.500 -15.957 1.00 20.65 361 ILE A C 1
ATOM 2768 O O . ILE A 1 342 ? -41.839 29.567 -16.478 1.00 20.76 361 ILE A O 1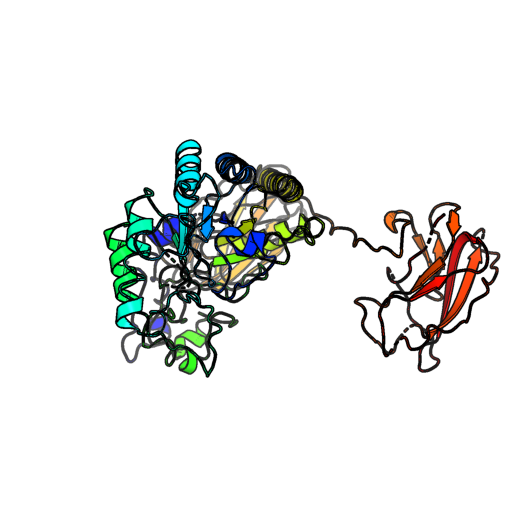
ATOM 2773 N N . LYS A 1 343 ? -40.792 28.444 -14.839 1.00 21.09 362 LYS A N 1
ATOM 2774 C CA . LYS A 1 343 ? -40.484 29.650 -14.116 1.00 22.40 362 LYS A CA 1
ATOM 2775 C C . LYS A 1 343 ? -39.608 30.567 -14.973 1.00 20.29 362 LYS A C 1
ATOM 2776 O O . LYS A 1 343 ? -39.821 31.777 -14.994 1.00 19.57 362 LYS A O 1
ATOM 2782 N N . ARG A 1 344 ? -38.611 29.993 -15.627 1.00 19.60 363 ARG A N 1
ATOM 2783 C CA . ARG A 1 344 ? -37.713 30.778 -16.443 1.00 18.65 363 ARG A CA 1
ATOM 2784 C C . ARG A 1 344 ? -38.416 31.374 -17.707 1.00 18.45 363 ARG A C 1
ATOM 2785 O O . ARG A 1 344 ? -38.140 32.533 -18.086 1.00 17.55 363 ARG A O 1
ATOM 2793 N N . LEU A 1 345 ? -39.332 30.637 -18.289 1.00 17.86 364 LEU A N 1
ATOM 2794 C CA . LEU A 1 345 ? -40.119 31.146 -19.406 1.00 18.78 364 LEU A CA 1
ATOM 2795 C C . LEU A 1 345 ? -40.999 32.306 -19.006 1.00 19.65 364 LEU A C 1
ATOM 2796 O O . LEU A 1 345 ? -41.138 33.259 -19.760 1.00 19.23 364 LEU A O 1
ATOM 2801 N N . LYS A 1 346 ? -41.590 32.214 -17.802 1.00 20.57 365 LYS A N 1
ATOM 2802 C CA . LYS A 1 346 ? -42.394 33.308 -17.262 1.00 22.75 365 LYS A CA 1
ATOM 2803 C C . LYS A 1 346 ? -41.528 34.547 -17.030 1.00 21.51 365 LYS A C 1
ATOM 2804 O O . LYS A 1 346 ? -41.922 35.666 -17.368 1.00 20.71 365 LYS A O 1
ATOM 2810 N N . GLU A 1 347 ? -40.373 34.339 -16.436 1.00 20.86 366 GLU A N 1
ATOM 2811 C CA . GLU A 1 347 ? -39.403 35.442 -16.234 1.00 21.45 366 GLU A CA 1
ATOM 2812 C C . GLU A 1 347 ? -39.017 36.115 -17.544 1.00 19.58 366 GLU A C 1
ATOM 2813 O O . GLU A 1 347 ? -38.898 37.327 -17.603 1.00 19.82 366 GLU A O 1
ATOM 2819 N N . PHE A 1 348 ? -38.795 35.307 -18.578 1.00 18.74 367 PHE A N 1
ATOM 2820 C CA . PHE A 1 348 ? -38.385 35.804 -19.876 1.00 18.10 367 PHE A CA 1
ATOM 2821 C C . PHE A 1 348 ? -39.530 36.578 -20.504 1.00 18.27 367 PHE A C 1
ATOM 2822 O O . PHE A 1 348 ? -39.337 37.659 -21.060 1.00 18.04 367 PHE A O 1
ATOM 2830 N N . ALA A 1 349 ? -40.744 36.017 -20.424 1.00 18.59 368 ALA A N 1
ATOM 2831 C CA . ALA A 1 349 ? -41.915 36.692 -20.967 1.00 19.15 368 ALA A CA 1
ATOM 2832 C C . ALA A 1 349 ? -42.175 38.010 -20.219 1.00 19.72 368 ALA A C 1
ATOM 2833 O O . ALA A 1 349 ? -42.489 39.016 -20.827 1.00 20.34 368 ALA A O 1
ATOM 2835 N N . ASP A 1 350 ? -42.042 38.008 -18.904 1.00 20.15 369 ASP A N 1
ATOM 2836 C CA . ASP A 1 350 ? -42.276 39.223 -18.132 1.00 20.88 369 ASP A CA 1
ATOM 2837 C C . ASP A 1 350 ? -41.231 40.282 -18.495 1.00 19.72 369 ASP A C 1
ATOM 2838 O O . ASP A 1 350 ? -41.549 41.469 -18.630 1.00 19.45 369 ASP A O 1
ATOM 2843 N N . TYR A 1 351 ? -39.979 39.865 -18.698 1.00 19.12 370 TYR A N 1
ATOM 2844 C CA . TYR A 1 351 ? -38.925 40.807 -19.091 1.00 18.84 370 TYR A CA 1
ATOM 2845 C C . TYR A 1 351 ? -39.196 41.459 -20.459 1.00 19.09 370 TYR A C 1
ATOM 2846 O O . TYR A 1 351 ? -39.069 42.673 -20.604 1.00 18.90 370 TYR A O 1
ATOM 2855 N N . ARG A 1 352 ? -39.551 40.660 -21.432 1.00 17.71 371 ARG A N 1
ATOM 2856 C CA . ARG A 1 352 ? -39.910 41.203 -22.760 1.00 17.67 371 ARG A CA 1
ATOM 2857 C C . ARG A 1 352 ? -41.123 42.121 -22.650 1.00 18.66 371 ARG A C 1
ATOM 2858 O O . ARG A 1 352 ? -41.137 43.171 -23.274 1.00 18.81 371 ARG A O 1
ATOM 2866 N N . GLN A 1 353 ? -42.139 41.705 -21.908 1.00 19.91 372 GLN A N 1
ATOM 2867 C CA . GLN A 1 353 ? -43.332 42.535 -21.791 1.00 22.20 372 GLN A CA 1
ATOM 2868 C C . GLN A 1 353 ? -42.983 43.911 -21.201 1.00 22.60 372 GLN A C 1
ATOM 2869 O O . GLN A 1 353 ? -43.442 44.934 -21.693 1.00 22.12 372 GLN A O 1
ATOM 2875 N N . GLN A 1 354 ? -42.209 43.923 -20.120 1.00 22.28 373 GLN A N 1
ATOM 2876 C CA . GLN A 1 354 ? -41.811 45.154 -19.443 1.00 23.63 373 GLN A CA 1
ATOM 2877 C C . GLN A 1 354 ? -40.965 46.019 -20.376 1.00 22.22 373 GLN A C 1
ATOM 2878 O O . GLN A 1 354 ? -41.133 47.241 -20.441 1.00 21.45 373 GLN A O 1
ATOM 2884 N N . THR A 1 355 ? -40.055 45.371 -21.096 1.00 20.58 374 THR A N 1
ATOM 2885 C CA . THR A 1 355 ? -39.146 46.053 -21.955 1.00 19.98 374 THR A CA 1
ATOM 2886 C C . THR A 1 355 ? -39.887 46.758 -23.122 1.00 20.47 374 THR A C 1
ATOM 2887 O O . THR A 1 355 ? -39.614 47.937 -23.422 1.00 19.62 374 THR A O 1
ATOM 2891 N N . PHE A 1 356 ? -40.865 46.065 -23.699 1.00 18.91 375 PHE A N 1
ATOM 2892 C CA . PHE A 1 356 ? -41.565 46.604 -24.867 1.00 19.48 375 PHE A CA 1
ATOM 2893 C C . PHE A 1 356 ? -42.898 47.283 -24.544 1.00 21.14 375 PHE A C 1
ATOM 2894 O O . PHE A 1 356 ? -43.625 47.668 -25.484 1.00 22.41 375 PHE A O 1
ATOM 2902 N N . ALA A 1 357 ? -43.203 47.462 -23.266 1.00 22.46 376 ALA A N 1
ATOM 2903 C CA . ALA A 1 357 ? -44.507 48.077 -22.888 1.00 23.77 376 ALA A CA 1
ATOM 2904 C C . ALA A 1 357 ? -44.680 49.493 -23.383 1.00 25.55 376 ALA A C 1
ATOM 2905 O O . ALA A 1 357 ? -45.804 49.843 -23.820 1.00 27.03 376 ALA A O 1
ATOM 2907 N N . ASP A 1 358 ? -43.614 50.293 -23.326 1.00 24.26 377 ASP A N 1
ATOM 2908 C CA . ASP A 1 358 ? -43.687 51.707 -23.549 1.00 24.74 377 ASP A CA 1
ATOM 2909 C C . ASP A 1 358 ? -42.727 52.222 -24.638 1.00 23.02 377 ASP A C 1
ATOM 2910 O O . ASP A 1 358 ? -41.593 52.603 -24.371 1.00 23.56 377 ASP A O 1
ATOM 2915 N N . ASN A 1 359 ? -43.193 52.203 -25.875 1.00 20.94 378 ASN A N 1
ATOM 2916 C CA . ASN A 1 359 ? -42.448 52.742 -26.975 1.00 19.39 378 ASN A CA 1
ATOM 2917 C C . ASN A 1 359 ? -42.374 54.255 -26.838 1.00 20.65 378 ASN A C 1
ATOM 2918 O O . ASN A 1 359 ? -43.379 54.907 -26.744 1.00 21.24 378 ASN A O 1
ATOM 2923 N N . ARG A 1 360 ? -41.181 54.790 -26.811 1.00 19.62 379 ARG A N 1
ATOM 2924 C CA . ARG A 1 360 ? -40.957 56.197 -26.556 1.00 20.78 379 ARG A CA 1
ATOM 2925 C C . ARG A 1 360 ? -40.992 57.067 -27.808 1.00 20.38 379 ARG A C 1
ATOM 2926 O O . ARG A 1 360 ? -41.032 58.287 -27.703 1.00 20.89 379 ARG A O 1
ATOM 2934 N N . VAL A 1 361 ? -40.961 56.454 -28.976 1.00 19.35 380 VAL A N 1
ATOM 2935 C CA . VAL A 1 361 ? -41.004 57.181 -30.247 1.00 19.65 380 VAL A CA 1
ATOM 2936 C C . VAL A 1 361 ? -42.488 57.531 -30.509 1.00 20.25 380 VAL A C 1
ATOM 2937 O O . VAL A 1 361 ? -43.344 56.658 -30.497 1.00 19.83 380 VAL A O 1
ATOM 2941 N N . LYS A 1 362 ? -42.706 58.786 -30.835 1.00 21.23 381 LYS A N 1
ATOM 2942 C CA . LYS A 1 362 ? -43.984 59.228 -31.347 1.00 24.12 381 LYS A CA 1
ATOM 2943 C C . LYS A 1 362 ? -43.822 59.165 -32.882 1.00 24.01 381 LYS A C 1
ATOM 2944 O O . LYS A 1 362 ? -42.798 59.533 -33.452 1.00 27.38 381 LYS A O 1
ATOM 2950 N N . ASN A 1 363 ? -44.847 58.754 -33.531 1.00 24.04 382 ASN A N 1
ATOM 2951 C CA . ASN A 1 363 ? -44.906 58.828 -34.978 1.00 22.74 382 ASN A CA 1
ATOM 2952 C C . ASN A 1 363 ? -43.799 58.051 -35.665 1.00 20.45 382 ASN A C 1
ATOM 2953 O O . ASN A 1 363 ? -43.348 58.438 -36.718 1.00 19.74 382 ASN A O 1
ATOM 2958 N N . GLY A 1 364 ? -43.458 56.922 -35.049 1.00 19.74 383 GLY A N 1
ATOM 2959 C CA . GLY A 1 364 ? -42.411 56.035 -35.530 1.00 19.67 383 GLY A CA 1
ATOM 2960 C C . GLY A 1 364 ? -42.775 55.172 -36.746 1.00 20.08 383 GLY A C 1
ATOM 2961 O O . GLY A 1 364 ? -41.895 54.553 -37.345 1.00 19.24 383 GLY A O 1
ATOM 2962 N N . ARG A 1 365 ? -44.045 55.166 -37.164 1.00 20.84 384 ARG A N 1
ATOM 2963 C CA A ARG A 1 365 ? -44.473 54.498 -38.382 0.60 21.97 384 ARG A CA 1
ATOM 2964 C CA B ARG A 1 365 ? -44.440 54.467 -38.366 0.40 21.84 384 ARG A CA 1
ATOM 2965 C C . ARG A 1 365 ? -44.653 55.358 -39.587 1.00 22.68 384 ARG A C 1
ATOM 2966 O O . ARG A 1 365 ? -45.280 54.934 -40.555 1.00 23.10 384 ARG A O 1
ATOM 2981 N N . LYS A 1 366 ? -44.064 56.550 -39.564 1.00 21.38 385 LYS A N 1
ATOM 2982 C CA . LYS A 1 366 ? -43.984 57.373 -40.705 1.00 24.10 385 LYS A CA 1
ATOM 2983 C C . LYS A 1 366 ? -43.097 56.662 -41.673 1.00 24.86 385 LYS A C 1
ATOM 2984 O O . LYS A 1 366 ? -41.860 56.608 -41.428 1.00 26.30 385 LYS A O 1
ATOM 2990 N N . TYR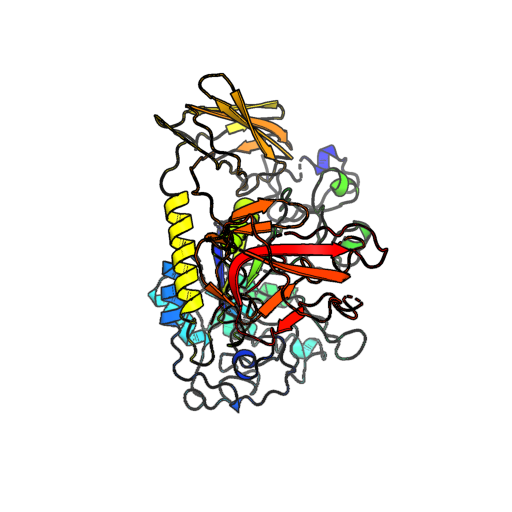 A 1 367 ? -43.666 56.185 -42.777 1.00 23.05 386 TYR A N 1
ATOM 2991 C CA . TYR A 1 367 ? -42.917 55.418 -43.746 1.00 23.43 386 TYR A CA 1
ATOM 2992 C C . TYR A 1 367 ? -41.879 56.351 -44.381 1.00 24.67 386 TYR A C 1
ATOM 2993 O O . TYR A 1 367 ? -42.196 57.496 -44.789 1.00 26.90 386 TYR A O 1
ATOM 3002 N N . TRP A 1 368 ? -40.652 55.882 -44.471 1.00 22.37 387 TRP A N 1
ATOM 3003 C CA . TRP A 1 368 ? -39.523 56.717 -44.856 1.00 22.81 387 TRP A CA 1
ATOM 3004 C C . TRP A 1 368 ? -38.800 56.113 -46.037 1.00 22.94 387 TRP A C 1
ATOM 3005 O O . TRP A 1 368 ? -38.293 54.988 -45.932 1.00 21.51 387 TRP A O 1
ATOM 3016 N N . SER A 1 369 ? -38.826 56.820 -47.171 1.00 22.31 388 SER A N 1
ATOM 3017 C CA . SER A 1 369 ? -38.133 56.387 -48.353 1.00 23.38 388 SER A CA 1
ATOM 3018 C C . SER A 1 369 ? -36.858 57.220 -48.508 1.00 22.86 388 SER A C 1
ATOM 3019 O O . SER A 1 369 ? -36.945 58.459 -48.574 1.00 23.86 388 SER A O 1
ATOM 3022 N N . THR A 1 370 ? -35.708 56.589 -48.643 1.00 21.70 389 THR A N 1
ATOM 3023 C CA . THR A 1 370 ? -34.458 57.334 -48.697 1.00 22.76 389 THR A CA 1
ATOM 3024 C C . THR A 1 370 ? -33.382 56.654 -49.466 1.00 23.17 389 THR A C 1
ATOM 3025 O O . THR A 1 370 ? -33.327 55.455 -49.539 1.00 22.90 389 THR A O 1
ATOM 3029 N N . THR A 1 371 ? -32.440 57.437 -49.969 1.00 23.47 390 THR A N 1
ATOM 3030 C CA . THR A 1 371 ? -31.222 56.888 -50.522 1.00 24.09 390 THR A CA 1
ATOM 3031 C C . THR A 1 371 ? -30.083 57.179 -49.580 1.00 23.80 390 THR A C 1
ATOM 3032 O O . THR A 1 371 ? -30.290 57.711 -48.484 1.00 23.28 390 THR A O 1
ATOM 3036 N N . SER A 1 372 ? -28.883 56.762 -49.975 1.00 24.98 391 SER A N 1
ATOM 3037 C CA . SER A 1 372 ? -27.729 56.829 -49.096 1.00 26.13 391 SER A CA 1
ATOM 3038 C C . SER A 1 372 ? -27.470 58.262 -48.657 1.00 26.35 391 SER A C 1
ATOM 3039 O O . SER A 1 372 ? -27.496 59.193 -49.460 1.00 26.61 391 SER A O 1
ATOM 3042 N N . GLY A 1 373 ? -27.187 58.434 -47.373 1.00 25.78 392 GLY A N 1
ATOM 3043 C CA . GLY A 1 373 ? -26.971 59.739 -46.760 1.00 25.67 392 GLY A CA 1
ATOM 3044 C C . GLY A 1 373 ? -28.226 60.367 -46.148 1.00 25.02 392 GLY A C 1
ATOM 3045 O O . GLY A 1 373 ? -28.179 61.416 -45.470 1.00 25.78 392 GLY A O 1
ATOM 3046 N N . GLY A 1 374 ? -29.394 59.782 -46.401 1.00 23.70 393 GLY A N 1
ATOM 3047 C CA . GLY A 1 374 ? -30.609 60.366 -45.899 1.00 23.73 393 GLY A CA 1
ATOM 3048 C C . GLY A 1 374 ? -30.798 60.207 -44.426 1.00 23.79 393 GLY A C 1
ATOM 3049 O O . GLY A 1 374 ? -30.257 59.269 -43.840 1.00 22.16 393 GLY A O 1
ATOM 3050 N N . GLU A 1 375 ? -31.546 61.141 -43.837 1.00 23.58 394 GLU A N 1
ATOM 3051 C CA . GLU A 1 375 ? -31.748 61.210 -42.387 1.00 24.57 394 GLU A CA 1
ATOM 3052 C C . GLU A 1 375 ? -33.225 61.426 -42.129 1.00 24.69 394 GLU A C 1
ATOM 3053 O O . GLU A 1 375 ? -33.884 62.150 -42.919 1.00 25.87 394 GLU A O 1
ATOM 3059 N N . ALA A 1 376 ? -33.708 60.924 -41.003 1.00 22.33 395 ALA A N 1
ATOM 3060 C CA . ALA A 1 376 ? -35.049 61.145 -40.526 1.00 22.81 395 ALA A CA 1
ATOM 3061 C C . ALA A 1 376 ? -34.960 61.352 -39.035 1.00 22.16 395 ALA A C 1
ATOM 3062 O O . ALA A 1 376 ? -34.208 60.676 -38.353 1.00 21.65 395 ALA A O 1
ATOM 3064 N N . VAL A 1 377 ? -35.728 62.323 -38.522 1.00 22.06 396 VAL A N 1
ATOM 3065 C CA . VAL A 1 377 ? -35.792 62.609 -37.110 1.00 22.38 396 VAL A CA 1
ATOM 3066 C C . VAL A 1 377 ? -37.148 62.168 -36.563 1.00 22.53 396 VAL A C 1
ATOM 3067 O O . VAL A 1 377 ? -38.205 62.395 -37.207 1.00 22.92 396 VAL A O 1
ATOM 3071 N N . TYR A 1 378 ? -37.149 61.609 -35.366 1.00 21.13 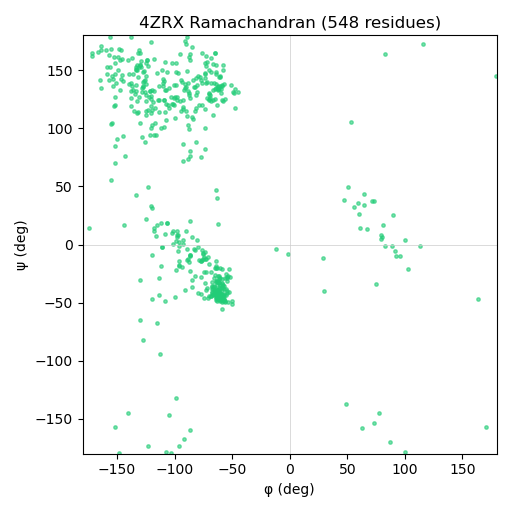397 TYR A N 1
ATOM 3072 C CA . TYR A 1 378 ? -38.310 61.169 -34.651 1.00 21.57 397 TYR A CA 1
ATOM 3073 C C . TYR A 1 378 ? -38.354 61.816 -33.278 1.00 22.09 397 TYR A C 1
ATOM 3074 O O . TYR A 1 378 ? -37.405 61.767 -32.510 1.00 22.97 397 TYR A O 1
ATOM 3083 N N . ALA A 1 379 ? -39.480 62.419 -32.935 1.00 22.95 398 ALA A N 1
ATOM 3084 C CA . ALA A 1 379 ? -39.692 62.959 -31.591 1.00 22.95 398 ALA A CA 1
ATOM 3085 C C . ALA A 1 379 ? -39.906 61.785 -30.642 1.00 22.71 398 ALA A C 1
ATOM 3086 O O . ALA A 1 379 ? -40.562 60.764 -30.988 1.00 22.03 398 ALA A O 1
ATOM 3088 N N . LEU A 1 380 ? -39.384 61.945 -29.446 1.00 22.62 399 LEU A N 1
ATOM 3089 C CA . LEU A 1 380 ? -39.683 61.087 -28.318 1.00 22.88 399 LEU A CA 1
ATOM 3090 C C . LEU A 1 380 ? -40.722 61.671 -27.401 1.00 24.46 399 LEU A C 1
ATOM 3091 O O . LEU A 1 380 ? -40.911 62.915 -27.372 1.00 26.31 399 LEU A O 1
ATOM 3096 N N . LYS A 1 381 ? -41.413 60.811 -26.652 1.00 26.17 400 LYS A N 1
ATOM 3097 C CA . LYS A 1 381 ? -42.299 61.212 -25.550 1.00 28.63 400 LYS A CA 1
ATOM 3098 C C . LYS A 1 381 ? -41.514 62.016 -24.509 1.00 30.76 400 LYS A C 1
ATOM 3099 O O . LYS A 1 381 ? -40.277 61.854 -24.343 1.00 30.29 400 LYS A O 1
ATOM 3105 N N . SER A 1 382 ? -42.240 62.915 -23.845 1.00 32.34 401 SER A N 1
ATOM 3106 C CA . SER A 1 382 ? -41.698 63.668 -22.736 1.00 35.39 401 SER A CA 1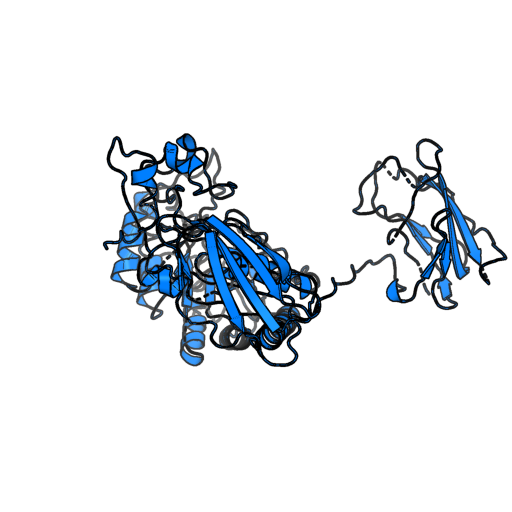
ATOM 3107 C C . SER A 1 382 ? -40.966 62.816 -21.690 1.00 34.77 401 SER A C 1
ATOM 3108 O O . SER A 1 382 ? -41.488 61.785 -21.252 1.00 32.36 401 SER A O 1
ATOM 3111 N N . LYS A 1 383 ? -39.749 63.267 -21.343 1.00 35.06 402 LYS A N 1
ATOM 3112 C CA . LYS A 1 383 ? -38.911 62.716 -20.268 1.00 36.87 402 LYS A CA 1
ATOM 3113 C C . LYS A 1 383 ? -38.494 61.284 -20.580 1.00 33.92 402 LYS A C 1
ATOM 3114 O O . LYS A 1 383 ? -38.664 60.390 -19.749 1.00 33.87 402 LYS A O 1
ATOM 3120 N N . SER A 1 384 ? -38.103 61.052 -21.824 1.00 30.88 403 SER A N 1
ATOM 3121 C CA . SER A 1 384 ? -37.697 59.690 -22.274 1.00 28.46 403 SER A CA 1
ATOM 3122 C C . SER A 1 384 ? -36.258 59.434 -21.904 1.00 28.45 403 SER A C 1
ATOM 3123 O O . SER A 1 384 ? -35.461 60.328 -22.071 1.00 30.12 403 SER A O 1
ATOM 3126 N N . GLU A 1 385 ? -35.993 58.244 -21.370 1.00 26.44 404 GLU A N 1
ATOM 3127 C CA . GLU A 1 385 ? -34.672 57.649 -21.181 1.00 26.43 404 GLU A CA 1
ATOM 3128 C C . GLU A 1 385 ? -34.717 56.337 -21.946 1.00 24.11 404 GLU A C 1
ATOM 3129 O O . GLU A 1 385 ? -35.662 55.543 -21.766 1.00 23.37 404 GLU A O 1
ATOM 3135 N N . ILE A 1 386 ? -33.756 56.122 -22.842 1.00 22.33 405 ILE A N 1
ATOM 3136 C CA . ILE A 1 386 ? -33.763 54.991 -23.705 1.00 20.81 405 ILE A CA 1
ATOM 3137 C C . ILE A 1 386 ? -32.406 54.334 -23.740 1.00 20.41 405 ILE A C 1
ATOM 3138 O O . ILE A 1 386 ? -31.391 54.970 -23.584 1.00 20.85 405 ILE A O 1
ATOM 3143 N N . ASN A 1 387 ? -32.405 53.029 -23.986 1.00 19.06 406 ASN A N 1
ATOM 3144 C CA . ASN A 1 387 ? -31.198 52.260 -24.222 1.00 18.64 406 ASN A CA 1
ATOM 3145 C C . ASN A 1 387 ? -31.335 51.151 -25.248 1.00 17.89 406 ASN A C 1
ATOM 3146 O O . ASN A 1 387 ? -30.456 50.232 -25.311 1.00 17.80 406 ASN A O 1
ATOM 3151 N N . LEU A 1 388 ? -32.417 51.235 -26.051 1.00 17.13 407 LEU A N 1
ATOM 3152 C CA . LEU A 1 388 ? -32.788 50.248 -27.026 1.00 16.82 407 LEU A CA 1
ATOM 3153 C C . LEU A 1 388 ? -33.542 50.924 -28.133 1.00 16.95 407 LEU A C 1
ATOM 3154 O O . LEU A 1 388 ? -34.519 51.635 -27.885 1.00 16.92 407 LEU A O 1
ATOM 3159 N N . VAL A 1 389 ? -33.074 50.704 -29.335 1.00 15.75 408 VAL A N 1
ATOM 3160 C CA . VAL A 1 389 ? -33.753 51.183 -30.563 1.00 16.63 408 VAL A CA 1
ATOM 3161 C C . VAL A 1 389 ? -34.026 49.994 -31.443 1.00 16.02 408 VAL A C 1
ATOM 3162 O O . VAL A 1 389 ? -33.170 49.105 -31.596 1.00 16.50 408 VAL A O 1
ATOM 3179 N N . LEU A 1 391 ? -35.525 49.022 -35.397 1.00 15.14 410 LEU A N 1
ATOM 3180 C CA A LEU A 1 391 ? -35.755 49.470 -36.742 0.50 15.37 410 LEU A CA 1
ATOM 3181 C CA B LEU A 1 391 ? -35.766 49.475 -36.751 0.50 14.68 410 LEU A CA 1
ATOM 3182 C C . LEU A 1 391 ? -36.351 48.340 -37.578 1.00 15.06 410 LEU A C 1
ATOM 3183 O O . LEU A 1 391 ? -35.981 47.154 -37.361 1.00 14.50 410 LEU A O 1
ATOM 3192 N N . GLN A 1 392 ? -37.215 48.717 -38.553 1.00 15.31 411 GLN A N 1
ATOM 3193 C CA . GLN A 1 392 ? -37.690 47.753 -39.543 1.00 15.14 411 GLN A CA 1
ATOM 3194 C C . GLN A 1 392 ? -37.669 48.340 -40.939 1.00 16.38 411 GLN A C 1
ATOM 3195 O O . GLN A 1 392 ? -38.010 49.534 -41.093 1.00 16.17 411 GLN A O 1
ATOM 3201 N N . GLU A 1 393 ? -37.398 47.496 -41.932 1.00 16.34 412 GLU A N 1
ATOM 3202 C CA . GLU A 1 393 ? -37.571 47.826 -43.334 1.00 17.92 412 GLU A CA 1
ATOM 3203 C C . GLU A 1 393 ? -38.836 47.190 -43.854 1.00 18.63 412 GLU A C 1
ATOM 3204 O O . GLU A 1 393 ? -39.259 46.124 -43.402 1.00 19.75 412 GLU A O 1
ATOM 3210 N N . ASP A 1 394 ? -39.381 47.765 -44.915 1.00 18.84 413 ASP A N 1
ATOM 3211 C CA . ASP A 1 394 ? -40.466 47.138 -45.587 1.00 19.65 413 ASP A CA 1
ATOM 3212 C C . ASP A 1 394 ? -40.000 46.063 -46.528 1.00 19.98 413 ASP A C 1
ATOM 3213 O O . ASP A 1 394 ? -39.895 46.308 -47.766 1.00 20.11 413 ASP A O 1
ATOM 3218 N N . ILE A 1 395 ? -39.864 44.846 -45.994 1.00 19.67 414 ILE A N 1
ATOM 3219 C CA . ILE A 1 395 ? -39.250 43.763 -46.737 1.00 19.85 414 ILE A CA 1
ATOM 3220 C C . ILE A 1 395 ? -40.177 43.218 -47.833 1.00 20.32 414 ILE A C 1
ATOM 3221 O O . ILE A 1 395 ? -39.746 42.421 -48.661 1.00 19.77 414 ILE A O 1
ATOM 3226 N N . THR A 1 396 ? -41.420 43.688 -47.886 1.00 20.22 415 THR A N 1
ATOM 3227 C CA . THR A 1 396 ? -42.286 43.398 -49.049 1.00 21.19 415 THR A CA 1
ATOM 3228 C C . THR A 1 396 ? -41.766 43.981 -50.320 1.00 21.96 415 THR A C 1
ATOM 3229 O O . THR A 1 396 ? -42.281 43.647 -51.386 1.00 22.97 415 THR A O 1
ATOM 3233 N N . LYS A 1 397 ? -40.803 44.909 -50.230 1.00 21.85 416 LYS A N 1
ATOM 3234 C CA . LYS A 1 397 ? -40.172 45.503 -51.361 1.00 22.47 416 LYS A CA 1
ATOM 3235 C C . LYS A 1 397 ? -38.700 45.179 -51.434 1.00 21.73 416 LYS A C 1
ATOM 3236 O O . LYS A 1 397 ? -37.979 45.726 -52.249 1.00 22.30 416 LYS A O 1
ATOM 3242 N N . GLY A 1 398 ? -38.221 44.290 -50.566 1.00 20.56 417 GLY A N 1
ATOM 3243 C CA . GLY A 1 398 ? -36.845 43.826 -50.617 1.00 20.55 417 GLY A CA 1
ATOM 3244 C C . GLY A 1 398 ? -36.037 44.217 -49.400 1.00 19.74 417 GLY A C 1
ATOM 3245 O O . GLY A 1 398 ? -36.482 45.041 -48.562 1.00 20.59 417 GLY A O 1
ATOM 3246 N N . GLN A 1 399 ? -34.822 43.677 -49.325 1.00 18.23 418 GLN A N 1
ATOM 3247 C CA . GLN A 1 399 ? -33.900 44.030 -48.261 1.00 17.25 418 GLN A CA 1
ATOM 3248 C C . GLN A 1 399 ? -32.832 44.934 -48.828 1.00 18.02 418 GLN A C 1
ATOM 3249 O O . GLN A 1 399 ? -32.107 44.515 -49.696 1.00 19.37 418 GLN A O 1
ATOM 3255 N N . ARG A 1 400 ? -32.693 46.159 -48.308 1.00 17.73 419 ARG A N 1
ATOM 3256 C CA . ARG A 1 400 ? -31.879 47.174 -48.997 1.00 18.43 419 ARG A CA 1
ATOM 3257 C C . ARG A 1 400 ? -30.852 47.879 -48.154 1.00 17.47 419 ARG A C 1
ATOM 3258 O O . ARG A 1 400 ? -29.838 48.280 -48.671 1.00 18.23 419 ARG A O 1
ATOM 3266 N N . VAL A 1 401 ? -31.094 48.051 -46.872 1.00 17.02 420 VAL A N 1
ATOM 3267 C CA . VAL A 1 401 ? -30.186 48.803 -46.013 1.00 16.11 420 VAL A CA 1
ATOM 3268 C C . VAL A 1 401 ? -28.892 48.035 -45.803 1.00 16.63 420 VAL A C 1
ATOM 3269 O O . VAL A 1 401 ? -28.874 46.831 -45.571 1.00 15.72 420 VAL A O 1
ATOM 3273 N N . GLU A 1 402 ? -27.785 48.769 -46.042 1.00 16.22 421 GLU A N 1
ATOM 3274 C CA . GLU A 1 402 ? -26.447 48.222 -45.906 1.00 16.33 421 GLU A CA 1
ATOM 3275 C C . GLU A 1 402 ? -25.609 48.819 -44.769 1.00 15.76 421 GLU A C 1
ATOM 3276 O O . GLU A 1 402 ? -24.721 48.137 -44.255 1.00 16.38 421 GLU A O 1
ATOM 3282 N N . ALA A 1 403 ? -25.860 50.074 -44.403 1.00 15.99 422 ALA A N 1
ATOM 3283 C CA . ALA A 1 403 ? -25.212 50.699 -43.236 1.00 16.13 422 ALA A CA 1
ATOM 3284 C C . ALA A 1 403 ? -26.048 51.842 -42.723 1.00 16.45 422 ALA A C 1
ATOM 3285 O O . ALA A 1 403 ? -26.663 52.576 -43.513 1.00 17.20 422 ALA A O 1
ATOM 3287 N N . PHE A 1 404 ? -26.104 51.990 -41.401 1.00 16.33 423 PHE A N 1
ATOM 3288 C CA . PHE A 1 404 ? -26.923 53.042 -40.834 1.00 16.85 423 PHE A CA 1
ATOM 3289 C C . PHE A 1 404 ? -26.318 53.451 -39.486 1.00 16.22 423 PHE A C 1
ATOM 3290 O O . PHE A 1 404 ? -25.558 52.720 -38.867 1.00 15.80 423 PHE A O 1
ATOM 3298 N N . THR A 1 405 ? -26.715 54.643 -39.055 1.00 16.34 424 THR A N 1
ATOM 3299 C CA . THR A 1 405 ? -26.324 55.246 -37.812 1.00 16.78 424 THR A CA 1
ATOM 3300 C C . THR A 1 405 ? -27.552 55.782 -37.095 1.00 16.70 424 THR A C 1
ATOM 3301 O O . THR A 1 405 ? -28.457 56.273 -37.748 1.00 16.85 424 THR A O 1
ATOM 3305 N N . VAL A 1 406 ? -27.563 55.696 -35.759 1.00 17.03 425 VAL A N 1
ATOM 3306 C CA . VAL A 1 406 ? -28.607 56.227 -34.922 1.00 17.33 425 VAL A CA 1
ATOM 3307 C C . VAL A 1 406 ? -28.001 57.166 -33.876 1.00 17.72 425 VAL A C 1
ATOM 3308 O O . VAL A 1 406 ? -26.997 56.868 -33.255 1.00 16.94 425 VAL A O 1
ATOM 3312 N N . GLU A 1 407 ? -28.636 58.359 -33.775 1.00 17.47 426 GLU A N 1
ATOM 3313 C CA . GLU A 1 407 ? -28.251 59.391 -32.841 1.00 18.23 426 GLU A CA 1
ATOM 3314 C C . GLU A 1 407 ? -29.448 59.806 -32.007 1.00 18.24 426 GLU A C 1
ATOM 3315 O O . GLU A 1 407 ? -30.576 59.665 -32.429 1.00 17.43 426 GLU A O 1
ATOM 3321 N N . ALA A 1 408 ? -29.162 60.218 -30.770 1.00 17.84 427 ALA A N 1
ATOM 3322 C CA . ALA A 1 408 ? -30.168 60.679 -29.813 1.00 18.13 427 ALA A CA 1
ATOM 3323 C C . ALA A 1 408 ? -29.843 62.086 -29.402 1.00 18.51 427 ALA A C 1
ATOM 3324 O O . ALA A 1 408 ? -28.660 62.438 -29.148 1.00 19.44 427 ALA A O 1
ATOM 3326 N N . LEU A 1 409 ? -30.865 62.937 -29.437 1.00 18.89 428 LEU A N 1
ATOM 3327 C CA . LEU A 1 409 ? -30.678 64.324 -29.073 1.00 19.61 428 LEU A CA 1
ATOM 3328 C C . LEU A 1 409 ? -30.767 64.528 -27.572 1.00 20.91 428 LEU A C 1
ATOM 3329 O O . LEU A 1 409 ? -31.905 64.531 -26.983 1.00 21.79 428 LEU A O 1
ATOM 3334 N N . THR A 1 410 ? -29.630 64.788 -26.952 1.00 21.28 429 THR A N 1
ATOM 3335 C CA . THR A 1 410 ? -29.550 65.098 -25.491 1.00 22.39 429 THR A CA 1
ATOM 3336 C C . THR A 1 410 ? -29.707 66.599 -25.274 1.00 23.73 429 THR A C 1
ATOM 3337 O O . THR A 1 410 ? -29.821 67.353 -26.261 1.00 23.87 429 THR A O 1
ATOM 3341 N N . ASP A 1 411 ? -29.685 67.025 -23.995 1.00 25.17 430 ASP A N 1
ATOM 3342 C CA A ASP A 1 411 ? -29.622 68.422 -23.560 0.50 26.96 430 ASP A CA 1
ATOM 3343 C CA B ASP A 1 411 ? -29.691 68.455 -23.687 0.50 26.60 430 ASP A CA 1
ATOM 3344 C C . ASP A 1 411 ? -28.366 69.117 -24.079 1.00 26.17 430 ASP A C 1
ATOM 3345 O O . ASP A 1 411 ? -28.306 70.327 -24.124 1.00 26.93 430 ASP A O 1
ATOM 3354 N N . ASN A 1 412 ? -27.355 68.313 -24.402 1.00 24.02 431 ASN A N 1
ATOM 3355 C CA . ASN A 1 412 ? -26.059 68.883 -24.838 1.00 22.86 431 ASN A CA 1
ATOM 3356 C C . ASN A 1 412 ? -25.674 68.424 -26.256 1.00 22.02 431 ASN A C 1
ATOM 3357 O O . ASN A 1 412 ? -24.478 68.320 -26.533 1.00 21.84 431 ASN A O 1
ATOM 3362 N N . GLY A 1 413 ? -26.678 68.222 -27.104 1.00 21.04 432 GLY A N 1
ATOM 3363 C CA . GLY A 1 413 ? -26.569 67.873 -28.512 1.00 20.37 432 GLY A CA 1
ATOM 3364 C C . GLY A 1 413 ? -26.763 66.407 -28.879 1.00 19.32 432 GLY A C 1
ATOM 3365 O O . GLY A 1 413 ? -27.032 65.524 -28.018 1.00 18.47 432 GLY A O 1
ATOM 3366 N N . TRP A 1 414 ? -26.623 66.170 -30.190 1.00 18.58 433 TRP A N 1
ATOM 3367 C CA . TRP A 1 414 ? -26.685 64.803 -30.702 1.00 18.48 433 TRP A CA 1
ATOM 3368 C C . TRP A 1 414 ? -25.551 63.898 -30.152 1.00 18.90 433 TRP A C 1
ATOM 3369 O O . TRP A 1 414 ? -24.402 64.313 -30.069 1.00 17.87 433 TRP A O 1
ATOM 3380 N N . LYS A 1 415 ? -25.940 62.709 -29.736 1.00 18.63 434 LYS A N 1
ATOM 3381 C CA . LYS A 1 415 ? -24.990 61.659 -29.336 1.00 19.58 434 LYS A CA 1
ATOM 3382 C C . LYS A 1 415 ? -25.204 60.426 -30.198 1.00 19.32 434 LYS A C 1
ATOM 3383 O O . LYS A 1 415 ? -26.328 60.003 -30.371 1.00 18.12 434 LYS A O 1
ATOM 3389 N N . GLU A 1 416 ? -24.128 59.869 -30.732 1.00 19.64 435 GLU A N 1
ATOM 3390 C CA . GLU A 1 416 ? -24.250 58.601 -31.463 1.00 20.77 435 GLU A CA 1
ATOM 3391 C C . GLU A 1 416 ? -24.571 57.473 -30.478 1.00 21.09 435 GLU A C 1
ATOM 3392 O O . GLU A 1 416 ? -23.881 57.280 -29.458 1.00 23.28 435 GLU A O 1
ATOM 3398 N N . VAL A 1 417 ? -25.636 56.750 -30.738 1.00 20.26 436 VAL A N 1
ATOM 3399 C CA . VAL A 1 417 ? -26.037 55.637 -29.876 1.00 21.04 436 VAL A CA 1
ATOM 3400 C C . VAL A 1 417 ? -25.882 54.310 -30.565 1.00 21.50 436 VAL A C 1
ATOM 3401 O O . VAL A 1 417 ? -25.900 53.276 -29.842 1.00 25.61 436 VAL A O 1
ATOM 3405 N N . GLY A 1 418 ? -25.793 54.254 -31.900 1.00 20.52 437 GLY A N 1
ATOM 3406 C CA . GLY A 1 418 ? -25.481 52.966 -32.525 1.00 20.66 437 GLY A CA 1
ATOM 3407 C C . GLY A 1 418 ? -25.226 53.049 -33.975 1.00 19.30 437 GLY A C 1
ATOM 3408 O O . GLY A 1 418 ? -25.536 54.029 -34.598 1.00 17.81 437 GLY A O 1
ATOM 3409 N N . LYS A 1 419 ? -24.632 51.972 -34.492 1.00 19.07 438 LYS A N 1
ATOM 3410 C CA . LYS A 1 419 ? -24.383 51.836 -35.879 1.00 20.10 438 LYS A CA 1
ATOM 3411 C C . LYS A 1 419 ? -24.679 50.397 -36.227 1.00 18.62 438 LYS A C 1
ATOM 3412 O O . LYS A 1 419 ? -24.367 49.523 -35.424 1.00 20.04 438 LYS A O 1
ATOM 3418 N N . GLY A 1 420 ? -25.168 50.175 -37.434 1.00 17.75 439 GLY A N 1
ATOM 3419 C CA . GLY A 1 420 ? -25.466 48.836 -37.906 1.00 16.97 439 GLY A CA 1
ATOM 3420 C C . GLY A 1 420 ? -25.257 48.768 -39.407 1.00 16.23 439 GLY A C 1
ATOM 3421 O O . GLY A 1 420 ? -24.800 49.710 -40.031 1.00 16.90 439 GLY A O 1
ATOM 3422 N N . THR A 1 421 ? -25.519 47.574 -39.920 1.00 15.40 440 THR A N 1
ATOM 3423 C CA . THR A 1 421 ? -25.340 47.258 -41.312 1.00 15.25 440 THR A CA 1
ATOM 3424 C C . THR A 1 421 ? -26.729 47.026 -41.919 1.00 15.04 440 THR A C 1
ATOM 3425 O O . THR A 1 421 ? -27.381 47.988 -42.310 1.00 14.98 440 THR A O 1
ATOM 3429 N N . THR A 1 422 ? -27.173 45.787 -41.961 1.00 14.79 441 THR A N 1
ATOM 3430 C CA . THR A 1 422 ? -28.508 45.432 -42.378 1.00 15.02 441 THR A CA 1
ATOM 3431 C C . THR A 1 422 ? -29.546 45.833 -41.341 1.00 14.63 441 THR A C 1
ATOM 3432 O O . THR A 1 422 ? -29.242 46.003 -40.169 1.00 14.80 441 THR A O 1
ATOM 3436 N N . ILE A 1 423 ? -30.794 45.987 -41.804 1.00 15.25 442 ILE A N 1
ATOM 3437 C CA . ILE A 1 423 ? -31.938 46.067 -40.938 1.00 14.90 442 ILE A CA 1
ATOM 3438 C C . ILE A 1 423 ? -32.830 44.860 -41.206 1.00 14.89 442 ILE A C 1
ATOM 3439 O O . ILE A 1 423 ? -32.887 43.979 -40.405 1.00 14.63 442 ILE A O 1
ATOM 3444 N N . GLY A 1 424 ? -33.431 44.792 -42.397 1.00 14.72 443 GLY A N 1
ATOM 3445 C CA . GLY A 1 424 ? -34.269 43.647 -42.712 1.00 14.84 443 GLY A CA 1
ATOM 3446 C C . GLY A 1 424 ? -35.621 43.750 -42.036 1.00 15.63 443 GLY A C 1
ATOM 3447 O O . GLY A 1 424 ? -36.182 44.832 -41.824 1.00 15.68 443 GLY A O 1
ATOM 3448 N N . TYR A 1 425 ? -36.131 42.591 -41.632 1.00 15.80 444 TYR A N 1
ATOM 3449 C CA . TYR A 1 425 ? -37.373 42.576 -40.916 1.00 15.14 444 TYR A CA 1
ATOM 3450 C C . TYR A 1 425 ? -37.352 43.354 -39.615 1.00 15.16 444 TYR A C 1
ATOM 3451 O O . TYR A 1 425 ? -38.293 44.141 -39.316 1.00 15.10 444 TYR A O 1
ATOM 3460 N N . LYS A 1 426 ? -36.286 43.205 -38.862 1.00 14.74 445 LYS A N 1
ATOM 3461 C CA . LYS A 1 426 ? -36.154 43.834 -37.552 1.00 14.73 445 LYS A CA 1
ATOM 3462 C C . LYS A 1 426 ? -34.713 43.795 -37.136 1.00 13.92 445 LYS A C 1
ATOM 3463 O O . LYS A 1 426 ? -34.077 42.762 -37.208 1.00 13.85 445 LYS A O 1
ATOM 3469 N N . ARG A 1 427 ? -34.226 44.932 -36.636 1.00 14.94 446 ARG A N 1
ATOM 3470 C CA . ARG A 1 427 ? -32.889 45.055 -36.088 1.00 14.29 446 ARG A CA 1
ATOM 3471 C C . ARG A 1 427 ? -32.996 45.902 -34.825 1.00 15.18 446 ARG A C 1
ATOM 3472 O O . ARG A 1 427 ? -33.677 46.967 -34.830 1.00 14.93 446 ARG A O 1
ATOM 3493 N N . LEU A 1 429 ? -30.796 47.627 -31.506 1.00 17.20 448 LEU A N 1
ATOM 3494 C CA A LEU A 1 429 ? -29.507 48.146 -31.025 0.50 17.45 448 LEU A CA 1
ATOM 3495 C CA B LEU A 1 429 ? -29.500 48.119 -31.013 0.50 17.52 448 LEU A CA 1
ATOM 3496 C C . LEU A 1 429 ? -29.631 48.525 -29.584 1.00 17.72 448 LEU A C 1
ATOM 3497 O O . LEU A 1 429 ? -30.585 49.225 -29.199 1.00 17.97 448 LEU A O 1
ATOM 3506 N N . ARG A 1 430 ? -28.700 48.065 -28.766 1.00 16.96 449 ARG A N 1
ATOM 3507 C CA . ARG A 1 430 ? -28.640 48.391 -27.390 1.00 17.95 449 ARG A CA 1
ATOM 3508 C C . ARG A 1 430 ? -27.410 49.276 -27.121 1.00 18.73 449 ARG A C 1
ATOM 3509 O O . ARG A 1 430 ? -26.344 49.125 -27.741 1.00 18.72 449 ARG A O 1
ATOM 3517 N N . PHE A 1 431 ? -27.523 50.125 -26.113 1.00 18.90 450 PHE A N 1
ATOM 3518 C CA . PHE A 1 431 ? -26.472 51.097 -25.818 1.00 19.53 450 PHE A CA 1
ATOM 3519 C C . PHE A 1 431 ? -26.664 51.639 -24.422 1.00 20.90 450 PHE A C 1
ATOM 3520 O O . PHE A 1 431 ? -27.721 51.469 -23.844 1.00 20.45 450 PHE A O 1
ATOM 3528 N N . PRO A 1 432 ? -25.674 52.347 -23.880 1.00 22.41 451 PRO A N 1
ATOM 3529 C CA . PRO A 1 432 ? -25.882 52.877 -22.510 1.00 23.58 451 PRO A CA 1
ATOM 3530 C C . PRO A 1 432 ? -26.992 53.914 -22.487 1.00 22.87 451 PRO A C 1
ATOM 3531 O O . PRO A 1 432 ? -27.066 54.736 -23.414 1.00 22.87 451 PRO A O 1
ATOM 3535 N N . ALA A 1 433 ? -27.828 53.848 -21.449 1.00 23.10 452 ALA A N 1
ATOM 3536 C CA . ALA A 1 433 ? -28.985 54.699 -21.332 1.00 23.46 452 ALA A CA 1
ATOM 3537 C C . ALA A 1 433 ? -28.636 56.168 -21.522 1.00 24.63 452 ALA A C 1
ATOM 3538 O O . ALA A 1 433 ? -27.633 56.676 -20.986 1.00 24.31 452 ALA A O 1
ATOM 3540 N N . VAL A 1 434 ? -29.498 56.839 -22.274 1.00 25.54 453 VAL A N 1
ATOM 3541 C CA A VAL A 1 434 ? -29.425 58.289 -22.419 0.50 25.35 453 VAL A CA 1
ATOM 3542 C CA B VAL A 1 434 ? -29.434 58.300 -22.459 0.50 25.58 453 VAL A CA 1
ATOM 3543 C C . VAL A 1 434 ? -30.793 58.927 -22.275 1.00 25.49 453 VAL A C 1
ATOM 3544 O O . VAL A 1 434 ? -31.826 58.335 -22.641 1.00 23.54 453 VAL A O 1
ATOM 3551 N N . ASN A 1 435 ? -30.771 60.152 -21.760 1.00 25.34 454 ASN A N 1
ATOM 3552 C CA A ASN A 1 435 ? -31.959 60.991 -21.703 0.70 26.31 454 ASN A CA 1
ATOM 3553 C CA B ASN A 1 435 ? -31.929 61.006 -21.672 0.30 25.92 454 ASN A CA 1
ATOM 3554 C C . ASN A 1 435 ? -31.967 61.804 -22.983 1.00 25.49 454 ASN A C 1
ATOM 3555 O O . ASN A 1 435 ? -31.016 62.558 -23.254 1.00 25.04 454 ASN A O 1
ATOM 3564 N N . ALA A 1 436 ? -33.034 61.657 -23.777 1.00 23.24 455 ALA A N 1
ATOM 3565 C CA . ALA A 1 436 ? -33.128 62.304 -25.086 1.00 22.04 455 ALA A CA 1
ATOM 3566 C C . ALA A 1 436 ? -34.537 62.718 -25.440 1.00 22.52 455 ALA A C 1
ATOM 3567 O O . ALA A 1 436 ? -35.506 62.114 -24.928 1.00 21.39 455 ALA A O 1
ATOM 3569 N N . ASN A 1 437 ? -34.662 63.657 -26.379 1.00 21.96 456 ASN A N 1
ATOM 3570 C CA . ASN A 1 437 ? -36.006 64.145 -26.806 1.00 23.67 456 ASN A CA 1
ATOM 3571 C C . ASN A 1 437 ? -36.286 63.918 -28.292 1.00 22.77 456 ASN A C 1
ATOM 3572 O O . ASN A 1 437 ? -37.434 64.080 -28.730 1.00 23.08 456 ASN A O 1
ATOM 3577 N N . LYS A 1 438 ? -35.278 63.497 -29.045 1.00 21.85 457 LYS A N 1
ATOM 3578 C CA . LYS A 1 438 ? -35.415 63.112 -30.402 1.00 21.55 457 LYS A CA 1
ATOM 3579 C C . LYS A 1 438 ? -34.419 61.999 -30.714 1.00 21.37 457 LYS A C 1
ATOM 3580 O O . LYS A 1 438 ? -33.388 61.855 -30.054 1.00 20.64 457 LYS A O 1
ATOM 3586 N N . LEU A 1 439 ? -34.725 61.264 -31.781 1.00 20.83 458 LEU A N 1
ATOM 3587 C CA . LEU A 1 439 ? -33.841 60.287 -32.337 1.00 21.64 458 LEU A CA 1
ATOM 3588 C C . LEU A 1 439 ? -33.643 60.625 -33.770 1.00 21.90 458 LEU A C 1
ATOM 3589 O O . LEU A 1 439 ? -34.558 61.142 -34.454 1.00 23.79 458 LEU A O 1
ATOM 3594 N N . ARG A 1 440 ? -32.466 60.384 -34.285 1.00 20.66 459 ARG A N 1
ATOM 3595 C CA . ARG A 1 440 ? -32.204 60.585 -35.707 1.00 20.25 459 ARG A CA 1
ATOM 3596 C C . ARG A 1 440 ? -31.611 59.314 -36.266 1.00 20.96 459 ARG A C 1
ATOM 3597 O O . ARG A 1 440 ? -30.709 58.754 -35.640 1.00 21.40 459 ARG A O 1
ATOM 3605 N N . VAL A 1 441 ? -32.089 58.882 -37.443 1.00 20.01 460 VAL A N 1
ATOM 3606 C CA . VAL A 1 441 ? -31.563 57.717 -38.119 1.00 19.00 460 VAL A CA 1
ATOM 3607 C C . VAL A 1 441 ? -31.054 58.192 -39.455 1.00 18.71 460 VAL A C 1
ATOM 3608 O O . VAL A 1 441 ? -31.681 59.005 -40.137 1.00 18.84 460 VAL A O 1
ATOM 3612 N N . ARG A 1 442 ? -29.852 57.751 -39.769 1.00 17.94 461 ARG A N 1
ATOM 3613 C CA . ARG A 1 442 ? -29.206 58.044 -41.028 1.00 19.14 461 ARG A CA 1
ATOM 3614 C C . ARG A 1 442 ? -28.933 56.757 -41.787 1.00 19.12 461 ARG A C 1
ATOM 3615 O O . ARG A 1 442 ? -28.284 55.867 -41.245 1.00 18.32 461 ARG A O 1
ATOM 3623 N N . ILE A 1 443 ? -29.436 56.636 -42.990 1.00 19.37 462 ILE A N 1
ATOM 3624 C CA . ILE A 1 443 ? -29.097 55.494 -43.845 1.00 20.22 462 ILE A CA 1
ATOM 3625 C C . ILE A 1 443 ? -27.860 55.878 -44.601 1.00 20.52 462 ILE A C 1
ATOM 3626 O O . ILE A 1 443 ? -27.883 56.697 -45.536 1.00 21.77 462 ILE A O 1
ATOM 3631 N N . ASP A 1 444 ? -26.749 55.338 -44.157 1.00 20.95 463 ASP A N 1
ATOM 3632 C CA . ASP A 1 444 ? -25.434 55.624 -44.764 1.00 22.42 463 ASP A CA 1
ATOM 3633 C C . ASP A 1 444 ? -25.256 54.965 -46.114 1.00 23.22 463 ASP A C 1
ATOM 3634 O O . ASP A 1 444 ? -24.675 55.567 -47.059 1.00 24.23 463 ASP A O 1
ATOM 3639 N N . GLU A 1 445 ? -25.734 53.739 -46.247 1.00 21.98 464 GLU A N 1
ATOM 3640 C CA . GLU A 1 445 ? -25.606 53.002 -47.500 1.00 22.77 464 GLU A CA 1
ATOM 3641 C C . GLU A 1 445 ? -26.835 52.150 -47.698 1.00 20.99 464 GLU A C 1
ATOM 3642 O O . GLU A 1 445 ? -27.266 51.521 -46.763 1.00 19.48 464 GLU A O 1
ATOM 3648 N N . CYS A 1 446 ? -27.314 52.070 -48.933 1.00 20.70 465 CYS A N 1
ATOM 3649 C CA . CYS A 1 446 ? -28.415 51.143 -49.237 1.00 21.29 465 CYS A CA 1
ATOM 3650 C C . CYS A 1 446 ? -28.417 50.804 -50.691 1.00 21.79 465 CYS A C 1
ATOM 3651 O O . CYS A 1 446 ? -27.774 51.519 -51.510 1.00 23.38 465 CYS A O 1
ATOM 3654 N N . ARG A 1 447 ? -29.119 49.735 -51.013 1.00 20.93 466 ARG A N 1
ATOM 3655 C CA . ARG A 1 447 ? -29.359 49.332 -52.371 1.00 21.51 466 ARG A CA 1
ATOM 3656 C C . ARG A 1 447 ? -30.592 50.033 -52.868 1.00 22.39 466 ARG A C 1
ATOM 3657 O O . ARG A 1 447 ? -31.639 49.976 -52.233 1.00 22.21 466 ARG A O 1
ATOM 3665 N N . LEU A 1 448 ? -30.488 50.661 -54.062 1.00 23.61 467 LEU A N 1
ATOM 3666 C CA . LEU A 1 448 ? -31.616 51.449 -54.584 1.00 24.53 467 LEU A CA 1
ATOM 3667 C C . LEU A 1 448 ? -32.150 52.398 -53.497 1.00 24.28 467 LEU A C 1
ATOM 3668 O O . LEU A 1 448 ? -31.338 53.036 -52.864 1.00 23.37 467 LEU A O 1
ATOM 3673 N N . THR A 1 449 ? -33.482 52.543 -53.338 1.00 25.10 468 THR A N 1
ATOM 3674 C CA . THR A 1 449 ? -34.066 53.358 -52.289 1.00 24.70 468 THR A CA 1
ATOM 3675 C C . THR A 1 449 ? -34.512 52.486 -51.130 1.00 24.17 468 THR A C 1
ATOM 3676 O O . THR A 1 449 ? -35.267 51.540 -51.351 1.00 25.70 468 THR A O 1
ATOM 3680 N N . ALA A 1 450 ? -34.068 52.795 -49.905 1.00 22.19 469 ALA A N 1
ATOM 3681 C CA . ALA A 1 450 ? -34.483 52.076 -48.712 1.00 21.50 469 ALA A CA 1
ATOM 3682 C C . ALA A 1 450 ? -35.847 52.533 -48.250 1.00 20.79 469 ALA A C 1
ATOM 3683 O O . ALA A 1 450 ? -36.156 53.713 -48.384 1.00 21.26 469 ALA A O 1
ATOM 3685 N N . TYR A 1 451 ? -36.620 51.614 -47.726 1.00 20.11 470 TYR A N 1
ATOM 3686 C CA . TYR A 1 451 ? -37.959 51.871 -47.176 1.00 20.05 470 TYR A CA 1
ATOM 3687 C C . TYR A 1 451 ? -37.989 51.460 -45.694 1.00 19.62 470 TYR A C 1
ATOM 3688 O O . TYR A 1 451 ? -38.012 50.272 -45.386 1.00 19.49 470 TYR A O 1
ATOM 3697 N N . VAL A 1 452 ? -37.865 52.421 -44.803 1.00 18.48 471 VAL A N 1
ATOM 3698 C CA . VAL A 1 452 ? -37.908 52.184 -43.378 1.00 18.49 471 VAL A CA 1
ATOM 3699 C C . VAL A 1 452 ? -39.325 52.363 -42.910 1.00 18.88 471 VAL A C 1
ATOM 3700 O O . VAL A 1 452 ? -39.894 53.453 -43.037 1.00 19.85 471 VAL A O 1
ATOM 3704 N N . SER A 1 453 ? -39.901 51.301 -42.371 1.00 19.05 472 SER A N 1
ATOM 3705 C CA . SER A 1 453 ? -41.307 51.288 -41.985 1.00 19.56 472 SER A CA 1
ATOM 3706 C C . SER A 1 453 ? -41.576 51.536 -40.526 1.00 19.64 472 SER A C 1
ATOM 3707 O O . SER A 1 453 ? -42.698 51.936 -40.134 1.00 19.53 472 SER A O 1
ATOM 3710 N N . GLN A 1 454 ? -40.603 51.300 -39.694 1.00 18.39 473 GLN A N 1
ATOM 3711 C CA . GLN A 1 454 ? -40.762 51.649 -38.273 1.00 19.25 473 GLN A CA 1
ATOM 3712 C C . GLN A 1 454 ? -39.444 51.923 -37.593 1.00 18.40 473 GLN A C 1
ATOM 3713 O O . GLN A 1 454 ? -38.452 51.217 -37.794 1.00 16.11 473 GLN A O 1
ATOM 3719 N N . VAL A 1 455 ? -39.491 52.915 -36.704 1.00 17.62 474 VAL A N 1
ATOM 3720 C CA . VAL A 1 455 ? -38.483 53.123 -35.708 1.00 17.34 474 VAL A CA 1
ATOM 3721 C C . VAL A 1 455 ? -39.168 53.225 -34.375 1.00 17.54 474 VAL A C 1
ATOM 3722 O O . VAL A 1 455 ? -40.172 53.968 -34.223 1.00 17.23 474 VAL A O 1
ATOM 3726 N N . ALA A 1 456 ? -38.621 52.538 -33.383 1.00 16.43 475 ALA A N 1
ATOM 3727 C CA . ALA A 1 456 ? -39.179 52.461 -32.037 1.00 16.87 475 ALA A CA 1
ATOM 3728 C C . ALA A 1 456 ? -38.024 52.524 -31.024 1.00 16.47 475 ALA A C 1
ATOM 3729 O O . ALA A 1 456 ? -36.852 52.282 -31.378 1.00 16.62 475 ALA A O 1
ATOM 3731 N N . ALA A 1 457 ? -38.304 52.897 -29.780 1.00 16.67 476 ALA A N 1
ATOM 3732 C CA . ALA A 1 457 ? -37.255 52.997 -28.760 1.00 16.53 476 ALA A CA 1
ATOM 3733 C C . ALA A 1 457 ? -37.806 52.754 -27.397 1.00 17.56 476 ALA A C 1
ATOM 3734 O O . ALA A 1 457 ? -38.993 53.075 -27.115 1.00 18.48 476 ALA A O 1
ATOM 3736 N N . TYR A 1 458 ? -36.986 52.152 -26.559 1.00 17.53 477 TYR A N 1
ATOM 3737 C CA . TYR A 1 458 ? -37.411 51.643 -25.265 1.00 18.63 477 TYR A CA 1
ATOM 3738 C C . TYR A 1 458 ? -36.296 51.769 -24.252 1.00 19.10 477 TYR A C 1
ATOM 3739 O O . TYR A 1 458 ? -35.142 52.003 -24.580 1.00 18.70 477 TYR A O 1
ATOM 3748 N N . TYR A 1 459 ? -36.684 51.585 -23.009 1.00 21.16 478 TYR A N 1
ATOM 3749 C CA . TYR A 1 459 ? -35.784 51.377 -21.890 1.00 22.37 478 TYR A CA 1
ATOM 3750 C C . TYR A 1 459 ? -35.916 49.916 -21.469 1.00 22.40 478 TYR A C 1
ATOM 3751 O O . TYR A 1 459 ? -37.005 49.491 -21.059 1.00 23.19 478 TYR A O 1
ATOM 3760 N N . ALA A 1 460 ? -34.841 49.148 -21.656 1.00 22.33 479 ALA A N 1
ATOM 3761 C CA . ALA A 1 460 ? -34.746 47.743 -21.229 1.00 22.03 479 ALA A CA 1
ATOM 3762 C C . ALA A 1 460 ? -33.936 47.715 -19.927 1.00 23.05 479 ALA A C 1
ATOM 3763 O O . ALA A 1 460 ? -32.796 48.161 -19.907 1.00 23.78 479 ALA A O 1
ATOM 3765 N N . GLU A 1 461 ? -34.528 47.224 -18.849 1.00 23.84 480 GLU A N 1
ATOM 3766 C CA A GLU A 1 461 ? -33.817 47.065 -17.587 0.50 25.74 480 GLU A CA 1
ATOM 3767 C CA B GLU A 1 461 ? -33.786 47.057 -17.598 0.50 25.41 480 GLU A CA 1
ATOM 3768 C C . GLU A 1 461 ? -32.527 46.201 -17.804 1.00 25.35 480 GLU A C 1
ATOM 3769 O O . GLU A 1 461 ? -32.593 45.071 -18.331 1.00 24.70 480 GLU A O 1
ATOM 3780 N N . PRO A 1 462 ? -31.335 46.710 -17.400 1.00 26.07 481 PRO A N 1
ATOM 3781 C CA . PRO A 1 462 ? -30.137 45.879 -17.572 1.00 26.27 481 PRO A CA 1
ATOM 3782 C C . PRO A 1 462 ? -30.190 44.684 -16.637 1.00 27.02 481 PRO A C 1
ATOM 3783 O O . PRO A 1 462 ? -30.662 44.800 -15.515 1.00 27.81 481 PRO A O 1
ATOM 3787 N N . LEU A 1 463 ? -29.787 43.528 -17.124 1.00 26.53 482 LEU A N 1
ATOM 3788 C CA . LEU A 1 463 ? -29.851 42.295 -16.355 1.00 27.75 482 LEU A CA 1
ATOM 3789 C C . LEU A 1 463 ? -28.461 41.882 -15.924 1.00 30.52 482 LEU A C 1
ATOM 3790 O O . LEU A 1 463 ? -27.496 42.117 -16.634 1.00 31.19 482 LEU A O 1
ATOM 3795 N N . GLN A 1 464 ? -28.392 41.244 -14.758 1.00 34.90 483 GLN A N 1
ATOM 3796 C CA . GLN A 1 464 ? -27.156 40.685 -14.222 1.00 38.15 483 GLN A CA 1
ATOM 3797 C C . GLN A 1 464 ? -27.041 39.215 -14.594 1.00 34.98 483 GLN A C 1
ATOM 3798 O O . GLN A 1 464 ? -28.052 38.488 -14.562 1.00 32.89 483 GLN A O 1
ATOM 3804 N N A GLU A 1 465 ? -25.827 38.768 -14.872 0.50 34.57 484 GLU A N 1
ATOM 3805 N N B GLU A 1 465 ? -25.823 38.768 -14.893 0.50 36.12 484 GLU A N 1
ATOM 3806 C CA A GLU A 1 465 ? -25.575 37.336 -15.055 0.50 34.91 484 GLU A CA 1
ATOM 3807 C CA B GLU A 1 465 ? -25.552 37.332 -15.111 0.50 37.48 484 GLU A CA 1
ATOM 3808 C C A GLU A 1 465 ? -25.868 36.565 -13.781 0.50 36.74 484 GLU A C 1
ATOM 3809 C C B GLU A 1 465 ? -25.774 36.552 -13.814 0.50 38.34 484 GLU A C 1
ATOM 3810 O O A GLU A 1 465 ? -25.867 37.114 -12.671 0.50 35.34 484 GLU A O 1
ATOM 3811 O O B GLU A 1 465 ? -25.635 37.095 -12.713 0.50 36.95 484 GLU A O 1
ATOM 3822 N N . GLU A 1 466 ? -26.142 35.282 -13.952 1.00 37.54 485 GLU A N 1
ATOM 3823 C CA . GLU A 1 466 ? -26.398 34.413 -12.823 1.00 40.76 485 GLU A CA 1
ATOM 3824 C C . GLU A 1 466 ? -25.076 34.121 -12.137 1.00 40.92 485 GLU A C 1
ATOM 3825 O O . GLU A 1 466 ? -24.064 34.037 -12.830 1.00 38.50 485 GLU A O 1
ATOM 3831 N N . THR A 1 467 ? -25.095 34.009 -10.803 1.00 51.52 486 THR A N 1
ATOM 3832 C CA . THR A 1 467 ? -23.937 33.528 -10.041 1.00 52.97 486 THR A CA 1
ATOM 3833 C C . THR A 1 467 ? -23.626 32.065 -10.381 1.00 52.73 486 THR A C 1
ATOM 3834 O O . THR A 1 467 ? -24.512 31.210 -10.280 1.00 53.58 486 THR A O 1
ATOM 3838 N N . THR A 1 468 ? -22.397 31.767 -10.785 1.00 51.81 487 THR A N 1
ATOM 3839 C CA . THR A 1 468 ? -21.977 30.378 -10.966 1.00 54.71 487 THR A CA 1
ATOM 3840 C C . THR A 1 468 ? -22.099 29.606 -9.633 1.00 53.26 487 THR A C 1
ATOM 3841 O O . THR A 1 468 ? -21.650 30.104 -8.611 1.00 51.66 487 THR A O 1
ATOM 3845 N N . LYS A 1 469 ? -22.739 28.431 -9.667 1.00 52.09 488 LYS A N 1
ATOM 3846 C CA A LYS A 1 469 ? -22.897 27.598 -8.479 0.50 51.02 488 LYS A CA 1
ATOM 3847 C CA B LYS A 1 469 ? -22.892 27.577 -8.475 0.50 51.02 488 LYS A CA 1
ATOM 3848 C C . LYS A 1 469 ? -21.626 26.750 -8.345 1.00 48.02 488 LYS A C 1
ATOM 3849 O O . LYS A 1 469 ? -21.222 26.087 -9.286 1.00 45.80 488 LYS A O 1
ATOM 3860 N N . GLU A 1 470 ? -20.987 26.801 -7.178 1.00 43.29 489 GLU A N 1
ATOM 3861 C CA . GLU A 1 470 ? -19.701 26.121 -6.974 1.00 41.00 489 GLU A CA 1
ATOM 3862 C C . GLU A 1 470 ? -19.784 25.362 -5.680 1.00 40.05 489 GLU A C 1
ATOM 3863 O O . GLU A 1 470 ? -20.029 25.964 -4.647 1.00 40.35 489 GLU A O 1
ATOM 3869 N N . ASP A 1 471 ? -19.551 24.060 -5.734 1.00 40.22 490 ASP A N 1
ATOM 3870 C CA . ASP A 1 471 ? -19.698 23.208 -4.565 1.00 42.19 490 ASP A CA 1
ATOM 3871 C C . ASP A 1 471 ? -18.568 23.420 -3.559 1.00 40.51 490 ASP A C 1
ATOM 3872 O O . ASP A 1 471 ? -18.702 22.997 -2.428 1.00 42.06 490 ASP A O 1
ATOM 3877 N N . TRP A 1 472 ? -17.513 24.125 -3.974 1.00 36.95 491 TRP A N 1
ATOM 3878 C CA . TRP A 1 472 ? -16.331 24.433 -3.145 1.00 35.70 491 TRP A CA 1
ATOM 3879 C C . TRP A 1 472 ? -16.347 25.852 -2.512 1.00 36.25 491 TRP A C 1
ATOM 3880 O O . TRP A 1 472 ? -15.374 26.245 -1.796 1.00 35.01 491 TRP A O 1
ATOM 3891 N N . ASN A 1 473 ? -17.433 26.609 -2.722 1.00 34.99 492 ASN A N 1
ATOM 3892 C CA . ASN A 1 473 ? -17.603 27.917 -2.070 1.00 34.16 492 ASN A CA 1
ATOM 3893 C C . ASN A 1 473 ? -19.031 28.025 -1.609 1.00 36.47 492 ASN A C 1
ATOM 3894 O O . ASN A 1 473 ? -19.954 27.962 -2.449 1.00 37.68 492 ASN A O 1
ATOM 3899 N N . ASN A 1 474 ? -19.241 28.176 -0.303 1.00 36.13 493 ASN A N 1
ATOM 3900 C CA . ASN A 1 474 ? -20.598 28.301 0.227 1.00 38.16 493 ASN A CA 1
ATOM 3901 C C . ASN A 1 474 ? -20.855 29.640 0.919 1.00 38.37 493 ASN A C 1
ATOM 3902 O O . ASN A 1 474 ? -21.855 29.793 1.603 1.00 39.58 493 ASN A O 1
ATOM 3907 N N . LEU A 1 475 ? -19.964 30.607 0.714 1.00 37.67 494 LEU A N 1
ATOM 3908 C CA . LEU A 1 475 ? -20.162 31.983 1.196 1.00 39.42 494 LEU A CA 1
ATOM 3909 C C . LEU A 1 475 ? -20.225 32.890 -0.042 1.00 39.53 494 LEU A C 1
ATOM 3910 O O . LEU A 1 475 ? -19.178 33.157 -0.665 1.00 38.23 494 LEU A O 1
ATOM 3915 N N . PRO A 1 476 ? -21.451 33.343 -0.413 1.00 39.99 495 PRO A N 1
ATOM 3916 C CA . PRO A 1 476 ? -21.545 34.067 -1.697 1.00 40.13 495 PRO A CA 1
ATOM 3917 C C . PRO A 1 476 ? -20.611 35.284 -1.707 1.00 39.58 495 PRO A C 1
ATOM 3918 O O . PRO A 1 476 ? -20.492 35.990 -0.689 1.00 37.65 495 PRO A O 1
ATOM 3922 N N . ARG A 1 477 ? -19.936 35.496 -2.835 1.00 38.68 496 ARG A N 1
ATOM 3923 C CA . ARG A 1 477 ? -18.949 36.579 -2.933 1.00 38.68 496 ARG A CA 1
ATOM 3924 C C . ARG A 1 477 ? -19.583 37.970 -2.937 1.00 40.59 496 ARG A C 1
ATOM 3925 O O . ARG A 1 477 ? -18.876 38.960 -2.709 1.00 40.73 496 ARG A O 1
ATOM 3933 N N . SER A 1 478 ? -20.902 38.042 -3.195 1.00 41.96 497 SER A N 1
ATOM 3934 C CA . SER A 1 478 ? -21.657 39.292 -3.064 1.00 44.34 497 SER A CA 1
ATOM 3935 C C . SER A 1 478 ? -21.482 39.998 -1.701 1.00 44.74 497 SER A C 1
ATOM 3936 O O . SER A 1 478 ? -21.647 41.205 -1.608 1.00 46.27 497 SER A O 1
ATOM 3939 N N . GLY A 1 479 ? -21.210 39.238 -0.651 1.00 44.03 498 GLY A N 1
ATOM 3940 C CA . GLY A 1 479 ? -20.886 39.799 0.652 1.00 44.44 498 GLY A CA 1
ATOM 3941 C C . GLY A 1 479 ? -19.407 40.135 0.847 1.00 43.81 498 GLY A C 1
ATOM 3942 O O . GLY A 1 479 ? -19.063 40.729 1.865 1.00 43.75 498 GLY A O 1
ATOM 3943 N N . TRP A 1 480 ? -18.521 39.737 -0.081 1.00 42.18 499 TRP A N 1
ATOM 3944 C CA . TRP A 1 480 ? -17.062 39.971 0.092 1.00 41.16 499 TRP A CA 1
ATOM 3945 C C . TRP A 1 480 ? -16.676 41.325 -0.419 1.00 43.49 499 TRP A C 1
ATOM 3946 O O . TRP A 1 480 ? -17.370 41.885 -1.242 1.00 45.78 499 TRP A O 1
ATOM 3957 N N . LYS A 1 481 ? -15.544 41.834 0.059 1.00 43.70 500 LYS A N 1
ATOM 3958 C CA . LYS A 1 481 ? -14.907 43.021 -0.503 1.00 45.72 500 LYS A CA 1
ATOM 3959 C C . LYS A 1 481 ? -13.412 42.794 -0.631 1.00 42.54 500 LYS A C 1
ATOM 3960 O O . LYS A 1 481 ? -12.776 42.351 0.315 1.00 43.22 500 LYS A O 1
ATOM 3966 N N . GLN A 1 482 ? -12.845 43.125 -1.780 1.00 42.58 501 GLN A N 1
ATOM 3967 C CA . GLN A 1 482 ? -11.403 43.024 -1.980 1.00 42.41 501 GLN A CA 1
ATOM 3968 C C . GLN A 1 482 ? -10.704 44.161 -1.281 1.00 43.42 501 GLN A C 1
ATOM 3969 O O . GLN A 1 482 ? -10.972 45.307 -1.573 1.00 44.34 501 GLN A O 1
ATOM 3975 N N . VAL A 1 483 ? -9.825 43.842 -0.345 1.00 43.12 502 VAL A N 1
ATOM 3976 C CA . VAL A 1 483 ? -8.978 44.841 0.330 1.00 44.93 502 VAL A CA 1
ATOM 3977 C C . VAL A 1 483 ? -7.697 45.185 -0.436 1.00 44.51 502 VAL A C 1
ATOM 3978 O O . VAL A 1 483 ? -7.236 46.308 -0.393 1.00 45.70 502 VAL A O 1
ATOM 3982 N N . ALA A 1 484 ? -7.087 44.213 -1.089 1.00 43.05 503 ALA A N 1
ATOM 3983 C CA . ALA A 1 484 ? -5.819 44.439 -1.790 1.00 43.90 503 ALA A CA 1
ATOM 3984 C C . ALA A 1 484 ? -5.702 43.413 -2.901 1.00 42.90 503 ALA A C 1
ATOM 3985 O O . ALA A 1 484 ? -6.202 42.292 -2.764 1.00 40.74 503 ALA A O 1
ATOM 3987 N N . ALA A 1 485 ? -5.100 43.814 -4.018 1.00 44.42 504 ALA A N 1
ATOM 3988 C CA . ALA A 1 485 ? -5.064 42.951 -5.207 1.00 43.67 504 ALA A CA 1
ATOM 3989 C C . ALA A 1 485 ? -3.881 41.954 -5.149 1.00 42.35 504 ALA A C 1
ATOM 3990 O O . ALA A 1 485 ? -3.983 40.838 -5.681 1.00 38.72 504 ALA A O 1
ATOM 3992 N N . SER A 1 486 ? -2.782 42.363 -4.498 1.00 42.12 505 SER A N 1
ATOM 3993 C CA . SER A 1 486 ? -1.553 41.586 -4.501 1.00 41.92 505 SER A CA 1
ATOM 3994 C C . SER A 1 486 ? -0.686 41.881 -3.262 1.00 41.69 505 SER A C 1
ATOM 3995 O O . SER A 1 486 ? -0.026 42.916 -3.221 1.00 43.73 505 SER A O 1
ATOM 3998 N N . PRO A 1 487 ? -0.651 41.001 -2.257 1.00 39.14 506 PRO A N 1
ATOM 3999 C CA . PRO A 1 487 ? -1.306 39.702 -2.264 1.00 36.87 506 PRO A CA 1
ATOM 4000 C C . PRO A 1 487 ? -2.823 39.853 -2.129 1.00 36.30 506 PRO A C 1
ATOM 4001 O O . PRO A 1 487 ? -3.334 40.717 -1.377 1.00 36.03 506 PRO A O 1
ATOM 4005 N N . LEU A 1 488 ? -3.549 39.050 -2.904 1.00 35.23 507 LEU A N 1
ATOM 4006 C CA . LEU A 1 488 ? -4.993 39.070 -2.836 1.00 34.94 507 LEU A CA 1
ATOM 4007 C C . LEU A 1 488 ? -5.442 39.015 -1.376 1.00 33.91 507 LEU A C 1
ATOM 4008 O O . LEU A 1 488 ? -5.134 38.053 -0.691 1.00 33.77 507 LEU A O 1
ATOM 4013 N N . THR A 1 489 ? -6.133 40.061 -0.922 1.00 34.26 508 THR A N 1
ATOM 4014 C CA . THR A 1 489 ? -6.642 40.159 0.429 1.00 34.34 508 THR A CA 1
ATOM 4015 C C . THR A 1 489 ? -8.125 40.498 0.390 1.00 35.56 508 THR A C 1
ATOM 4016 O O . THR A 1 489 ? -8.557 41.431 -0.324 1.00 36.35 508 THR A O 1
ATOM 4020 N N . ILE A 1 490 ? -8.903 39.747 1.149 1.00 34.98 509 ILE A N 1
ATOM 4021 C CA . ILE A 1 490 ? -10.351 39.742 1.021 1.00 35.65 509 ILE A CA 1
ATOM 4022 C C . ILE A 1 490 ? -11.009 39.819 2.405 1.00 36.51 509 ILE A C 1
ATOM 4023 O O . ILE A 1 490 ? -10.683 39.056 3.299 1.00 35.79 509 ILE A O 1
ATOM 4028 N N . ASP A 1 491 ? -11.935 40.759 2.542 1.00 38.15 510 ASP A N 1
ATOM 4029 C CA . ASP A 1 491 ? -12.818 40.855 3.677 1.00 39.50 510 ASP A CA 1
ATOM 4030 C C . ASP A 1 491 ? -14.050 40.033 3.319 1.00 40.80 510 ASP A C 1
ATOM 4031 O O . ASP A 1 491 ? -14.789 40.400 2.396 1.00 41.55 510 ASP A O 1
ATOM 4036 N N . LEU A 1 492 ? -14.294 38.956 4.041 1.00 40.38 511 LEU A N 1
ATOM 4037 C CA . LEU A 1 492 ? -15.433 38.084 3.718 1.00 41.16 511 LEU A CA 1
ATOM 4038 C C . LEU A 1 492 ? -16.802 38.640 4.122 1.00 44.29 511 LEU A C 1
ATOM 4039 O O . LEU A 1 492 ? -17.821 38.068 3.737 1.00 44.36 511 LEU A O 1
ATOM 4044 N N . GLY A 1 493 ? -16.825 39.710 4.930 1.00 45.71 512 GLY A N 1
ATOM 4045 C CA . GLY A 1 493 ? -18.058 40.459 5.197 1.00 48.83 512 GLY A CA 1
ATOM 4046 C C . GLY A 1 493 ? -18.665 40.155 6.555 1.00 51.25 512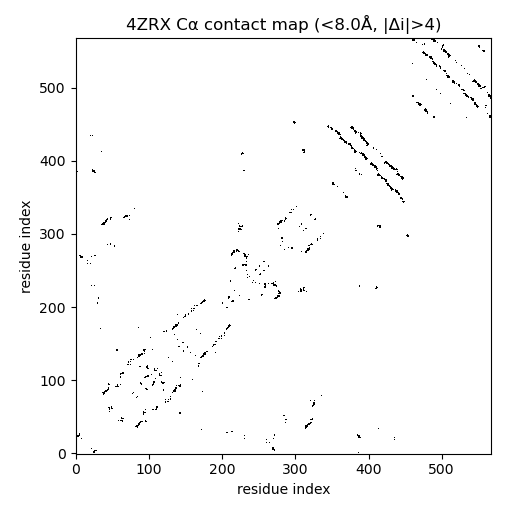 GLY A C 1
ATOM 4047 O O . GLY A 1 493 ? -19.470 40.946 7.053 1.00 53.58 512 GLY A O 1
ATOM 4048 N N . LYS A 1 494 ? -18.314 39.003 7.139 1.00 49.64 513 LYS A N 1
ATOM 4049 C CA . LYS A 1 494 ? -18.625 38.703 8.545 1.00 50.87 513 LYS A CA 1
ATOM 4050 C C . LYS A 1 494 ? -17.621 37.689 9.066 1.00 48.86 513 LYS A C 1
ATOM 4051 O O . LYS A 1 494 ? -16.869 37.095 8.286 1.00 45.67 513 LYS A O 1
ATOM 4057 N N . THR A 1 495 ? -17.623 37.495 10.389 1.00 49.45 514 THR A N 1
ATOM 4058 C CA . THR A 1 495 ? -16.849 36.434 11.022 1.00 49.02 514 THR A CA 1
ATOM 4059 C C . THR A 1 495 ? -17.426 35.065 10.699 1.00 48.42 514 THR A C 1
ATOM 4060 O O . THR A 1 495 ? -18.607 34.810 10.958 1.00 50.41 514 THR A O 1
ATOM 4064 N N . VAL A 1 496 ? -16.599 34.185 10.145 1.00 46.24 515 VAL A N 1
ATOM 4065 C CA . VAL A 1 496 ? -17.004 32.801 9.922 1.00 45.43 515 VAL A CA 1
ATOM 4066 C C . VAL A 1 496 ? -15.962 31.823 10.426 1.00 44.73 515 VAL A C 1
ATOM 4067 O O . VAL A 1 496 ? -14.827 32.203 10.713 1.00 43.13 515 VAL A O 1
ATOM 4071 N N . THR A 1 497 ? -16.364 30.559 10.495 1.00 44.69 516 THR A N 1
ATOM 4072 C CA . THR A 1 497 ? -15.437 29.479 10.727 1.00 44.39 516 THR A CA 1
ATOM 4073 C C . THR A 1 497 ? -15.298 28.680 9.448 1.00 42.72 516 THR A C 1
ATOM 4074 O O . THR A 1 497 ? -16.293 28.189 8.901 1.00 42.95 516 THR A O 1
ATOM 4078 N N . LEU A 1 498 ? -14.054 28.540 8.996 1.00 40.79 517 LEU A N 1
ATOM 4079 C CA . LEU A 1 498 ? -13.726 27.867 7.734 1.00 39.86 517 LEU A CA 1
ATOM 4080 C C . LEU A 1 498 ? -13.223 26.421 7.913 1.00 39.90 517 LEU A C 1
ATOM 4081 O O . LEU A 1 498 ? -12.437 26.154 8.813 1.00 40.74 517 LEU A O 1
ATOM 4086 N N . SER A 1 499 ? -13.679 25.491 7.067 1.00 37.92 518 SER A N 1
ATOM 4087 C CA . SER A 1 499 ? -13.064 24.150 6.965 1.00 37.60 518 SER A CA 1
ATOM 4088 C C . SER A 1 499 ? -12.034 24.032 5.818 1.00 36.00 518 SER A C 1
ATOM 4089 O O . SER A 1 499 ? -11.284 23.069 5.732 1.00 34.43 518 SER A O 1
ATOM 4092 N N . SER A 1 500 ? -12.027 24.986 4.898 1.00 33.90 519 SER A N 1
ATOM 4093 C CA . SER A 1 500 ? -11.135 24.908 3.732 1.00 33.35 519 SER A CA 1
ATOM 4094 C C . SER A 1 500 ? -11.205 26.212 2.968 1.00 32.86 519 SER A C 1
ATOM 4095 O O . SER A 1 500 ? -12.152 27.011 3.179 1.00 32.19 519 SER A O 1
ATOM 4098 N N . PHE A 1 501 ? -10.196 26.434 2.115 1.00 31.48 520 PHE A N 1
ATOM 4099 C CA . PHE A 1 501 ? -10.299 27.366 1.007 1.00 30.34 520 PHE A CA 1
ATOM 4100 C C . PHE A 1 501 ? -9.980 26.583 -0.257 1.00 29.02 520 PHE A C 1
ATOM 4101 O O . PHE A 1 501 ? -9.361 25.513 -0.225 1.00 28.40 520 PHE A O 1
ATOM 4109 N N . THR A 1 502 ? -10.435 27.124 -1.372 1.00 26.79 521 THR A N 1
ATOM 4110 C CA . THR A 1 502 ? -10.189 26.511 -2.667 1.00 27.16 521 THR A CA 1
ATOM 4111 C C . THR A 1 502 ? -9.577 27.563 -3.585 1.00 26.45 521 THR A C 1
ATOM 4112 O O . THR A 1 502 ? -9.935 28.779 -3.519 1.00 26.16 521 THR A O 1
ATOM 4116 N N . TYR A 1 503 ? -8.608 27.130 -4.370 1.00 25.68 522 TYR A N 1
ATOM 4117 C CA . TYR A 1 503 ? -8.089 27.974 -5.439 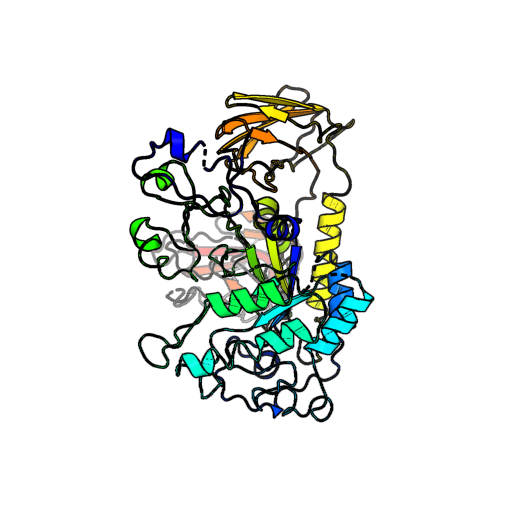1.00 26.95 522 TYR A CA 1
ATOM 4118 C C . TYR A 1 503 ? -8.572 27.335 -6.741 1.00 26.87 522 TYR A C 1
ATOM 4119 O O . TYR A 1 503 ? -8.293 26.141 -6.970 1.00 27.16 522 TYR A O 1
ATOM 4128 N N . ALA A 1 504 ? -9.277 28.114 -7.577 1.00 27.31 523 ALA A N 1
ATOM 4129 C CA . ALA A 1 504 ? -9.868 27.619 -8.838 1.00 27.22 523 ALA A CA 1
ATOM 4130 C C . ALA A 1 504 ? -9.429 28.558 -9.937 1.00 27.68 523 ALA A C 1
ATOM 4131 O O . ALA A 1 504 ? -10.083 29.557 -10.178 1.00 27.34 523 ALA A O 1
ATOM 4133 N N . PRO A 1 505 ? -8.306 28.249 -10.613 1.00 27.90 524 PRO A N 1
ATOM 4134 C CA . PRO A 1 505 ? -7.889 29.035 -11.771 1.00 29.82 524 PRO A CA 1
ATOM 4135 C C . PRO A 1 505 ? -9.074 29.333 -12.715 1.00 31.06 524 PRO A C 1
ATOM 4136 O O . PRO A 1 505 ? -9.837 28.425 -13.040 1.00 30.14 524 PRO A O 1
ATOM 4140 N N . SER A 1 506 ? -9.214 30.600 -13.098 1.00 32.14 525 SER A N 1
ATOM 4141 C CA . SER A 1 506 ? -10.289 31.062 -13.980 1.00 34.43 525 SER A CA 1
ATOM 4142 C C . SER A 1 506 ? -10.401 30.174 -15.226 1.00 34.73 525 SER A C 1
ATOM 4143 O O . SER A 1 506 ? -9.379 29.868 -15.864 1.00 34.50 525 SER A O 1
ATOM 4146 N N . LYS A 1 507 ? -11.637 29.739 -15.525 1.00 35.85 526 LYS A N 1
ATOM 4147 C CA . LYS A 1 507 ? -11.964 28.880 -16.669 1.00 37.68 526 LYS A CA 1
ATOM 4148 C C . LYS A 1 507 ? -11.271 27.511 -16.647 1.00 36.34 526 LYS A C 1
ATOM 4149 O O . LYS A 1 507 ? -11.272 26.779 -17.658 1.00 36.27 526 LYS A O 1
ATOM 4155 N N . ALA A 1 508 ? -10.711 27.144 -15.481 1.00 33.15 527 ALA A N 1
ATOM 4156 C CA . ALA A 1 508 ? -9.972 25.898 -15.320 1.00 33.04 527 ALA A CA 1
ATOM 4157 C C . ALA A 1 508 ? -8.950 25.790 -16.431 1.00 33.76 527 ALA A C 1
ATOM 4158 O O . ALA A 1 508 ? -8.896 24.777 -17.151 1.00 33.26 527 ALA A O 1
ATOM 4160 N N . GLU A 1 509 ? -8.180 26.867 -16.612 1.00 34.82 528 GLU A N 1
ATOM 4161 C CA . GLU A 1 509 ? -7.185 26.889 -17.660 1.00 37.44 528 GLU A CA 1
ATOM 4162 C C . GLU A 1 509 ? -5.820 27.231 -17.089 1.00 37.15 528 GLU A C 1
ATOM 4163 O O . GLU A 1 509 ? -5.693 28.014 -16.166 1.00 34.98 528 GLU A O 1
ATOM 4169 N N . VAL A 1 510 ? -4.805 26.567 -17.615 1.00 38.10 529 VAL A N 1
ATOM 4170 C CA . VAL A 1 510 ? -3.436 26.828 -17.227 1.00 40.44 529 VAL A CA 1
ATOM 4171 C C . VAL A 1 510 ? -3.038 28.207 -17.733 1.00 41.44 529 VAL A C 1
ATOM 4172 O O . VAL A 1 510 ? -3.524 28.660 -18.773 1.00 42.86 529 VAL A O 1
ATOM 4176 N N . LYS A 1 511 ? -2.161 28.871 -16.995 1.00 42.06 530 LYS A N 1
ATOM 4177 C CA A LYS A 1 511 ? -1.616 30.175 -17.386 0.70 44.46 530 LYS A CA 1
ATOM 4178 C CA B LYS A 1 511 ? -1.569 30.127 -17.452 0.30 43.38 530 LYS A CA 1
ATOM 4179 C C . LYS A 1 511 ? -0.304 30.404 -16.664 1.00 44.28 530 LYS A C 1
ATOM 4180 O O . LYS A 1 511 ? -0.175 29.955 -15.517 1.00 41.81 530 LYS A O 1
ATOM 4191 N N . PRO A 1 512 ? 0.653 31.133 -17.292 1.00 46.64 531 PRO A N 1
ATOM 4192 C CA . PRO A 1 512 ? 1.934 31.455 -16.627 1.00 47.82 531 PRO A CA 1
ATOM 4193 C C . PRO A 1 512 ? 1.818 32.139 -15.269 1.00 46.35 531 PRO A C 1
ATOM 4194 O O . PRO A 1 512 ? 2.674 31.955 -14.419 1.00 45.81 531 PRO A O 1
ATOM 4198 N N . THR A 1 513 ? 0.766 32.928 -15.098 1.00 45.57 532 THR A N 1
ATOM 4199 C CA . THR A 1 513 ? 0.575 33.729 -13.887 1.00 45.40 532 THR A CA 1
ATOM 4200 C C . THR A 1 513 ? -0.174 33.032 -12.703 1.00 41.86 532 THR A C 1
ATOM 4201 O O . THR A 1 513 ? -0.473 33.662 -11.667 1.00 39.41 532 THR A O 1
ATOM 4213 N N . ALA A 1 515 ? -1.216 30.648 -9.453 1.00 33.24 534 ALA A N 1
ATOM 4214 C CA . ALA A 1 515 ? -0.562 30.315 -8.185 1.00 32.71 534 ALA A CA 1
ATOM 4215 C C . ALA A 1 515 ? -0.101 28.860 -8.169 1.00 33.79 534 ALA A C 1
ATOM 4216 O O . ALA A 1 515 ? -0.824 27.949 -8.645 1.00 33.01 534 ALA A O 1
ATOM 4218 N N . PHE A 1 516 ? 1.068 28.643 -7.568 1.00 34.03 535 PHE A N 1
ATOM 4219 C CA . PHE A 1 516 ? 1.613 27.317 -7.356 1.00 35.69 535 PHE A CA 1
ATOM 4220 C C . PHE A 1 516 ? 2.062 27.141 -5.883 1.00 36.07 535 PHE A C 1
ATOM 4221 O O . PHE A 1 516 ? 1.500 26.308 -5.155 1.00 33.74 535 PHE A O 1
ATOM 4229 N N . ARG A 1 517 ? 3.073 27.904 -5.484 1.00 37.06 536 ARG A N 1
ATOM 4230 C CA . ARG A 1 517 ? 3.511 27.911 -4.072 1.00 39.35 536 ARG A CA 1
ATOM 4231 C C . ARG A 1 517 ? 2.732 29.001 -3.343 1.00 36.47 536 ARG A C 1
ATOM 4232 O O . ARG A 1 517 ? 2.546 30.093 -3.881 1.00 35.48 536 ARG A O 1
ATOM 4240 N N . TYR A 1 518 ? 2.233 28.713 -2.147 1.00 34.13 537 TYR A N 1
ATOM 4241 C CA . TYR A 1 518 ? 1.397 29.679 -1.495 1.00 32.56 537 TYR A CA 1
ATOM 4242 C C . TYR A 1 518 ? 1.505 29.623 0.012 1.00 32.80 537 TYR A C 1
ATOM 4243 O O . TYR A 1 518 ? 1.982 28.632 0.564 1.00 32.17 537 TYR A O 1
ATOM 4252 N N . GLN A 1 519 ? 1.078 30.717 0.643 1.00 31.93 538 GLN A N 1
ATOM 4253 C CA . GLN A 1 519 ? 0.822 30.763 2.079 1.00 33.46 538 GLN A CA 1
ATOM 4254 C C . GLN A 1 519 ? -0.522 31.445 2.242 1.00 32.64 538 GLN A C 1
ATOM 4255 O O . GLN A 1 519 ? -0.817 32.476 1.568 1.00 32.04 538 GLN A O 1
ATOM 4261 N N . PHE A 1 520 ? -1.369 30.841 3.045 1.00 30.25 539 PHE A N 1
ATOM 4262 C CA . PHE A 1 520 ? -2.703 31.342 3.258 1.00 29.72 539 PHE A CA 1
ATOM 4263 C C . PHE A 1 520 ? -2.758 31.866 4.685 1.00 30.76 539 PHE A C 1
ATOM 4264 O O . PHE A 1 520 ? -2.189 31.239 5.609 1.00 31.70 539 PHE A O 1
ATOM 4272 N N . PHE A 1 521 ? -3.379 33.032 4.851 1.00 30.68 540 PHE A N 1
ATOM 4273 C CA . PHE A 1 521 ? -3.415 33.729 6.135 1.00 31.90 540 PHE A CA 1
ATOM 4274 C C . PHE A 1 521 ? -4.833 34.138 6.476 1.00 32.61 540 PHE A C 1
ATOM 4275 O O . PHE A 1 521 ? -5.655 34.412 5.578 1.00 31.51 540 PHE A O 1
ATOM 4283 N N . VAL A 1 522 ? -5.108 34.258 7.780 1.00 31.64 541 VAL A N 1
ATOM 4284 C CA . VAL A 1 522 ? -6.407 34.733 8.229 1.00 32.54 541 VAL A CA 1
ATOM 4285 C C . VAL A 1 522 ? -6.238 35.865 9.262 1.00 33.75 541 VAL A C 1
ATOM 4286 O O . VAL A 1 522 ? -5.212 35.947 9.900 1.00 32.39 541 VAL A O 1
ATOM 4290 N N . SER A 1 523 ? -7.248 36.722 9.367 1.00 34.96 542 SER A N 1
ATOM 4291 C CA . SER A 1 523 ? -7.248 37.807 10.354 1.00 37.69 542 SER A CA 1
ATOM 4292 C C . SER A 1 523 ? -8.668 38.154 10.737 1.00 39.30 542 SER A C 1
ATOM 4293 O O . SER A 1 523 ? -9.620 38.018 9.930 1.00 37.29 542 SER A O 1
ATOM 4304 N N . ASP A 1 525 ? -9.185 41.378 12.050 1.00 44.11 544 ASP A N 1
ATOM 4305 C CA . ASP A 1 525 ? -9.201 42.833 11.933 1.00 45.23 544 ASP A CA 1
ATOM 4306 C C . ASP A 1 525 ? -8.512 43.344 10.652 1.00 45.09 544 ASP A C 1
ATOM 4307 O O . ASP A 1 525 ? -8.507 44.536 10.386 1.00 47.51 544 ASP A O 1
ATOM 4312 N N . GLY A 1 526 ? -7.934 42.447 9.868 1.00 43.05 545 GLY A N 1
ATOM 4313 C CA . GLY A 1 526 ? -7.267 42.822 8.617 1.00 42.33 545 GLY A CA 1
ATOM 4314 C C . GLY A 1 526 ? -5.875 43.379 8.784 1.00 41.75 545 GLY A C 1
ATOM 4315 O O . GLY A 1 526 ? -5.263 43.804 7.824 1.00 40.98 545 GLY A O 1
ATOM 4316 N N . LYS A 1 527 ? -5.349 43.343 10.005 1.00 41.84 546 LYS A N 1
ATOM 4317 C CA . LYS A 1 527 ? -4.026 43.882 10.295 1.00 42.26 546 LYS A CA 1
ATOM 4318 C C . LYS A 1 527 ? -3.069 42.803 10.839 1.00 39.21 546 LYS A C 1
ATOM 4319 O O . LYS A 1 527 ? -1.896 42.709 10.371 1.00 39.52 546 LYS A O 1
ATOM 4325 N N . SER A 1 528 ? -3.582 42.031 11.809 1.00 37.54 547 SER A N 1
ATOM 4326 C CA . SER A 1 528 ? -2.817 40.910 12.437 1.00 36.92 547 SER A CA 1
ATOM 4327 C C . SER A 1 528 ? -3.160 39.648 11.671 1.00 34.71 547 SER A C 1
ATOM 4328 O O . SER A 1 528 ? -4.314 39.196 11.743 1.00 34.55 547 SER A O 1
ATOM 4331 N N . TRP A 1 529 ? -2.142 39.075 11.029 1.00 33.08 548 TRP A N 1
ATOM 4332 C CA . TRP A 1 529 ? -2.257 37.935 10.158 1.00 32.68 548 TRP A CA 1
ATOM 4333 C C . TRP A 1 529 ? -1.548 36.701 10.690 1.00 32.70 548 TRP A C 1
ATOM 4334 O O . TRP A 1 529 ? -0.349 36.739 10.991 1.00 33.62 548 TRP A O 1
ATOM 4345 N N . LYS A 1 530 ? -2.325 35.630 10.798 1.00 33.15 549 LYS A N 1
ATOM 4346 C CA . LYS A 1 530 ? -1.833 34.332 11.191 1.00 34.29 549 LYS A CA 1
ATOM 4347 C C . LYS A 1 530 ? -1.827 33.405 9.985 1.00 34.56 549 LYS A C 1
ATOM 4348 O O . LYS A 1 530 ? -2.842 33.331 9.229 1.00 34.00 549 LYS A O 1
ATOM 4354 N N . GLU A 1 531 ? -0.711 32.705 9.799 1.00 34.79 550 GLU A N 1
ATOM 4355 C CA . GLU A 1 531 ? -0.638 31.693 8.753 1.00 35.41 550 GLU A CA 1
ATOM 4356 C C . GLU A 1 531 ? -1.475 30.465 9.129 1.00 35.36 550 GLU A C 1
ATOM 4357 O O . GLU A 1 531 ? -1.504 30.017 10.286 1.00 32.59 550 GLU A O 1
ATOM 4363 N N . VAL A 1 532 ? -2.168 29.911 8.137 1.00 33.81 551 VAL A N 1
ATOM 4364 C CA . VAL A 1 532 ? -2.912 28.682 8.313 1.00 34.75 551 VAL A CA 1
ATOM 4365 C C . VAL A 1 532 ? -2.009 27.587 7.779 1.00 35.48 551 VAL A C 1
ATOM 4366 O O . VAL A 1 532 ? -1.586 27.663 6.606 1.00 34.03 551 VAL A O 1
ATOM 4370 N N . PRO A 1 533 ? -1.717 26.556 8.615 1.00 36.51 552 PRO A N 1
ATOM 4371 C CA . PRO A 1 533 ? -0.815 25.536 8.120 1.00 36.63 552 PRO A CA 1
ATOM 4372 C C . PRO A 1 533 ? -1.399 24.783 6.935 1.00 36.61 552 PRO A C 1
ATOM 4373 O O . PRO A 1 533 ? -2.595 24.419 6.941 1.00 37.32 552 PRO A O 1
ATOM 4377 N N . ALA A 1 534 ? -0.553 24.538 5.956 1.00 35.30 553 ALA A N 1
ATOM 4378 C CA . ALA A 1 534 ? -0.977 23.835 4.741 1.00 35.51 553 ALA A CA 1
ATOM 4379 C C . ALA A 1 534 ? 0.282 23.370 4.025 1.00 34.96 553 ALA A C 1
ATOM 4380 O O . ALA A 1 534 ? 1.395 23.803 4.356 1.00 32.90 553 ALA A O 1
ATOM 4382 N N . SER A 1 535 ? 0.087 22.542 2.995 1.00 34.71 554 SER A N 1
ATOM 4383 C CA . SER A 1 535 ? 1.221 21.999 2.255 1.00 35.56 554 SER A CA 1
ATOM 4384 C C . SER A 1 535 ? 2.023 23.146 1.585 1.00 35.35 554 SER A C 1
ATOM 4385 O O . SER A 1 535 ? 3.230 23.027 1.396 1.00 35.51 554 SER A O 1
ATOM 4388 N N . GLY A 1 536 ? 1.336 24.235 1.198 1.00 34.26 555 GLY A N 1
ATOM 4389 C CA . GLY A 1 536 ? 1.998 25.351 0.516 1.00 34.56 555 GLY A CA 1
ATOM 4390 C C . GLY A 1 536 ? 2.270 25.141 -0.968 1.00 34.35 555 GLY A C 1
ATOM 4391 O O . GLY A 1 536 ? 2.975 25.960 -1.598 1.00 32.78 555 GLY A O 1
ATOM 4392 N N . GLU A 1 537 ? 1.722 24.048 -1.513 1.00 33.44 556 GLU A N 1
ATOM 4393 C CA . GLU A 1 537 ? 1.873 23.738 -2.924 1.00 35.59 556 GLU A CA 1
ATOM 4394 C C . GLU A 1 537 ? 0.548 23.248 -3.480 1.00 34.14 556 GLU A C 1
ATOM 4395 O O . GLU A 1 537 ? -0.089 22.332 -2.921 1.00 33.12 556 GLU A O 1
ATOM 4401 N N . PHE A 1 538 ? 0.114 23.901 -4.557 1.00 32.80 557 PHE A N 1
ATOM 4402 C CA . PHE A 1 538 ? -1.058 23.430 -5.306 1.00 32.06 557 PHE A CA 1
ATOM 4403 C C . PHE A 1 538 ? -0.500 22.429 -6.289 1.00 33.16 557 PHE A C 1
ATOM 4404 O O . PHE A 1 538 ? -0.204 22.759 -7.453 1.00 32.77 557 PHE A O 1
ATOM 4412 N N . SER A 1 539 ? -0.266 21.218 -5.788 1.00 34.84 558 SER A N 1
ATOM 4413 C CA . SER A 1 539 ? 0.536 20.264 -6.530 1.00 36.11 558 SER A CA 1
ATOM 4414 C C . SER A 1 539 ? -0.118 19.942 -7.874 1.00 36.21 558 SER A C 1
ATOM 4415 O O . SER A 1 539 ? -1.341 19.753 -7.940 1.00 35.46 558 SER A O 1
ATOM 4418 N N . ASN A 1 540 ? 0.721 19.965 -8.906 1.00 35.34 559 ASN A N 1
ATOM 4419 C CA . ASN A 1 540 ? 0.359 19.615 -10.279 1.00 37.02 559 ASN A CA 1
ATOM 4420 C C . ASN A 1 540 ? -0.620 20.568 -10.959 1.00 35.97 559 ASN A C 1
ATOM 4421 O O . ASN A 1 540 ? -1.161 20.257 -12.038 1.00 34.01 559 ASN A O 1
ATOM 4426 N N . ILE A 1 541 ? -0.833 21.753 -10.369 1.00 35.89 560 ILE A N 1
ATOM 4427 C CA . ILE A 1 541 ? -1.871 22.664 -10.905 1.00 35.42 560 ILE A CA 1
ATOM 4428 C C . ILE A 1 541 ? -1.572 23.134 -12.330 1.00 37.17 560 ILE A C 1
ATOM 4429 O O . ILE A 1 541 ? -2.483 23.374 -13.103 1.00 37.00 560 ILE A O 1
ATOM 4442 N N . HIS A 1 543 ? -0.372 21.363 -14.637 1.00 38.20 562 HIS A N 1
ATOM 4443 C CA . HIS A 1 543 ? -0.835 20.322 -15.544 1.00 38.69 562 HIS A CA 1
ATOM 4444 C C . HIS A 1 543 ? -2.308 19.938 -15.332 1.00 36.60 562 HIS A C 1
ATOM 4445 O O . HIS A 1 543 ? -2.843 19.152 -16.086 1.00 36.98 562 HIS A O 1
ATOM 4452 N N . ASN A 1 544 ? -2.947 20.445 -14.285 1.00 34.42 563 ASN A N 1
ATOM 4453 C CA . ASN A 1 544 ? -4.336 20.145 -13.974 1.00 33.59 563 ASN A CA 1
ATOM 4454 C C . ASN A 1 544 ? -4.962 21.351 -13.253 1.00 31.21 563 ASN A C 1
ATOM 4455 O O . ASN A 1 544 ? -4.891 21.460 -12.001 1.00 30.62 563 ASN A O 1
ATOM 4460 N N . PRO A 1 545 ? -5.551 22.275 -14.026 1.00 28.88 564 PRO A N 1
ATOM 4461 C CA . PRO A 1 545 ? -5.980 23.557 -13.459 1.00 28.41 564 PRO A CA 1
ATOM 4462 C C . PRO A 1 545 ? -7.387 23.511 -12.853 1.00 27.70 564 PRO A C 1
ATOM 4463 O O . PRO A 1 545 ? -8.037 24.560 -12.693 1.00 27.81 564 PRO A O 1
ATOM 4467 N N . LEU A 1 546 ? -7.864 22.311 -12.526 1.00 27.45 565 LEU A N 1
ATOM 4468 C CA . LEU A 1 546 ? -9.166 22.179 -11.903 1.00 28.12 565 LEU A CA 1
ATOM 4469 C C . LEU A 1 546 ? -9.031 22.688 -10.459 1.00 28.15 565 LEU A C 1
ATOM 4470 O O . LEU A 1 546 ? -7.908 22.863 -9.972 1.00 28.23 565 LEU A O 1
ATOM 4475 N N . PRO A 1 547 ? -10.177 22.999 -9.819 1.00 28.56 566 PRO A N 1
ATOM 4476 C CA . PRO A 1 547 ? -10.093 23.615 -8.468 1.00 28.01 566 PRO A CA 1
ATOM 4477 C C . PRO A 1 547 ? -9.402 22.708 -7.479 1.00 30.13 566 PRO A C 1
ATOM 4478 O O . PRO A 1 547 ? -9.536 21.465 -7.571 1.00 29.90 566 PRO A O 1
ATOM 4482 N N . GLN A 1 548 ? -8.634 23.314 -6.562 1.00 29.21 567 GLN A N 1
ATOM 4483 C CA . GLN A 1 548 ? -7.978 22.561 -5.484 1.00 31.33 567 GLN A CA 1
ATOM 4484 C C . GLN A 1 548 ? -8.462 23.109 -4.194 1.00 30.45 567 GLN A C 1
ATOM 4485 O O . GLN A 1 548 ? -8.242 24.277 -3.926 1.00 29.20 567 GLN A O 1
ATOM 4491 N N . THR A 1 549 ? -9.103 22.235 -3.429 1.00 30.95 568 THR A N 1
ATOM 4492 C CA . THR A 1 549 ? -9.629 22.565 -2.110 1.00 31.51 568 THR A CA 1
ATOM 4493 C C . THR A 1 549 ? -8.592 22.160 -1.071 1.00 31.84 568 THR A C 1
ATOM 4494 O O . THR A 1 549 ? -8.085 21.039 -1.104 1.00 32.09 568 THR A O 1
ATOM 4498 N N . VAL A 1 550 ? -8.178 23.119 -0.242 1.00 31.08 569 VAL A N 1
ATOM 4499 C CA . VAL A 1 550 ? -7.169 22.871 0.824 1.00 33.25 569 VAL A CA 1
ATOM 4500 C C . VAL A 1 550 ? -7.940 22.700 2.093 1.00 33.31 569 VAL A C 1
ATOM 4501 O O . VAL A 1 550 ? -8.510 23.672 2.589 1.00 32.59 569 VAL A O 1
ATOM 4505 N N . ALA A 1 551 ? -7.983 21.458 2.583 1.00 33.48 570 ALA A N 1
ATOM 4506 C CA . ALA A 1 551 ? -8.742 21.099 3.750 1.00 34.75 570 ALA A CA 1
ATOM 4507 C C . ALA A 1 551 ? -7.846 21.508 4.929 1.00 35.37 570 ALA A C 1
ATOM 4508 O O . ALA A 1 551 ? -6.664 21.155 4.966 1.00 37.29 570 ALA A O 1
ATOM 4510 N N . PHE A 1 552 ? -8.404 22.260 5.856 1.00 35.28 571 PHE A N 1
ATOM 4511 C CA . PHE A 1 552 ? -7.639 22.664 7.062 1.00 36.03 571 PHE A CA 1
ATOM 4512 C C . PHE A 1 552 ? -7.640 21.537 8.093 1.00 37.17 571 PHE A C 1
ATOM 4513 O O . PHE A 1 552 ? -8.643 20.833 8.249 1.00 36.68 571 PHE A O 1
ATOM 4521 N N . SER A 1 553 ? -6.517 21.384 8.796 1.00 38.26 572 SER A N 1
ATOM 4522 C CA . SER A 1 553 ? -6.429 20.484 9.971 1.00 41.02 572 SER A CA 1
ATOM 4523 C C . SER A 1 553 ? -7.351 20.873 11.125 1.00 41.42 572 SER A C 1
ATOM 4524 O O . SER A 1 553 ? -7.831 20.010 11.858 1.00 42.38 572 SER A O 1
ATOM 4527 N N . GLN A 1 554 ? -7.581 22.174 11.277 1.00 40.18 573 GLN A N 1
ATOM 4528 C CA . GLN A 1 554 ? -8.391 22.723 12.358 1.00 41.29 573 GLN A CA 1
ATOM 4529 C C . GLN A 1 554 ? -9.403 23.671 11.762 1.00 42.16 573 GLN A C 1
ATOM 4530 O O . GLN A 1 554 ? -9.161 24.265 10.702 1.00 40.38 573 GLN A O 1
ATOM 4536 N N . LYS A 1 555 ? -10.509 23.838 12.475 1.00 45.14 574 LYS A N 1
ATOM 4537 C CA . LYS A 1 555 ? -11.487 24.867 12.154 1.00 46.30 574 LYS A CA 1
ATOM 4538 C C . LYS A 1 555 ? -10.797 26.225 12.300 1.00 45.04 574 LYS A C 1
ATOM 4539 O O . LYS A 1 555 ? -10.081 26.456 13.260 1.00 44.18 574 LYS A O 1
ATOM 4545 N N . VAL A 1 556 ? -10.963 27.106 11.318 1.00 44.09 575 VAL A N 1
ATOM 4546 C CA . VAL A 1 556 ? -10.196 28.344 11.255 1.00 44.01 575 VAL A CA 1
ATOM 4547 C C . VAL A 1 556 ? -11.164 29.535 11.307 1.00 45.41 575 VAL A C 1
ATOM 4548 O O . VAL A 1 556 ? -11.968 29.724 10.388 1.00 41.46 575 VAL A O 1
ATOM 4552 N N . GLN A 1 557 ? -11.089 30.339 12.361 1.00 45.09 576 GLN A N 1
ATOM 4553 C CA . GLN A 1 557 ? -11.944 31.511 12.458 1.00 47.17 576 GLN A CA 1
ATOM 4554 C C . GLN A 1 557 ? -11.335 32.641 11.610 1.00 44.60 576 GLN A C 1
ATOM 4555 O O . GLN A 1 557 ? -10.106 32.841 11.596 1.00 42.65 576 GLN A O 1
ATOM 4561 N N . ALA A 1 558 ? -12.188 33.347 10.864 1.00 42.17 577 ALA A N 1
ATOM 4562 C CA . ALA A 1 558 ? -11.698 34.392 9.988 1.00 42.35 577 ALA A CA 1
ATOM 4563 C C . ALA A 1 558 ? -12.765 35.430 9.609 1.00 43.23 577 ALA A C 1
ATOM 4564 O O . ALA A 1 558 ? -13.962 35.128 9.521 1.00 43.48 577 ALA A O 1
ATOM 4566 N N . ARG A 1 559 ? -12.293 36.659 9.450 1.00 43.46 578 ARG A N 1
ATOM 4567 C CA . ARG A 1 559 ? -13.057 37.761 8.866 1.00 45.72 578 ARG A CA 1
ATOM 4568 C C . ARG A 1 559 ? -12.414 38.145 7.548 1.00 42.97 578 ARG A C 1
ATOM 4569 O O . ARG A 1 559 ? -13.127 38.410 6.569 1.00 43.56 578 ARG A O 1
ATOM 4577 N N . PHE A 1 560 ? -11.078 38.216 7.543 1.00 39.46 579 PHE A N 1
ATOM 4578 C CA . PHE A 1 560 ? -10.287 38.546 6.364 1.00 37.92 579 PHE A CA 1
ATOM 4579 C C . PHE A 1 560 ? -9.449 37.332 6.008 1.00 35.31 579 PHE A C 1
ATOM 4580 O O . PHE A 1 560 ? -9.057 36.583 6.886 1.00 35.33 579 PHE A O 1
ATOM 4588 N N . ILE A 1 561 ? -9.185 37.133 4.716 1.00 33.79 580 ILE A N 1
ATOM 4589 C CA . ILE A 1 561 ? -8.257 36.095 4.279 1.00 32.41 580 ILE A CA 1
ATOM 4590 C C . ILE A 1 561 ? -7.274 36.730 3.347 1.00 31.25 580 ILE A C 1
ATOM 4591 O O . ILE A 1 561 ? -7.558 37.756 2.746 1.00 30.87 580 ILE A O 1
ATOM 4596 N N . LYS A 1 562 ? -6.132 36.097 3.201 1.00 30.25 581 LYS A N 1
ATOM 4597 C CA . LYS A 1 562 ? -5.054 36.587 2.348 1.00 30.65 581 LYS A CA 1
ATOM 4598 C C . LYS A 1 562 ? -4.308 35.411 1.751 1.00 31.24 581 LYS A C 1
ATOM 4599 O O . LYS A 1 562 ? -3.944 34.475 2.469 1.00 32.15 581 LYS A O 1
ATOM 4605 N N . LEU A 1 563 ? -4.056 35.456 0.448 1.00 31.99 582 LEU A N 1
ATOM 4606 C CA . LEU A 1 563 ? -3.242 34.438 -0.223 1.00 32.47 582 LEU A CA 1
ATOM 4607 C C . LEU A 1 563 ? -2.005 35.094 -0.795 1.00 33.62 582 LEU A C 1
ATOM 4608 O O . LEU A 1 563 ? -2.141 35.977 -1.651 1.00 35.88 582 LEU A O 1
ATOM 4613 N N . GLU A 1 564 ? -0.825 34.691 -0.313 1.00 33.44 583 GLU A N 1
ATOM 4614 C CA . GLU A 1 564 ? 0.467 35.057 -0.891 1.00 35.48 583 GLU A CA 1
ATOM 4615 C C . GLU A 1 564 ? 0.899 33.898 -1.770 1.00 35.11 583 GLU A C 1
ATOM 4616 O O . GLU A 1 564 ? 0.918 32.768 -1.325 1.00 34.42 583 GLU A O 1
ATOM 4622 N N . ALA A 1 565 ? 1.223 34.154 -3.032 1.00 34.77 584 ALA A N 1
ATOM 4623 C CA . ALA A 1 565 ? 1.591 33.060 -3.917 1.00 34.36 584 ALA A CA 1
ATOM 4624 C C . ALA A 1 565 ? 2.591 33.436 -5.000 1.00 35.94 584 ALA A C 1
ATOM 4625 O O . ALA A 1 565 ? 2.626 34.599 -5.476 1.00 35.87 584 ALA A O 1
ATOM 4627 N N . THR A 1 566 ? 3.388 32.435 -5.376 1.00 35.88 585 THR A N 1
ATOM 4628 C CA . THR A 1 566 ? 4.263 32.503 -6.540 1.00 37.46 585 THR A CA 1
ATOM 4629 C C . THR A 1 566 ? 3.868 31.433 -7.573 1.00 38.03 585 THR A C 1
ATOM 4630 O O . THR A 1 566 ? 3.202 30.428 -7.271 1.00 35.50 585 THR A O 1
ATOM 4634 N N . THR A 1 567 ? 4.297 31.675 -8.799 1.00 39.99 586 THR A N 1
ATOM 4635 C CA . THR A 1 567 ? 3.858 30.921 -9.936 1.00 41.91 586 THR A CA 1
ATOM 4636 C C . THR A 1 567 ? 4.802 29.748 -10.163 1.00 44.78 586 THR A C 1
ATOM 4637 O O . THR A 1 567 ? 5.847 29.643 -9.488 1.00 45.32 586 THR A O 1
ATOM 4641 N N . PRO A 1 568 ? 4.469 28.882 -11.139 1.00 47.71 587 PRO A N 1
ATOM 4642 C CA . PRO A 1 568 ? 5.444 27.828 -11.496 1.00 50.25 587 PRO A CA 1
ATOM 4643 C C . PRO A 1 568 ? 6.848 28.342 -11.863 1.00 53.52 587 PRO A C 1
ATOM 4644 O O . PRO A 1 568 ? 7.822 27.629 -11.629 1.00 55.85 587 PRO A O 1
ATOM 4648 N N . ASP A 1 569 ? 6.948 29.567 -12.395 1.00 56.21 588 ASP A N 1
ATOM 4649 C CA . ASP A 1 569 ? 8.249 30.222 -12.703 1.00 59.27 588 ASP A CA 1
ATOM 4650 C C . ASP A 1 569 ? 8.887 30.967 -11.512 1.00 58.04 588 ASP A C 1
ATOM 4651 O O . ASP A 1 569 ? 9.879 31.665 -11.699 1.00 59.67 588 ASP A O 1
ATOM 4656 N N . ALA A 1 570 ? 8.313 30.850 -10.309 1.00 55.83 589 ALA A N 1
ATOM 4657 C CA . ALA A 1 570 ? 8.745 31.645 -9.132 1.00 55.06 589 ALA A CA 1
ATOM 4658 C C . ALA A 1 570 ? 8.624 33.177 -9.282 1.00 55.85 589 ALA A C 1
ATOM 4659 O O . ALA A 1 570 ? 9.358 33.917 -8.635 1.00 57.60 589 ALA A O 1
ATOM 4661 N N . THR A 1 571 ? 7.711 33.646 -10.135 1.00 54.30 590 THR A N 1
ATOM 4662 C CA . THR A 1 571 ? 7.290 35.049 -10.134 1.00 53.77 590 THR A CA 1
ATOM 4663 C C . THR A 1 571 ? 6.096 35.229 -9.180 1.00 51.10 590 THR A C 1
ATOM 4664 O O . THR A 1 571 ? 5.533 34.254 -8.678 1.00 48.87 590 THR A O 1
ATOM 4668 N N . VAL A 1 572 ? 5.693 36.472 -8.953 1.00 49.10 591 VAL A N 1
ATOM 4669 C CA . VAL A 1 572 ? 4.508 36.759 -8.159 1.00 46.80 591 VAL A CA 1
ATOM 4670 C C . VAL A 1 572 ? 3.230 36.344 -8.922 1.00 45.03 591 VAL A C 1
ATOM 4671 O O . VAL A 1 572 ? 2.991 36.776 -10.039 1.00 44.51 591 VAL A O 1
ATOM 4675 N N . ALA A 1 573 ? 2.403 35.509 -8.306 1.00 43.04 592 ALA A N 1
ATOM 4676 C CA . ALA A 1 573 ? 1.163 35.076 -8.955 1.00 41.30 592 ALA A CA 1
ATOM 4677 C C . ALA A 1 573 ? 0.134 36.185 -8.965 1.00 41.47 592 ALA A C 1
ATOM 4678 O O . ALA A 1 573 ? 0.191 37.104 -8.152 1.00 42.31 592 ALA A O 1
ATOM 4680 N N . LYS A 1 574 ? -0.790 36.096 -9.910 1.00 39.84 593 LYS A N 1
ATOM 4681 C CA . LYS A 1 574 ? -1.968 36.924 -9.919 1.00 40.98 593 LYS A CA 1
ATOM 4682 C C . LYS A 1 574 ? -3.178 36.052 -9.685 1.00 39.25 593 LYS A C 1
ATOM 4683 O O . LYS A 1 574 ? -3.484 35.118 -10.484 1.00 38.23 593 LYS A O 1
ATOM 4689 N N . VAL A 1 575 ? -3.916 36.422 -8.658 1.00 36.68 594 VAL A N 1
ATOM 4690 C CA . VAL A 1 575 ? -5.119 35.705 -8.271 1.00 36.34 594 VAL A CA 1
ATOM 4691 C C . VAL A 1 575 ? -6.269 36.706 -8.170 1.00 37.04 594 VAL A C 1
ATOM 4692 O O . VAL A 1 575 ? -6.087 37.785 -7.631 1.00 39.22 594 VAL A O 1
ATOM 4696 N N . ASN A 1 576 ? -7.426 36.346 -8.699 1.00 36.78 595 ASN A N 1
ATOM 4697 C CA . ASN A 1 576 ? -8.649 37.154 -8.638 1.00 39.59 595 ASN A CA 1
ATOM 4698 C C . ASN A 1 576 ? -9.507 36.622 -7.499 1.00 37.45 595 ASN A C 1
ATOM 4699 O O . ASN A 1 576 ? -9.501 35.427 -7.205 1.00 32.74 595 ASN A O 1
ATOM 4712 N N . ASN A 1 578 ? -12.602 35.946 -7.619 1.00 36.14 597 ASN A N 1
ATOM 4713 C CA . ASN A 1 578 ? -13.476 34.908 -8.188 1.00 37.54 597 ASN A CA 1
ATOM 4714 C C . ASN A 1 578 ? -12.803 33.534 -8.315 1.00 35.00 597 ASN A C 1
ATOM 4715 O O . ASN A 1 578 ? -13.511 32.550 -8.560 1.00 35.23 597 ASN A O 1
ATOM 4720 N N . GLU A 1 579 ? -11.466 33.469 -8.141 1.00 31.39 598 GLU A N 1
ATOM 4721 C CA . GLU A 1 579 ? -10.724 32.201 -8.136 1.00 29.91 598 GLU A CA 1
ATOM 4722 C C . GLU A 1 579 ? -10.552 31.618 -6.724 1.00 29.31 598 GLU A C 1
ATOM 4723 O O . GLU A 1 579 ? -9.844 30.623 -6.579 1.00 28.46 598 GLU A O 1
ATOM 4729 N N . ILE A 1 580 ? -11.078 32.297 -5.705 1.00 28.74 599 ILE A N 1
ATOM 4730 C CA . ILE A 1 580 ? -10.982 31.823 -4.360 1.00 29.21 599 ILE A CA 1
ATOM 4731 C C . ILE A 1 580 ? -12.360 31.399 -3.903 1.00 29.23 599 ILE A C 1
ATOM 4732 O O . ILE A 1 580 ? -13.348 32.083 -4.204 1.00 30.21 599 ILE A O 1
ATOM 4737 N N . GLY A 1 581 ? -12.432 30.277 -3.184 1.00 29.26 600 GLY A N 1
ATOM 4738 C CA . GLY A 1 581 ? -13.648 29.874 -2.458 1.00 29.34 600 GLY A CA 1
ATOM 4739 C C . GLY A 1 581 ? -13.283 29.526 -1.022 1.00 30.00 600 GLY A C 1
ATOM 4740 O O . GLY A 1 581 ? -12.111 29.315 -0.679 1.00 29.05 600 GLY A O 1
ATOM 4741 N N . VAL A 1 582 ? -14.310 29.460 -0.187 1.00 30.78 601 VAL A N 1
ATOM 4742 C CA . VAL A 1 582 ? -14.182 28.984 1.163 1.00 31.71 601 VAL A CA 1
ATOM 4743 C C . VAL A 1 582 ? -15.409 28.133 1.529 1.00 33.68 601 VAL A C 1
ATOM 4744 O O . VAL A 1 582 ? -16.511 28.337 0.963 1.00 33.20 601 VAL A O 1
ATOM 4756 N N . VAL A 1 584 ? -17.593 27.468 4.810 1.00 40.97 603 VAL A N 1
ATOM 4757 C CA . VAL A 1 584 ? -18.018 27.837 6.158 1.00 44.00 603 VAL A CA 1
ATOM 4758 C C . VAL A 1 584 ? -18.731 26.628 6.788 1.00 46.19 603 VAL A C 1
ATOM 4759 O O . VAL A 1 584 ? -19.519 25.936 6.127 1.00 44.18 603 VAL A O 1
ATOM 4763 N N . ILE A 1 585 ? -18.495 26.418 8.074 1.00 48.04 604 ILE A N 1
ATOM 4764 C CA . ILE A 1 585 ? -19.109 25.320 8.800 1.00 53.24 604 ILE A CA 1
ATOM 4765 C C . ILE A 1 585 ? -20.453 25.792 9.338 1.00 55.31 604 ILE A C 1
ATOM 4766 O O . ILE A 1 585 ? -20.471 26.701 10.161 1.00 57.74 604 ILE A O 1
#

Sequence (568 aa):
ENYYVKHVEEFPQSATIEQKVDAARLVPTPQQYAWQQELTAFLHFGINTFTGREWGDGKEDPALFNPSELDAEQWVRTLKEAGFKVLLTAKHHDGFCLWPTATTKHSVASSSSPWKNGQGDVVKELRAACDKYDKFGVYLSPWDRNAECYGDSPRYNDDFFIRRQLTELLTNYGEVHEVWFDGANGEGPNGKKQVYDWDAFYQTIQRLQPKAVAIGDDVRWVGNEKGVGRETEWNATVLTPGIYARSQEENNKRLGVFSKAEDLGSRKILEKATELFWYPSSEVDVSIRPGWFYHAEEDGKVKSLKHLSDIYFQSVGYNSVLLLNIPPDRRGLIHEADIKRLKEFADYRQQTFADNRVKNGRRKYWSTTSGGEAVYALKSKSEINLVLLQEDITKGQRVEAFTVEALTDDNGWKEVGKGTTIGYKRLLRFPAVVNNANKLRVRIDECRLTAYVSQVAAYYAEEPLQEEETTKKEDWNNLPRSGWKQVAASPLTIDLGKTVTLSSFTYAPSKAEVKKPTAFRYQFFVSDGKSWKEVPASGEFSNIHNPLPQTVAFSQKVQARFIKLEATTPDATVAKVNNEIGVVI

Secondary structure (DSSP, 8-state):
---EESEEEPPTT--HHHHH--TTEE--HHHHHHH--EEEEE--SHHHHHT-SS--S---GGG---SS--HHHHHHHHHHTT---EEEEE-TT--BSS--TT-SSBGGGSSGGGGT--HHHHHHHHHHHH---EEEE-S--SS-TTTTSHHHHHHHHHHHHHHHHHTTS---EEE--------SSS------HHHHHHHHHHH-TT------SSEE-S-SBS---SS--SEESPPPTTSTTHHHHHHHHT--TT-S-SS-HHHHTT-SEEEE--EEEEEESSSSSS--GGGGGGPPPHHHHHHHHHTTGGGT-EEEEE----TTSS--HHHHHHHHHHHHHHHHHHS---BSSTT--EEE-TTEEEEEEEEEEEEEEE--EE-GGG---EEEEEEEEEETTEEEEEEEES--TT---EEEEEEEEEEEEEEEEESSSEEEEE---B-PPP-PPPPPP-TT--S-GGG-EEEEETTEEEEEEEEEEEEEEEE--GGG-------EEEEEE---SS-EEEP--SB-TT----S-EEEEEEEEEEEEEEEEEEE-TTSSBP-----EE---

Solvent-accessible surface area: 25553 Å² total

B-factor: mean 28.64, std 11.09, range [12.45, 77.16]

Radius of gyration: 28.21 Å; Cα contacts (8 Å, |Δi|>4): 1308; chains: 1; bounding box: 67×70×80 Å